Protein 1Y2K (pdb70)

CATH classification: 1.10.1300.10

Secondary structure (DSSP, 8-state):
-HHHHHHHHHGGGTTSTT--HHHHHHHTTS-HHHHHHHHHHHHTTHHHHTT--HHHHHHHHHHHHHTS-TT-SSSSHHHHHHHHHHHHHHHT-GGGTTTS-HHHHHHHHHHHHHTTTT--SS-HHHHHHTT-HHHHHHTTSSHHHHHHHHHHHHGGGSTT--TTTTS-HHHHHHHHHHHHHHHHTT-GGGHHHHHHHHHHHHHT--B-TT--B---SHHHHHHHHHHHHHHHHT-GGGS-HHHHHHHHHHHHHHHHHHHHHHHHHTPPPPTT--TTS--HHHHHHHHIIIIIHHHHHHHHHHTTTTTHHHHHHHHHHHHHHHHT--/-HHHHHHHHHHTTTTSTT--HHHHHHHTTS-HHHHHHHHHHHHTTHHHHTT--HHHHHHHHHHHHHTS-TT-SSSSHHHHHHHHHHHHHHHT-GGGTTTS-HHHHHHHHHHHHHTTTT--SS-HHHHHHTT-HHHHHHTTSSHHHHHHHHHHHHGGGSTT--TTTTS-HHHHHHHHHHHHHHHHTT-GGGHHHHHHHHHHHHHT--------SHHHHHHHHHHHHHHHHT-GGGS-HHHHHHHHHHHHHHHHHHHHHHHHTTPPPPTT--TTS--HHHHHHHHIIIIIHHHHHHHHHHTTTTTHHHHHHHHHHHHHHHHH--

B-factor: mean 12.71, std 7.86, range [3.71, 68.95]

Sequence (648 aa):
TEQEDVLAKELEDVNKWGLHVFRIAELSGNRPLTVIMHTIFQERDLLKTFKIPVDTLITYLMTLEDHYHADVAYHNNIHAADVVQSTHVLLSTPALEAVFTDLEILAAIFASAIHDVDHPGVSNQFLINTNSELALMYNDSSVLENHHLAVGFKLLQEENCDIFQNLTKKQRQSLRKMVIDIVLATDMSKHMNLLADLKTMVETKKVTSSGVLLLDNYSDRIQVLQNMVHCADLSNPTKPLQLYRQWTDRIMEEFFRQGDRERERGMEISPMCDKHNASVEKSQVGFIDYIVHPLWETWADLVHPDAQDILDTLEDNREWYQSTIPTEQEDVLAKELEDVNKWGLHVFRIAELSGNRPLTVIMHTIFQERDLLKTFKIPVDTLITYLMTLEDHYHADVAYHNNIHAADVVQSTHVLLSTPALEAVFTDLEILAAIFASAIHDVDHPGVSNQFLINTNSELALMYNDSSVLENHHLAVGFKLLQEENCDIFQNLTKKQRQSLRKMVIDIVLATDMSKHMNLLADLKTMVETKKVVLLLDNYSDRIQVLQNMVHCADLSNPTKPLQLYRQWTDRIMEEFFRQGDRERERGMEISPMCDKHNASVEKSQVGFIDYIVHPLWETWADLVHPDAQDILDTLEDNREWYQSTIP

GO terms:
  GO:0005829 cytosol (C, IDA)
  GO:0016020 membrane (C, IDA)
  GO:0004115 3',5'-cyclic-AMP phosphodiesterase activity (F, TAS)
  GO:0005829 cytosol (C, TAS)
  GO:0005515 protein binding (F, IPI)
  GO:0030552 cAMP binding (F, IDA)
  GO:0034704 calcium channel complex (C, IDA)
  GO:0004115 3',5'-cyclic-AMP phosphodiesterase activity (F, IDA)
  GO:0106072 negative regulation of adenylate cyclase-activating G protein-coupled receptor signaling pathway (P, IDA)
  GO:0004115 3',5'-cyclic-AMP phosphodiesterase activity (F, IGI)
  GO:1901844 regulation of cell communication by electrical coupling involved in cardiac conduction (P, IMP)
  GO:0050852 T cell receptor signaling pathway (P, IMP)
  GO:0032729 positive regulation of type II interferon production (P, IMP)
  GO:0032743 positive regulation of interleukin-2 production (P, IMP)
  GO:0032754 positive regulation of interleukin-5 production (P, IMP)
  GO:0051117 ATPase binding (F, IPI)
  GO:0097110 scaffold protein binding (F, IPI)
  GO:0044325 transmembrane transporter binding (F, IPI)
  GO:1901363 heterocyclic compound binding (F, IPI)
  GO:0005886 plasma membrane (C, IDA)

Organism: Homo sapiens (NCBI:txid9606)

InterPro domains:
  IPR002073 3'5'-cyclic nucleotide phosphodiesterase, catalytic domain [PF00233] (461-700)
  IPR002073 3'5'-cyclic nucleotide phosphodiesterase, catalytic domain [PS51845] (386-715)
  IPR023088 3'5'-cyclic nucleotide phosphodiesterase [PR00387] (457-470)
  IPR023088 3'5'-cyclic nucleotide phosphodiesterase [PR00387] (488-501)
  IPR023088 3'5'-cyclic nucleotide phosphodiesterase [PR00387] (502-517)
  IPR023088 3'5'-cyclic nucleotide phosphodiesterase [PR00387] (529-545)
  IPR023088 3'5'-cyclic nucleotide phosphodiesterase [PR00387] (616-629)
  IPR023088 3'5'-cyclic nucleotide phosphodiesterase [PR00387] (633-649)
  IPR023174 3'5'-cyclic nucleotide phosphodiesterase, conserved site [PS00126] (502-513)
  IPR036971 3'5'-cyclic nucleotide phosphodiesterase, catalytic domain superfamily [G3DSA:1.10.1300.10] (391-739)
  IPR040844 Phosphodiesterase 4 upstream conserved regions (UCR) [PF18100] (223-339)

Nearest PDB structures (foldseek):
  2pw3-assembly1_A  TM=9.996E-01  e=9.688E-44  Homo sapiens
  2pw3-assembly1_B  TM=1.001E+00  e=1.565E-43  Homo sapiens
  3g58-assembly1_A  TM=9.975E-01  e=5.791E-43  Homo sapiens
  3g4g-assembly2_B  TM=9.979E-01  e=5.353E-42  Homo sapiens
  6zba-assembly1_DDD  TM=9.936E-01  e=5.592E-42  Homo sapiens

Solvent-accessible surface area: 28876 Å² total; per-residue (Å²): 117,142,95,111,98,50,25,59,134,31,23,109,43,6,76,119,51,13,6,93,3,16,113,0,6,110,16,20,56,72,57,0,0,10,32,0,1,52,34,0,0,90,98,57,62,2,18,155,67,11,148,7,43,80,79,1,0,47,48,0,0,76,29,0,7,92,71,10,57,92,114,12,11,17,33,6,9,15,1,0,0,5,0,0,3,0,0,4,26,4,13,73,14,82,5,4,122,102,16,18,74,74,26,17,24,0,0,0,0,0,0,0,0,0,0,13,0,41,10,43,10,5,45,29,101,6,13,46,81,24,129,21,99,42,3,18,54,4,3,44,63,12,0,7,16,19,31,0,0,2,20,0,12,59,14,19,113,97,155,60,1,39,1,8,84,79,11,81,176,159,55,96,121,43,3,38,121,9,0,11,38,0,0,33,5,10,8,89,101,72,2,117,111,18,9,53,79,0,97,77,20,33,141,91,68,126,60,56,129,101,26,28,5,89,19,135,81,82,75,40,36,14,25,0,1,31,0,0,0,1,0,0,24,18,0,13,1,0,4,60,46,145,15,3,117,68,3,5,103,69,26,10,72,9,57,43,127,7,0,43,104,3,86,142,141,71,42,165,44,32,121,59,4,27,97,128,122,44,57,39,67,126,30,6,11,23,64,1,57,167,33,0,41,34,0,1,83,8,1,10,66,0,1,116,83,49,4,84,112,19,20,60,37,0,79,88,6,79,124,84,10,69,84,55,41,174,118,145,96,109,88,56,23,57,135,23,25,129,45,5,76,121,50,14,6,49,4,31,127,0,7,142,39,19,54,83,60,0,0,8,32,0,0,49,32,0,0,98,99,58,73,4,21,162,66,12,145,7,54,73,98,3,0,51,48,0,0,77,28,0,6,90,72,11,58,99,101,11,16,16,33,7,11,17,0,0,0,5,0,0,3,0,0,4,25,5,13,68,16,89,16,4,118,104,16,19,70,79,24,16,28,0,0,0,0,0,0,0,0,0,0,13,0,42,10,40,8,5,45,30,104,4,11,44,67,20,103,22,115,36,2,13,49,4,3,42,57,12,0,6,16,19,30,0,0,9,22,0,12,79,13,20,112,91,163,74,2,39,1,7,84,78,11,83,184,169,59,100,136,44,4,48,123,5,0,14,37,0,0,36,5,9,8,88,98,69,3,117,113,17,9,54,62,0,101,81,21,31,153,96,78,144,136,100,9,115,15,128,70,86,60,43,38,12,40,0,0,29,0,0,0,2,0,0,24,18,0,13,1,0,4,49,52,110,11,2,117,62,3,4,86,56,25,10,98,9,55,42,136,8,0,39,104,2,87,152,142,70,50,161,46,35,123,56,4,26,97,127,121,43,48,40,70,126,31,5,11,22,62,1,57,166,33,0,38,38,0,0,79,11,1,7,69,4,1,120,90,49,3,73,115,22,13,61,41,0,74,98,7,74,108,81,9,61,70,65,68,144

Structure (mmCIF, N/CA/C/O backbone):
data_1Y2K
#
_entry.id   1Y2K
#
_cell.length_a   60.349
_cell.length_b   78.886
_cell.length_c   164.010
_cell.angle_alpha   90.00
_cell.angle_beta   90.00
_cell.angle_gamma   90.00
#
_symmetry.space_group_name_H-M   'P 21 21 21'
#
loop_
_entity.id
_entity.type
_entity.pdbx_description
1 polymer "cAMP-specific 3',5'-cyclic phosphodiesterase 4D"
2 non-polymer 'ZINC ION'
3 non-polymer 'MAGNESIUM ION'
4 non-polymer '3,5-DIMETHYL-1-(3-NITROPHENYL)-1H-PYRAZOLE-4-CARBOXYLIC ACID ETHYL ESTER'
5 non-polymer 1,2-ETHANEDIOL
6 water water
#
loop_
_atom_site.group_PDB
_atom_site.id
_atom_site.type_symbol
_atom_site.label_atom_id
_atom_site.label_alt_id
_atom_site.label_comp_id
_atom_site.label_asym_id
_atom_site.label_entity_id
_atom_site.label_seq_id
_atom_site.pdbx_PDB_ins_code
_atom_site.Cartn_x
_atom_site.Cartn_y
_atom_site.Cartn_z
_atom_site.occupancy
_atom_site.B_iso_or_equiv
_atom_site.auth_seq_id
_atom_site.auth_comp_id
_atom_site.auth_asym_id
_atom_site.auth_atom_id
_atom_site.pdbx_PDB_model_num
ATOM 1 N N . THR A 1 22 ? -20.122 53.781 -2.212 1.00 20.82 86 THR A N 1
ATOM 2 C CA . THR A 1 22 ? -18.901 54.618 -2.397 1.00 20.73 86 THR A CA 1
ATOM 3 C C . THR A 1 22 ? -17.754 53.781 -2.958 1.00 20.47 86 THR A C 1
ATOM 4 O O . THR A 1 22 ? -17.553 52.641 -2.538 1.00 20.43 86 THR A O 1
ATOM 8 N N . GLU A 1 23 ? -17.003 54.362 -3.893 1.00 20.12 87 GLU A N 1
ATOM 9 C CA . GLU A 1 23 ? -15.873 53.687 -4.535 1.00 19.84 87 GLU A CA 1
ATOM 10 C C . GLU A 1 23 ? -14.777 53.317 -3.537 1.00 19.36 87 GLU A C 1
ATOM 11 O O . GLU A 1 23 ? -14.248 52.210 -3.584 1.00 19.12 87 GLU A O 1
ATOM 17 N N . GLN A 1 24 ? -14.442 54.244 -2.642 1.00 18.83 88 GLN A N 1
ATOM 18 C CA . GLN A 1 24 ? -13.401 54.015 -1.638 1.00 18.46 88 GLN A CA 1
ATOM 19 C C . GLN A 1 24 ? -13.767 52.852 -0.722 1.00 17.90 88 GLN A C 1
ATOM 20 O O . GLN A 1 24 ? -12.925 52.010 -0.418 1.00 17.51 88 GLN A O 1
ATOM 26 N N . GLU A 1 25 ? -15.027 52.813 -0.295 1.00 17.25 89 GLU A N 1
ATOM 27 C CA . GLU A 1 25 ? -15.525 51.753 0.583 1.00 16.77 89 GLU A CA 1
ATOM 28 C C . GLU A 1 25 ? -15.558 50.394 -0.126 1.00 16.07 89 GLU A C 1
ATOM 29 O O . GLU A 1 25 ? -15.297 49.365 0.494 1.00 15.77 89 GLU A O 1
ATOM 35 N N . ASP A 1 26 ? -15.878 50.403 -1.420 1.00 15.22 90 ASP A N 1
ATOM 36 C CA . ASP A 1 26 ? -15.952 49.180 -2.221 1.00 14.65 90 ASP A CA 1
ATOM 37 C C . ASP A 1 26 ? -14.573 48.563 -2.433 1.00 14.00 90 ASP A C 1
ATOM 38 O O . ASP A 1 26 ? -14.408 47.349 -2.328 1.00 13.90 90 ASP A O 1
ATOM 43 N N . VAL A 1 27 ? -13.591 49.407 -2.739 1.00 13.15 91 VAL A N 1
ATOM 44 C CA . VAL A 1 27 ? -12.226 48.953 -2.983 1.00 12.56 91 VAL A CA 1
ATOM 45 C C . VAL A 1 27 ? -11.606 48.436 -1.681 1.00 12.15 91 VAL A C 1
ATOM 46 O O . VAL A 1 27 ? -10.841 47.478 -1.703 1.00 11.92 91 VAL A O 1
ATOM 50 N N . LEU A 1 28 ? -11.947 49.065 -0.557 1.00 11.55 92 LEU A N 1
ATOM 51 C CA . LEU A 1 28 ? -11.459 48.628 0.753 1.00 11.35 92 LEU A CA 1
ATOM 52 C C . LEU A 1 28 ? -11.982 47.225 1.047 1.00 11.42 92 LEU A C 1
ATOM 53 O O . LEU A 1 28 ? -11.231 46.358 1.473 1.00 11.33 92 LEU A O 1
ATOM 58 N N . ALA A 1 29 ? -13.272 47.007 0.806 1.00 11.49 93 ALA A N 1
ATOM 59 C CA . ALA A 1 29 ? -13.893 45.705 1.034 1.00 11.88 93 ALA A CA 1
ATOM 60 C C . ALA A 1 29 ? -13.229 44.625 0.180 1.00 12.28 93 ALA A C 1
ATOM 61 O O . ALA A 1 29 ? -13.021 43.509 0.649 1.00 12.58 93 ALA A O 1
ATOM 63 N N . LYS A 1 30 ? -12.883 44.974 -1.061 1.00 12.74 94 LYS A N 1
ATOM 64 C CA . LYS A 1 30 ? -12.239 44.043 -1.987 1.00 13.11 94 LYS A CA 1
ATOM 65 C C . LYS A 1 30 ? -10.836 43.668 -1.510 1.00 13.16 94 LYS A C 1
ATOM 66 O O . LYS A 1 30 ? -10.437 42.506 -1.589 1.00 13.16 94 LYS A O 1
ATOM 72 N N . GLU A 1 31 ? -10.092 44.653 -1.014 1.00 13.12 95 GLU A N 1
ATOM 73 C CA . GLU A 1 31 ? -8.745 44.406 -0.510 1.00 13.32 95 GLU A CA 1
ATOM 74 C C . GLU A 1 31 ? -8.802 43.506 0.724 1.00 13.32 95 GLU A C 1
ATOM 75 O O . GLU A 1 31 ? -7.945 42.642 0.899 1.00 13.60 95 GLU A O 1
ATOM 81 N N . LEU A 1 32 ? -9.827 43.692 1.556 1.00 13.30 96 LEU A N 1
ATOM 82 C CA . LEU A 1 32 ? -9.993 42.904 2.785 1.00 13.26 96 LEU A CA 1
ATOM 83 C C . LEU A 1 32 ? -10.392 41.451 2.525 1.00 13.67 96 LEU A C 1
ATOM 84 O O . LEU A 1 32 ? -10.411 40.643 3.451 1.00 13.62 96 LEU A O 1
ATOM 89 N N . GLU A 1 33 ? -10.731 41.119 1.279 1.00 14.06 97 GLU A N 1
ATOM 90 C CA . GLU A 1 33 ? -11.039 39.737 0.912 1.00 14.37 97 GLU A CA 1
ATOM 91 C C . GLU A 1 33 ? -9.776 38.865 0.937 1.00 14.21 97 GLU A C 1
ATOM 92 O O . GLU A 1 33 ? -9.874 37.640 0.970 1.00 14.43 97 GLU A O 1
ATOM 98 N N . ASP A 1 34 ? -8.601 39.500 0.915 1.00 13.90 98 ASP A N 1
ATOM 99 C CA . ASP A 1 34 ? -7.313 38.803 0.973 1.00 13.72 98 ASP A CA 1
ATOM 100 C C . ASP A 1 34 ? -6.791 38.680 2.408 1.00 13.10 98 ASP A C 1
ATOM 101 O O . ASP A 1 34 ? -5.611 38.420 2.608 1.00 12.51 98 ASP A O 1
ATOM 106 N N . VAL A 1 35 ? -7.663 38.852 3.399 1.00 12.57 99 VAL A N 1
ATOM 107 C CA . VAL A 1 35 ? -7.254 38.812 4.806 1.00 12.54 99 VAL A CA 1
ATOM 108 C C . VAL A 1 35 ? -6.627 37.478 5.239 1.00 12.09 99 VAL A C 1
ATOM 109 O O . VAL A 1 35 ? -5.851 37.436 6.187 1.00 11.31 99 VAL A O 1
ATOM 113 N N . ASN A 1 36 ? -6.959 36.393 4.548 1.00 11.78 100 ASN A N 1
ATOM 114 C CA . ASN A 1 36 ? -6.397 35.079 4.864 1.00 11.84 100 ASN A CA 1
ATOM 115 C C . ASN A 1 36 ? -5.117 34.766 4.083 1.00 11.75 100 ASN A C 1
ATOM 116 O O . ASN A 1 36 ? -4.581 33.666 4.192 1.00 12.40 100 ASN A O 1
ATOM 121 N N . LYS A 1 37 ? -4.614 35.736 3.320 1.00 11.46 101 LYS A N 1
ATOM 122 C CA . LYS A 1 37 ? -3.429 35.545 2.490 1.00 11.61 101 LYS A CA 1
ATOM 123 C C . LYS A 1 37 ? -2.194 36.311 2.955 1.00 11.22 101 LYS A C 1
ATOM 124 O O . LYS A 1 37 ? -2.279 37.453 3.405 1.00 10.72 101 LYS A O 1
ATOM 130 N N . TRP A 1 38 ? -1.043 35.665 2.800 1.00 10.70 102 TRP A N 1
ATOM 131 C CA . TRP A 1 38 ? 0.258 36.258 3.078 1.00 10.66 102 TRP A CA 1
ATOM 132 C C . TRP A 1 38 ? 0.498 37.244 1.951 1.00 10.88 102 TRP A C 1
ATOM 133 O O . TRP A 1 38 ? 0.458 36.862 0.782 1.00 11.56 102 TRP A O 1
ATOM 144 N N . GLY A 1 39 ? 0.733 38.504 2.287 1.00 10.83 103 GLY A N 1
ATOM 145 C CA . GLY A 1 39 ? 0.952 39.532 1.284 1.00 10.41 103 GLY A CA 1
ATOM 146 C C . GLY A 1 39 ? -0.216 40.485 1.097 1.00 10.21 103 GLY A C 1
ATOM 147 O O . GLY A 1 39 ? -0.297 41.179 0.084 1.00 10.19 103 GLY A O 1
ATOM 148 N N . LEU A 1 40 ? -1.136 40.504 2.061 1.00 10.08 104 LEU A N 1
ATOM 149 C CA . LEU A 1 40 ? -2.248 41.447 2.054 1.00 10.05 104 LEU A CA 1
ATOM 150 C C . LEU A 1 40 ? -1.709 42.848 1.776 1.00 9.99 104 LEU A C 1
ATOM 151 O O . LEU A 1 40 ? -0.649 43.211 2.281 1.00 10.37 104 LEU A O 1
ATOM 156 N N . HIS A 1 41 ? -2.442 43.632 0.991 1.00 10.11 105 HIS A N 1
ATOM 157 C CA . HIS A 1 41 ? -2.041 44.998 0.655 1.00 10.21 105 HIS A CA 1
ATOM 158 C C . HIS A 1 41 ? -2.370 45.909 1.835 1.00 9.81 105 HIS A C 1
ATOM 159 O O . HIS A 1 41 ? -3.304 46.705 1.775 1.00 9.79 105 HIS A O 1
ATOM 166 N N . VAL A 1 42 ? -1.575 45.795 2.897 1.00 9.51 106 VAL A N 1
ATOM 167 C CA . VAL A 1 42 ? -1.837 46.498 4.152 1.00 9.29 106 VAL A CA 1
ATOM 168 C C . VAL A 1 42 ? -1.691 48.020 4.068 1.00 9.07 106 VAL A C 1
ATOM 169 O O . VAL A 1 42 ? -2.433 48.742 4.726 1.00 8.94 106 VAL A O 1
ATOM 173 N N . PHE A 1 43 ? -0.759 48.509 3.254 1.00 8.95 107 PHE A N 1
ATOM 174 C CA . PHE A 1 43 ? -0.578 49.949 3.102 1.00 8.92 107 PHE A CA 1
ATOM 175 C C . PHE A 1 43 ? -1.755 50.561 2.348 1.00 8.94 107 PHE A C 1
ATOM 176 O O . PHE A 1 43 ? -2.213 51.643 2.695 1.00 8.91 107 PHE A O 1
ATOM 184 N N . ARG A 1 44 ? -2.247 49.859 1.329 1.00 9.06 108 ARG A N 1
ATOM 185 C CA . ARG A 1 44 ? -3.417 50.313 0.582 1.00 9.51 108 ARG A CA 1
ATOM 186 C C . ARG A 1 44 ? -4.638 50.342 1.509 1.00 9.10 108 ARG A C 1
ATOM 187 O O . ARG A 1 44 ? -5.433 51.273 1.462 1.00 9.12 108 ARG A O 1
ATOM 195 N N . ILE A 1 45 ? -4.770 49.331 2.364 1.00 8.83 109 ILE A N 1
ATOM 196 C CA . ILE A 1 45 ? -5.880 49.277 3.312 1.00 8.89 109 ILE A CA 1
ATOM 197 C C . ILE A 1 45 ? -5.788 50.438 4.303 1.00 9.00 109 ILE A C 1
ATOM 198 O O . ILE A 1 45 ? -6.806 51.014 4.664 1.00 9.13 109 ILE A O 1
ATOM 203 N N . ALA A 1 46 ? -4.574 50.787 4.726 1.00 9.39 110 ALA A N 1
ATOM 204 C CA . ALA A 1 46 ? -4.386 51.908 5.642 1.00 9.73 110 ALA A CA 1
ATOM 205 C C . ALA A 1 46 ? -4.873 53.207 4.995 1.00 10.01 110 ALA A C 1
ATOM 206 O O . ALA A 1 46 ? -5.537 54.012 5.639 1.00 10.34 110 ALA A O 1
ATOM 208 N N . GLU A 1 47 ? -4.579 53.387 3.710 1.00 10.43 111 GLU A N 1
ATOM 209 C CA . GLU A 1 47 ? -4.995 54.583 2.985 1.00 11.05 111 GLU A CA 1
ATOM 210 C C . GLU A 1 47 ? -6.510 54.644 2.807 1.00 10.57 111 GLU A C 1
ATOM 211 O O . GLU A 1 47 ? -7.139 55.657 3.111 1.00 11.08 111 GLU A O 1
ATOM 217 N N . LEU A 1 48 ? -7.083 53.547 2.322 1.00 10.07 112 LEU A N 1
ATOM 218 C CA . LEU A 1 48 ? -8.515 53.463 2.024 1.00 9.78 112 LEU A CA 1
ATOM 219 C C . LEU A 1 48 ? -9.422 53.572 3.250 1.00 9.66 112 LEU A C 1
ATOM 220 O O . LEU A 1 48 ? -10.576 53.974 3.129 1.00 9.98 112 LEU A O 1
ATOM 225 N N . SER A 1 49 ? -8.899 53.218 4.421 1.00 9.36 113 SER A N 1
ATOM 226 C CA . SER A 1 49 ? -9.674 53.246 5.662 1.00 9.26 113 SER A CA 1
ATOM 227 C C . SER A 1 49 ? -9.506 54.537 6.472 1.00 9.37 113 SER A C 1
ATOM 228 O O . SER A 1 49 ? -10.008 54.631 7.592 1.00 9.56 113 SER A O 1
ATOM 231 N N . GLY A 1 50 ? -8.821 55.532 5.909 1.00 9.41 114 GLY A N 1
ATOM 232 C CA . GLY A 1 50 ? -8.578 56.788 6.604 1.00 9.56 114 GLY A CA 1
ATOM 233 C C . GLY A 1 50 ? -7.635 56.592 7.778 1.00 9.49 114 GLY A C 1
ATOM 234 O O . GLY A 1 50 ? -7.860 57.118 8.868 1.00 9.90 114 GLY A O 1
ATOM 235 N N . ASN A 1 51 ? -6.567 55.841 7.523 1.00 9.21 115 ASN A N 1
ATOM 236 C CA . ASN A 1 51 ? -5.556 55.465 8.510 1.00 9.11 115 ASN A CA 1
ATOM 237 C C . ASN A 1 51 ? -6.112 54.644 9.677 1.00 8.73 115 ASN A C 1
ATOM 238 O O . ASN A 1 51 ? -5.729 54.839 10.834 1.00 8.85 115 ASN A O 1
ATOM 243 N N . ARG A 1 52 ? -7.006 53.710 9.353 1.00 7.95 116 ARG A N 1
ATOM 244 C CA . ARG A 1 52 ? -7.563 52.792 10.344 1.00 7.73 116 ARG A CA 1
ATOM 245 C C . ARG A 1 52 ? -7.330 51.316 9.983 1.00 7.28 116 ARG A C 1
ATOM 246 O O . ARG A 1 52 ? -8.239 50.501 10.116 1.00 7.00 116 ARG A O 1
ATOM 254 N N . PRO A 1 53 ? -6.113 50.942 9.576 1.00 7.06 117 PRO A N 1
ATOM 255 C CA . PRO A 1 53 ? -5.863 49.546 9.204 1.00 7.24 117 PRO A CA 1
ATOM 256 C C . PRO A 1 53 ? -6.038 48.579 10.373 1.00 7.11 117 PRO A C 1
ATOM 257 O O . PRO A 1 53 ? -6.548 47.486 10.171 1.00 7.41 117 PRO A O 1
ATOM 261 N N . LEU A 1 54 ? -5.629 48.967 11.573 1.00 6.94 118 LEU A N 1
ATOM 262 C CA . LEU A 1 54 ? -5.756 48.078 12.724 1.00 6.98 118 LEU A CA 1
ATOM 263 C C . LEU A 1 54 ? -7.220 47.806 13.051 1.00 7.26 118 LEU A C 1
ATOM 264 O O . LEU A 1 54 ? -7.600 46.666 13.293 1.00 7.67 118 LEU A O 1
ATOM 269 N N . THR A 1 55 ? -8.046 48.842 13.037 1.00 7.09 119 THR A N 1
ATOM 270 C CA . THR A 1 55 ? -9.461 48.675 13.354 1.00 7.07 119 THR A CA 1
ATOM 271 C C . THR A 1 55 ? -10.175 47.814 12.315 1.00 7.22 119 THR A C 1
ATOM 272 O O . THR A 1 55 ? -10.871 46.869 12.673 1.00 7.30 119 THR A O 1
ATOM 276 N N . VAL A 1 56 ? -10.007 48.125 11.032 1.00 7.19 120 VAL A N 1
ATOM 277 C CA . VAL A 1 56 ? -10.706 47.362 9.995 1.00 7.48 120 VAL A CA 1
ATOM 278 C C . VAL A 1 56 ? -10.179 45.927 9.842 1.00 7.35 120 VAL A C 1
ATOM 279 O O . VAL A 1 56 ? -10.959 45.011 9.613 1.00 7.41 120 VAL A O 1
ATOM 283 N N . ILE A 1 57 ? -8.874 45.725 9.991 1.00 7.36 121 ILE A N 1
ATOM 284 C CA . ILE A 1 57 ? -8.313 44.382 9.866 1.00 7.55 121 ILE A CA 1
ATOM 285 C C . ILE A 1 57 ? -8.694 43.529 11.087 1.00 7.47 121 ILE A C 1
ATOM 286 O O . ILE A 1 57 ? -9.046 42.365 10.937 1.00 7.62 121 ILE A O 1
ATOM 291 N N . MET A 1 58 ? -8.655 44.105 12.286 1.00 7.57 122 MET A N 1
ATOM 292 C CA . MET A 1 58 ? -9.058 43.357 13.479 1.00 7.81 122 MET A CA 1
ATOM 293 C C . MET A 1 58 ? -10.538 42.993 13.396 1.00 8.07 122 MET A C 1
ATOM 294 O O . MET A 1 58 ? -10.917 41.865 13.694 1.00 8.14 122 MET A O 1
ATOM 299 N N . HIS A 1 59 ? -11.374 43.938 12.974 1.00 8.11 123 HIS A N 1
ATOM 300 C CA . HIS A 1 59 ? -12.806 43.684 12.874 1.00 8.31 123 HIS A CA 1
ATOM 301 C C . HIS A 1 59 ? -13.070 42.579 11.857 1.00 8.15 123 HIS A C 1
ATOM 302 O O . HIS A 1 59 ? -13.866 41.683 12.112 1.00 8.25 123 HIS A O 1
ATOM 309 N N . THR A 1 60 ? -12.386 42.631 10.720 1.00 8.04 124 THR A N 1
ATOM 310 C CA . THR A 1 60 ? -12.555 41.622 9.678 1.00 8.01 124 THR A CA 1
ATOM 311 C C . THR A 1 60 ? -12.172 40.238 10.188 1.00 7.87 124 THR A C 1
ATOM 312 O O . THR A 1 60 ? -12.901 39.279 9.976 1.00 8.17 124 THR A O 1
ATOM 316 N N . ILE A 1 61 ? -11.029 40.150 10.864 1.00 8.22 125 ILE A N 1
ATOM 317 C CA . ILE A 1 61 ? -10.534 38.882 11.395 1.00 8.26 125 ILE A CA 1
ATOM 318 C C . ILE A 1 61 ? -11.465 38.328 12.480 1.00 8.50 125 ILE A C 1
ATOM 319 O O . ILE A 1 61 ? -11.740 37.129 12.505 1.00 8.65 125 ILE A O 1
ATOM 324 N N . PHE A 1 62 ? -11.965 39.193 13.358 1.00 8.71 126 PHE A N 1
ATOM 325 C CA . PHE A 1 62 ? -12.888 38.760 14.408 1.00 8.79 126 PHE A CA 1
ATOM 326 C C . PHE A 1 62 ? -14.173 38.202 13.795 1.00 9.31 126 PHE A C 1
ATOM 327 O O . PHE A 1 62 ? -14.730 37.238 14.299 1.00 9.17 126 PHE A O 1
ATOM 335 N N . GLN A 1 63 ? -14.630 38.796 12.697 1.00 9.89 127 GLN A N 1
ATOM 336 C CA . GLN A 1 63 ? -15.840 38.320 12.026 1.00 10.63 127 GLN A CA 1
ATOM 337 C C . GLN A 1 63 ? -15.562 36.989 11.326 1.00 10.90 127 GLN A C 1
ATOM 338 O O . GLN A 1 63 ? -16.380 36.073 11.387 1.00 10.76 127 GLN A O 1
ATOM 344 N N . GLU A 1 64 ? -14.395 36.885 10.691 1.00 11.27 128 GLU A N 1
ATOM 345 C CA . GLU A 1 64 ? -13.979 35.682 9.964 1.00 11.76 128 GLU A CA 1
ATOM 346 C C . GLU A 1 64 ? -13.858 34.465 10.886 1.00 11.64 128 GLU A C 1
ATOM 347 O O . GLU A 1 64 ? -14.241 33.355 10.513 1.00 11.68 128 GLU A O 1
ATOM 353 N N . ARG A 1 65 ? -13.336 34.683 12.090 1.00 11.37 129 ARG A N 1
ATOM 354 C CA . ARG A 1 65 ? -13.140 33.610 13.067 1.00 11.16 129 ARG A CA 1
ATOM 355 C C . ARG A 1 65 ? -14.334 33.443 14.013 1.00 11.39 129 ARG A C 1
ATOM 356 O O . ARG A 1 65 ? -14.287 32.623 14.934 1.00 11.84 129 ARG A O 1
ATOM 364 N N . ASP A 1 66 ? -15.390 34.226 13.790 1.00 11.33 130 ASP A N 1
ATOM 365 C CA . ASP A 1 66 ? -16.611 34.175 14.599 1.00 11.32 130 ASP A CA 1
ATOM 366 C C . ASP A 1 66 ? -16.347 34.466 16.083 1.00 11.00 130 ASP A C 1
ATOM 367 O O . ASP A 1 66 ? -17.035 33.940 16.958 1.00 10.90 130 ASP A O 1
ATOM 372 N N . LEU A 1 67 ? -15.362 35.320 16.355 1.00 10.68 131 LEU A N 1
ATOM 373 C CA . LEU A 1 67 ? -14.979 35.643 17.729 1.00 10.49 131 LEU A CA 1
ATOM 374 C C . LEU A 1 67 ? -15.983 36.517 18.481 1.00 10.75 131 LEU A C 1
ATOM 375 O O . LEU A 1 67 ? -16.062 36.432 19.702 1.00 10.83 131 LEU A O 1
ATOM 380 N N . LEU A 1 68 ? -16.736 37.359 17.775 1.00 10.99 132 LEU A N 1
ATOM 381 C CA . LEU A 1 68 ? -17.741 38.193 18.441 1.00 11.17 132 LEU A CA 1
ATOM 382 C C . LEU A 1 68 ? -18.842 37.321 19.042 1.00 11.36 132 LEU A C 1
ATOM 383 O O . LEU A 1 68 ? -19.262 37.539 20.175 1.00 11.16 132 LEU A O 1
ATOM 388 N N . LYS A 1 69 ? -19.295 36.325 18.288 1.00 11.49 133 LYS A N 1
ATOM 389 C CA . LYS A 1 69 ? -20.346 35.431 18.768 1.00 11.77 133 LYS A CA 1
ATOM 390 C C . LYS A 1 69 ? -19.831 34.485 19.851 1.00 11.49 133 LYS A C 1
ATOM 391 O O . LYS A 1 69 ? -20.490 34.282 20.868 1.00 11.43 133 LYS A O 1
ATOM 397 N N . THR A 1 70 ? -18.649 33.917 19.630 1.00 11.39 134 THR A N 1
ATOM 398 C CA . THR A 1 70 ? -18.052 32.968 20.571 1.00 11.50 134 THR A CA 1
ATOM 399 C C . THR A 1 70 ? -17.835 33.566 21.964 1.00 11.25 134 THR A C 1
ATOM 400 O O . THR A 1 70 ? -18.112 32.911 22.971 1.00 11.36 134 THR A O 1
ATOM 404 N N . PHE A 1 71 ? -17.362 34.810 22.015 1.00 11.02 135 PHE A N 1
ATOM 405 C CA . PHE A 1 71 ? -17.065 35.483 23.280 1.00 10.73 135 PHE A CA 1
ATOM 406 C C . PHE A 1 71 ? -18.066 36.585 23.643 1.00 10.73 135 PHE A C 1
ATOM 407 O O . PHE A 1 71 ? -17.826 37.374 24.558 1.00 10.40 135 PHE A O 1
ATOM 415 N N . LYS A 1 72 ? -19.197 36.607 22.939 1.00 10.81 136 LYS A N 1
ATOM 416 C CA . LYS A 1 72 ? -20.269 37.573 23.180 1.00 10.93 136 LYS A CA 1
ATOM 417 C C . LYS A 1 72 ? -19.740 39.003 23.295 1.00 10.70 136 LYS A C 1
ATOM 418 O O . LYS A 1 72 ? -20.022 39.710 24.258 1.00 10.51 136 LYS A O 1
ATOM 424 N N . ILE A 1 73 ? -18.960 39.408 22.298 1.00 10.36 137 ILE A N 1
ATOM 425 C CA . ILE A 1 73 ? -18.380 40.746 22.249 1.00 10.01 137 ILE A CA 1
ATOM 426 C C . ILE A 1 73 ? -19.329 41.652 21.475 1.00 9.95 137 ILE A C 1
ATOM 427 O O . ILE A 1 73 ? -19.564 41.408 20.291 1.00 10.30 137 ILE A O 1
ATOM 432 N N . PRO A 1 74 ? -19.884 42.685 22.113 1.00 9.91 138 PRO A N 1
ATOM 433 C CA . PRO A 1 74 ? -20.771 43.609 21.399 1.00 9.80 138 PRO A CA 1
ATOM 434 C C . PRO A 1 74 ? -19.980 44.294 20.298 1.00 9.77 138 PRO A C 1
ATOM 435 O O . PRO A 1 74 ? -18.845 44.692 20.553 1.00 9.48 138 PRO A O 1
ATOM 439 N N . VAL A 1 75 ? -20.546 44.408 19.102 1.00 9.85 139 VAL A N 1
ATOM 440 C CA . VAL A 1 75 ? -19.827 45.013 17.980 1.00 10.04 139 VAL A CA 1
ATOM 441 C C . VAL A 1 75 ? -19.359 46.438 18.274 1.00 9.96 139 VAL A C 1
ATOM 442 O O . VAL A 1 75 ? -18.225 46.793 17.950 1.00 9.68 139 VAL A O 1
ATOM 446 N N . ASP A 1 76 ? -20.223 47.243 18.889 1.00 9.86 140 ASP A N 1
ATOM 447 C CA . ASP A 1 76 ? -19.883 48.628 19.224 1.00 10.02 140 ASP A CA 1
ATOM 448 C C . ASP A 1 76 ? -18.714 48.705 20.210 1.00 9.34 140 ASP A C 1
ATOM 449 O O . ASP A 1 76 ? -17.895 49.620 20.134 1.00 9.43 140 ASP A O 1
ATOM 454 N N . THR A 1 77 ? -18.646 47.744 21.130 1.00 8.70 141 THR A N 1
ATOM 455 C CA . THR A 1 77 ? -17.567 47.677 22.116 1.00 8.48 141 THR A CA 1
ATOM 456 C C . THR A 1 77 ? -16.237 47.351 21.439 1.00 8.40 141 THR A C 1
ATOM 457 O O . THR A 1 77 ? -15.202 47.934 21.763 1.00 8.44 141 THR A O 1
ATOM 461 N N . LEU A 1 78 ? -16.271 46.420 20.492 1.00 8.24 142 LEU A N 1
ATOM 462 C CA . LEU A 1 78 ? -15.069 46.025 19.773 1.00 8.14 142 LEU A CA 1
ATOM 463 C C . LEU A 1 78 ? -14.509 47.196 18.980 1.00 8.08 142 LEU A C 1
ATOM 464 O O . LEU A 1 78 ? -13.317 47.474 19.045 1.00 7.97 142 LEU A O 1
ATOM 469 N N . ILE A 1 79 ? -15.369 47.893 18.245 1.00 8.13 143 ILE A N 1
ATOM 470 C CA . ILE A 1 79 ? -14.923 49.019 17.425 1.00 8.26 143 ILE A CA 1
ATOM 471 C C . ILE A 1 79 ? -14.405 50.168 18.290 1.00 7.93 143 ILE A C 1
ATOM 472 O O . ILE A 1 79 ? -13.404 50.785 17.953 1.00 7.95 143 ILE A O 1
ATOM 477 N N . THR A 1 80 ? -15.071 50.439 19.406 1.00 7.97 144 THR A N 1
ATOM 478 C CA . THR A 1 80 ? -14.664 51.519 20.302 1.00 7.75 144 THR A CA 1
ATOM 479 C C . THR A 1 80 ? -13.276 51.233 20.872 1.00 7.58 144 THR A C 1
ATOM 480 O O . THR A 1 80 ? -12.412 52.106 20.873 1.00 7.80 144 THR A O 1
ATOM 484 N N . TYR A 1 81 ? -13.058 50.004 21.333 1.00 7.30 145 TYR A N 1
ATOM 485 C CA . TYR A 1 81 ? -11.754 49.625 21.858 1.00 7.09 145 TYR A CA 1
ATOM 486 C C . TYR A 1 81 ? -10.687 49.700 20.767 1.00 7.11 145 TYR A C 1
ATOM 487 O O . TYR A 1 81 ? -9.610 50.249 20.988 1.00 7.15 145 TYR A O 1
ATOM 496 N N . LEU A 1 82 ? -10.977 49.140 19.596 1.00 6.98 146 LEU A N 1
ATOM 497 C CA . LEU A 1 82 ? -10.004 49.127 18.498 1.00 7.24 146 LEU A CA 1
ATOM 498 C C . LEU A 1 82 ? -9.597 50.525 18.063 1.00 7.55 146 LEU A C 1
ATOM 499 O O . LEU A 1 82 ? -8.421 50.774 17.803 1.00 7.44 146 LEU A O 1
ATOM 504 N N . MET A 1 83 ? -10.563 51.432 17.973 1.00 7.76 147 MET A N 1
ATOM 505 C CA . MET A 1 83 ? -10.275 52.797 17.563 1.00 8.08 147 MET A CA 1
ATOM 506 C C . MET A 1 83 ? -9.426 53.489 18.625 1.00 8.17 147 MET A C 1
ATOM 507 O O . MET A 1 83 ? -8.501 54.219 18.293 1.00 7.81 147 MET A O 1
ATOM 515 N N . THR A 1 84 ? -9.727 53.231 19.897 1.00 8.30 148 THR A N 1
ATOM 516 C CA . THR A 1 84 ? -8.967 53.789 21.018 1.00 8.45 148 THR A CA 1
ATOM 517 C C . THR A 1 84 ? -7.533 53.248 21.023 1.00 8.04 148 THR A C 1
ATOM 518 O O . THR A 1 84 ? -6.565 53.997 21.169 1.00 7.55 148 THR A O 1
ATOM 522 N N . LEU A 1 85 ? -7.406 51.938 20.854 1.00 7.75 149 LEU A N 1
ATOM 523 C CA . LEU A 1 85 ? -6.103 51.291 20.784 1.00 7.60 149 LEU A CA 1
ATOM 524 C C . LEU A 1 85 ? -5.276 51.867 19.634 1.00 7.28 149 LEU A C 1
ATOM 525 O O . LEU A 1 85 ? -4.101 52.216 19.803 1.00 7.52 149 LEU A O 1
ATOM 530 N N . GLU A 1 86 ? -5.903 51.966 18.467 1.00 6.91 150 GLU A N 1
ATOM 531 C CA . GLU A 1 86 ? -5.246 52.482 17.276 1.00 7.18 150 GLU A CA 1
ATOM 532 C C . GLU A 1 86 ? -4.778 53.927 17.481 1.00 7.27 150 GLU A C 1
ATOM 533 O O . GLU A 1 86 ? -3.699 54.289 17.024 1.00 7.04 150 GLU A O 1
ATOM 539 N N . ASP A 1 87 ? -5.570 54.731 18.193 1.00 7.39 151 ASP A N 1
ATOM 540 C CA . ASP A 1 87 ? -5.212 56.125 18.491 1.00 7.56 151 ASP A CA 1
ATOM 541 C C . ASP A 1 87 ? -3.943 56.230 19.339 1.00 7.24 151 ASP A C 1
ATOM 542 O O . ASP A 1 87 ? -3.276 57.264 19.331 1.00 7.64 151 ASP A O 1
ATOM 547 N N . HIS A 1 88 ? -3.633 55.178 20.093 1.00 7.32 152 HIS A N 1
ATOM 548 C CA . HIS A 1 88 ? -2.454 55.167 20.953 1.00 7.18 152 HIS A CA 1
ATOM 549 C C . HIS A 1 88 ? -1.174 54.701 20.251 1.00 7.28 152 HIS A C 1
ATOM 550 O O . HIS A 1 88 ? -0.121 54.628 20.874 1.00 7.51 152 HIS A O 1
ATOM 557 N N . TYR A 1 89 ? -1.283 54.371 18.967 1.00 7.37 153 TYR A N 1
ATOM 558 C CA . TYR A 1 89 ? -0.107 54.158 18.130 1.00 7.65 153 TYR A CA 1
ATOM 559 C C . TYR A 1 89 ? 0.194 55.557 17.577 1.00 8.32 153 TYR A C 1
ATOM 560 O O . TYR A 1 89 ? -0.725 56.322 17.267 1.00 8.70 153 TYR A O 1
ATOM 569 N N . HIS A 1 90 ? 1.474 55.903 17.488 1.00 8.80 154 HIS A N 1
ATOM 570 C CA . HIS A 1 90 ? 1.906 57.239 17.068 1.00 9.65 154 HIS A CA 1
ATOM 571 C C . HIS A 1 90 ? 1.936 57.376 15.548 1.00 10.15 154 HIS A C 1
ATOM 572 O O . HIS A 1 90 ? 2.611 56.615 14.865 1.00 10.26 154 HIS A O 1
ATOM 579 N N . ALA A 1 91 ? 1.244 58.388 15.029 1.00 11.46 155 ALA A N 1
ATOM 580 C CA . ALA A 1 91 ? 1.169 58.621 13.589 1.00 12.03 155 ALA A CA 1
ATOM 581 C C . ALA A 1 91 ? 2.445 59.223 13.013 1.00 12.21 155 ALA A C 1
ATOM 582 O O . ALA A 1 91 ? 2.621 59.242 11.797 1.00 13.16 155 ALA A O 1
ATOM 584 N N . ASP A 1 92 ? 3.319 59.728 13.881 1.00 11.76 156 ASP A N 1
ATOM 585 C CA . ASP A 1 92 ? 4.594 60.301 13.441 1.00 11.73 156 ASP A CA 1
ATOM 586 C C . ASP A 1 92 ? 5.787 59.347 13.624 1.00 11.31 156 ASP A C 1
ATOM 587 O O . ASP A 1 92 ? 6.933 59.767 13.485 1.00 12.39 156 ASP A O 1
ATOM 592 N N . VAL A 1 93 ? 5.514 58.081 13.946 1.00 10.31 157 VAL A N 1
ATOM 593 C CA . VAL A 1 93 ? 6.549 57.057 14.067 1.00 9.91 157 VAL A CA 1
ATOM 594 C C . VAL A 1 93 ? 6.433 56.250 12.774 1.00 9.67 157 VAL A C 1
ATOM 595 O O . VAL A 1 93 ? 5.378 55.707 12.470 1.00 9.93 157 VAL A O 1
ATOM 599 N N . ALA A 1 94 ? 7.516 56.180 12.007 1.00 9.49 158 ALA A N 1
ATOM 600 C CA . ALA A 1 94 ? 7.471 55.599 10.664 1.00 9.06 158 ALA A CA 1
ATOM 601 C C . ALA A 1 94 ? 7.246 54.104 10.570 1.00 8.78 158 ALA A C 1
ATOM 602 O O . ALA A 1 94 ? 6.621 53.651 9.619 1.00 8.41 158 ALA A O 1
ATOM 604 N N . TYR A 1 95 ? 7.765 53.335 11.522 1.00 8.31 159 TYR A N 1
ATOM 605 C CA . TYR A 1 95 ? 7.616 51.882 11.476 1.00 7.91 159 TYR A CA 1
ATOM 606 C C . TYR A 1 95 ? 6.698 51.343 12.572 1.00 7.77 159 TYR A C 1
ATOM 607 O O . TYR A 1 95 ? 5.715 50.662 12.277 1.00 7.93 159 TYR A O 1
ATOM 616 N N . HIS A 1 96 ? 7.012 51.654 13.830 1.00 7.90 160 HIS A N 1
ATOM 617 C CA . HIS A 1 96 ? 6.252 51.133 14.975 1.00 7.88 160 HIS A CA 1
ATOM 618 C C . HIS A 1 96 ? 4.960 51.902 15.215 1.00 8.13 160 HIS A C 1
ATOM 619 O O . HIS A 1 96 ? 4.779 52.577 16.231 1.00 9.03 160 HIS A O 1
ATOM 626 N N . ASN A 1 97 ? 4.044 51.744 14.270 1.00 7.93 161 ASN A N 1
ATOM 627 C CA . ASN A 1 97 ? 2.776 52.446 14.261 1.00 7.65 161 ASN A CA 1
ATOM 628 C C . ASN A 1 97 ? 1.637 51.451 14.044 1.00 7.47 161 ASN A C 1
ATOM 629 O O . ASN A 1 97 ? 1.844 50.236 14.076 1.00 7.69 161 ASN A O 1
ATOM 634 N N . ASN A 1 98 ? 0.432 51.980 13.853 1.00 7.40 162 ASN A N 1
ATOM 635 C CA . ASN A 1 98 ? -0.768 51.171 13.638 1.00 7.36 162 ASN A CA 1
ATOM 636 C C . ASN A 1 98 ? -0.738 50.269 12.402 1.00 7.13 162 ASN A C 1
ATOM 637 O O . ASN A 1 98 ? -1.430 49.258 12.377 1.00 7.02 162 ASN A O 1
ATOM 642 N N . ILE A 1 99 ? 0.021 50.641 11.373 1.00 6.79 163 ILE A N 1
ATOM 643 C CA . ILE A 1 99 ? 0.127 49.786 10.182 1.00 6.60 163 ILE A CA 1
ATOM 644 C C . ILE A 1 99 ? 0.919 48.532 10.538 1.00 6.67 163 ILE A C 1
ATOM 645 O O . ILE A 1 99 ? 0.541 47.438 10.142 1.00 6.90 163 ILE A O 1
ATOM 650 N N . HIS A 1 100 ? 2.014 48.690 11.278 1.00 6.53 164 HIS A N 1
ATOM 651 C CA . HIS A 1 100 ? 2.801 47.546 11.732 1.00 6.68 164 HIS A CA 1
ATOM 652 C C . HIS A 1 100 ? 1.949 46.643 12.619 1.00 6.53 164 HIS A C 1
ATOM 653 O O . HIS A 1 100 ? 1.987 45.424 12.477 1.00 7.00 164 HIS A O 1
ATOM 660 N N . ALA A 1 101 ? 1.180 47.237 13.528 1.00 6.54 165 ALA A N 1
ATOM 661 C CA . ALA A 1 101 ? 0.313 46.451 14.400 1.00 6.61 165 ALA A CA 1
ATOM 662 C C . ALA A 1 101 ? -0.707 45.647 13.580 1.00 6.35 165 ALA A C 1
ATOM 663 O O . ALA A 1 101 ? -0.891 44.458 13.814 1.00 6.75 165 ALA A O 1
ATOM 665 N N . ALA A 1 102 ? -1.341 46.288 12.601 1.00 6.50 166 ALA A N 1
ATOM 666 C CA . ALA A 1 102 ? -2.307 45.612 11.735 1.00 6.32 166 ALA A CA 1
ATOM 667 C C . ALA A 1 102 ? -1.645 44.466 10.966 1.00 6.47 166 ALA A C 1
ATOM 668 O O . ALA A 1 102 ? -2.227 43.399 10.805 1.00 6.54 166 ALA A O 1
ATOM 670 N N . ASP A 1 103 ? -0.423 44.703 10.502 1.00 6.70 167 ASP A N 1
ATOM 671 C CA . ASP A 1 103 ? 0.346 43.708 9.760 1.00 6.86 167 ASP A CA 1
ATOM 672 C C . ASP A 1 103 ? 0.683 42.493 10.640 1.00 6.90 167 ASP A C 1
ATOM 673 O O . ASP A 1 103 ? 0.554 41.353 10.208 1.00 7.27 167 ASP A O 1
ATOM 678 N N . VAL A 1 104 ? 1.099 42.734 11.880 1.00 7.04 168 VAL A N 1
ATOM 679 C CA . VAL A 1 104 ? 1.430 41.634 12.776 1.00 7.21 168 VAL A CA 1
ATOM 680 C C . VAL A 1 104 ? 0.158 40.850 13.138 1.00 7.08 168 VAL A C 1
ATOM 681 O O . VAL A 1 104 ? 0.174 39.626 13.176 1.00 7.25 168 VAL A O 1
ATOM 685 N N . VAL A 1 105 ? -0.946 41.557 13.378 1.00 6.79 169 VAL A N 1
ATOM 686 C CA . VAL A 1 105 ? -2.236 40.922 13.636 1.00 7.04 169 VAL A CA 1
ATOM 687 C C . VAL A 1 105 ? -2.609 39.999 12.474 1.00 6.67 169 VAL A C 1
ATOM 688 O O . VAL A 1 105 ? -2.945 38.835 12.677 1.00 6.84 169 VAL A O 1
ATOM 692 N N . GLN A 1 106 ? -2.559 40.525 11.254 1.00 6.71 170 GLN A N 1
ATOM 693 C CA . GLN A 1 106 ? -2.960 39.742 10.092 1.00 6.79 170 GLN A CA 1
ATOM 694 C C . GLN A 1 106 ? -2.015 38.580 9.819 1.00 6.81 170 GLN A C 1
ATOM 695 O O . GLN A 1 106 ? -2.454 37.520 9.379 1.00 6.75 170 GLN A O 1
ATOM 701 N N . SER A 1 107 ? -0.725 38.782 10.067 1.00 6.82 171 SER A N 1
ATOM 702 C CA . SER A 1 107 ? 0.266 37.730 9.863 1.00 6.98 171 SER A CA 1
ATOM 703 C C . SER A 1 107 ? 0.048 36.594 10.869 1.00 7.00 171 SER A C 1
ATOM 704 O O . SER A 1 107 ? 0.114 35.423 10.506 1.00 6.95 171 SER A O 1
ATOM 707 N N . THR A 1 108 ? -0.238 36.941 12.125 1.00 6.98 172 THR A N 1
ATOM 708 C CA . THR A 1 108 ? -0.546 35.946 13.149 1.00 7.21 172 THR A CA 1
ATOM 709 C C . THR A 1 108 ? -1.806 35.179 12.759 1.00 7.32 172 THR A C 1
ATOM 710 O O . THR A 1 108 ? -1.877 33.955 12.905 1.00 7.13 172 THR A O 1
ATOM 714 N N . HIS A 1 109 ? -2.799 35.901 12.250 1.00 7.29 173 HIS A N 1
ATOM 715 C CA . HIS A 1 109 ? -4.049 35.295 11.801 1.00 7.45 173 HIS A CA 1
ATOM 716 C C . HIS A 1 109 ? -3.777 34.223 10.736 1.00 7.41 173 HIS A C 1
ATOM 717 O O . HIS A 1 109 ? -4.357 33.146 10.775 1.00 7.65 173 HIS A O 1
ATOM 724 N N . VAL A 1 110 ? -2.877 34.505 9.797 1.00 7.01 174 VAL A N 1
ATOM 725 C CA . VAL A 1 110 ? -2.542 33.521 8.769 1.00 7.24 174 VAL A CA 1
ATOM 726 C C . VAL A 1 110 ? -1.763 32.342 9.370 1.00 7.53 174 VAL A C 1
ATOM 727 O O . VAL A 1 110 ? -2.036 31.188 9.054 1.00 7.69 174 VAL A O 1
ATOM 731 N N . LEU A 1 111 ? -0.804 32.625 10.247 1.00 7.95 175 LEU A N 1
ATOM 732 C CA . LEU A 1 111 ? -0.021 31.563 10.878 1.00 8.05 175 LEU A CA 1
ATOM 733 C C . LEU A 1 111 ? -0.879 30.628 11.733 1.00 8.76 175 LEU A C 1
ATOM 734 O O . LEU A 1 111 ? -0.589 29.436 11.823 1.00 8.89 175 LEU A O 1
ATOM 739 N N . LEU A 1 112 ? -1.941 31.157 12.339 1.00 9.00 176 LEU A N 1
ATOM 740 C CA . LEU A 1 112 ? -2.845 30.337 13.146 1.00 9.62 176 LEU A CA 1
ATOM 741 C C . LEU A 1 112 ? -3.596 29.313 12.288 1.00 10.27 176 LEU A C 1
ATOM 742 O O . LEU A 1 112 ? -4.009 28.273 12.797 1.00 10.57 176 LEU A O 1
ATOM 747 N N . SER A 1 113 ? -3.775 29.625 11.003 1.00 10.90 177 SER A N 1
ATOM 748 C CA . SER A 1 113 ? -4.452 28.753 10.034 1.00 11.70 177 SER A CA 1
ATOM 749 C C . SER A 1 113 ? -3.542 27.709 9.368 1.00 11.32 177 SER A C 1
ATOM 750 O O . SER A 1 113 ? -3.988 26.985 8.476 1.00 11.74 177 SER A O 1
ATOM 753 N N . THR A 1 114 ? -2.282 27.631 9.796 1.00 11.10 178 THR A N 1
ATOM 754 C CA . THR A 1 114 ? -1.314 26.663 9.267 1.00 11.25 178 THR A CA 1
ATOM 755 C C . THR A 1 114 ? -1.908 25.256 9.405 1.00 10.46 178 THR A C 1
ATOM 756 O O . THR A 1 114 ? -2.392 24.921 10.477 1.00 9.86 178 THR A O 1
ATOM 760 N N . PRO A 1 115 ? -1.922 24.437 8.354 1.00 9.96 179 PRO A N 1
ATOM 761 C CA . PRO A 1 115 ? -2.467 23.073 8.474 1.00 9.76 179 PRO A CA 1
ATOM 762 C C . PRO A 1 115 ? -1.908 22.250 9.643 1.00 9.45 179 PRO A C 1
ATOM 763 O O . PRO A 1 115 ? -2.658 21.492 10.275 1.00 8.75 179 PRO A O 1
ATOM 767 N N . ALA A 1 116 ? -0.620 22.406 9.935 1.00 9.37 180 ALA A N 1
ATOM 768 C CA . ALA A 1 116 ? 0.025 21.679 11.035 1.00 9.55 180 ALA A CA 1
ATOM 769 C C . ALA A 1 116 ? -0.493 22.094 12.415 1.00 9.87 180 ALA A C 1
ATOM 770 O O . ALA A 1 116 ? -0.252 21.404 13.397 1.00 9.70 180 ALA A O 1
ATOM 772 N N . LEU A 1 117 ? -1.181 23.227 12.491 1.00 9.90 181 LEU A N 1
ATOM 773 C CA . LEU A 1 117 ? -1.750 23.703 13.749 1.00 10.50 181 LEU A CA 1
ATOM 774 C C . LEU A 1 117 ? -3.276 23.591 13.752 1.00 11.03 181 LEU A C 1
ATOM 775 O O . LEU A 1 117 ? -3.944 24.169 14.611 1.00 10.89 181 LEU A O 1
ATOM 780 N N . GLU A 1 118 ? -3.824 22.807 12.828 1.00 11.54 182 GLU A N 1
ATOM 781 C CA . GLU A 1 118 ? -5.271 22.653 12.712 1.00 12.35 182 GLU A CA 1
ATOM 782 C C . GLU A 1 118 ? -5.867 22.056 13.982 1.00 12.16 182 GLU A C 1
ATOM 783 O O . GLU A 1 118 ? -5.503 20.951 14.386 1.00 12.09 182 GLU A O 1
ATOM 789 N N . ALA A 1 119 ? -6.773 22.814 14.601 1.00 12.21 183 ALA A N 1
ATOM 790 C CA . ALA A 1 119 ? -7.470 22.416 15.823 1.00 12.20 183 ALA A CA 1
ATOM 791 C C . ALA A 1 119 ? -6.552 22.244 17.037 1.00 11.71 183 ALA A C 1
ATOM 792 O O . ALA A 1 119 ? -6.938 21.621 18.022 1.00 12.04 183 ALA A O 1
ATOM 794 N N . VAL A 1 120 ? -5.352 22.813 16.976 1.00 11.18 184 VAL A N 1
ATOM 795 C CA . VAL A 1 120 ? -4.396 22.707 18.072 1.00 10.64 184 VAL A CA 1
ATOM 796 C C . VAL A 1 120 ? -4.757 23.673 19.192 1.00 10.52 184 VAL A C 1
ATOM 797 O O . VAL A 1 120 ? -4.789 23.283 20.352 1.00 11.01 184 VAL A O 1
ATOM 801 N N . PHE A 1 121 ? -5.041 24.921 18.831 1.00 10.02 185 PHE A N 1
ATOM 802 C CA . PHE A 1 121 ? -5.349 25.965 19.807 1.00 9.81 185 PHE A CA 1
ATOM 803 C C . PHE A 1 121 ? -6.847 26.195 19.990 1.00 10.01 185 PHE A C 1
ATOM 804 O O . PHE A 1 121 ? -7.627 26.099 19.049 1.00 10.36 185 PHE A O 1
ATOM 812 N N . THR A 1 122 ? -7.232 26.509 21.224 1.00 9.93 186 THR A N 1
ATOM 813 C CA . THR A 1 122 ? -8.622 26.799 21.558 1.00 9.95 186 THR A CA 1
ATOM 814 C C . THR A 1 122 ? -8.975 28.201 21.096 1.00 10.05 186 THR A C 1
ATOM 815 O O . THR A 1 122 ? -8.096 28.993 20.768 1.00 9.97 186 THR A O 1
ATOM 819 N N . ASP A 1 123 ? -10.264 28.518 21.113 1.00 10.26 187 ASP A N 1
ATOM 820 C CA . ASP A 1 123 ? -10.728 29.842 20.725 1.00 10.32 187 ASP A CA 1
ATOM 821 C C . ASP A 1 123 ? -10.147 30.923 21.640 1.00 9.74 187 ASP A C 1
ATOM 822 O O . ASP A 1 123 ? -9.862 32.018 21.177 1.00 9.47 187 ASP A O 1
ATOM 827 N N . LEU A 1 124 ? -9.968 30.616 22.924 1.00 9.29 188 LEU A N 1
ATOM 828 C CA . LEU A 1 124 ? -9.400 31.585 23.866 1.00 8.77 188 LEU A CA 1
ATOM 829 C C . LEU A 1 124 ? -7.926 31.863 23.550 1.00 8.52 188 LEU A C 1
ATOM 830 O O . LEU A 1 124 ? -7.470 32.999 23.662 1.00 8.31 188 LEU A O 1
ATOM 835 N N . GLU A 1 125 ? -7.190 30.821 23.168 1.00 8.00 189 GLU A N 1
ATOM 836 C CA . GLU A 1 125 ? -5.777 30.947 22.803 1.00 7.85 189 GLU A CA 1
ATOM 837 C C . GLU A 1 125 ? -5.616 31.739 21.501 1.00 7.78 189 GLU A C 1
ATOM 838 O O . GLU A 1 125 ? -4.680 32.529 21.358 1.00 7.69 189 GLU A O 1
ATOM 844 N N . ILE A 1 126 ? -6.534 31.517 20.563 1.00 7.75 190 ILE A N 1
ATOM 845 C CA . ILE A 1 126 ? -6.566 32.240 19.297 1.00 7.92 190 ILE A CA 1
ATOM 846 C C . ILE A 1 126 ? -6.819 33.727 19.584 1.00 7.77 190 ILE A C 1
ATOM 847 O O . ILE A 1 126 ? -6.117 34.603 19.064 1.00 7.70 190 ILE A O 1
ATOM 852 N N . LEU A 1 127 ? -7.808 33.995 20.436 1.00 7.98 191 LEU A N 1
ATOM 853 C CA . LEU A 1 127 ? -8.154 35.355 20.845 1.00 8.09 191 LEU A CA 1
ATOM 854 C C . LEU A 1 127 ? -6.958 36.033 21.498 1.00 7.88 191 LEU A C 1
ATOM 855 O O . LEU A 1 127 ? -6.656 37.185 21.205 1.00 8.17 191 LEU A O 1
ATOM 860 N N . ALA A 1 128 ? -6.263 35.309 22.370 1.00 7.85 192 ALA A N 1
ATOM 861 C CA . ALA A 1 128 ? -5.094 35.849 23.058 1.00 7.59 192 ALA A CA 1
ATOM 862 C C . ALA A 1 128 ? -3.967 36.226 22.089 1.00 7.39 192 ALA A C 1
ATOM 863 O O . ALA A 1 128 ? -3.388 37.301 22.196 1.00 7.48 192 ALA A O 1
ATOM 865 N N . ALA A 1 129 ? -3.678 35.353 21.127 1.00 7.42 193 ALA A N 1
ATOM 866 C CA . ALA A 1 129 ? -2.604 35.596 20.168 1.00 7.40 193 ALA A CA 1
ATOM 867 C C . ALA A 1 129 ? -2.902 36.801 19.285 1.00 7.21 193 ALA A C 1
ATOM 868 O O . ALA A 1 129 ? -2.003 37.600 18.997 1.00 7.37 193 ALA A O 1
ATOM 870 N N . ILE A 1 130 ? -4.157 36.935 18.865 1.00 7.09 194 ILE A N 1
ATOM 871 C CA . ILE A 1 130 ? -4.569 38.038 18.001 1.00 7.27 194 ILE A CA 1
ATOM 872 C C . ILE A 1 130 ? -4.582 39.356 18.782 1.00 7.19 194 ILE A C 1
ATOM 873 O O . ILE A 1 130 ? -4.100 40.366 18.288 1.00 7.36 194 ILE A O 1
ATOM 878 N N . PHE A 1 131 ? -5.131 39.341 19.992 1.00 7.23 195 PHE A N 1
ATOM 879 C CA . PHE A 1 131 ? -5.152 40.523 20.850 1.00 6.69 195 PHE A CA 1
ATOM 880 C C . PHE A 1 131 ? -3.724 40.964 21.190 1.00 6.59 195 PHE A C 1
ATOM 881 O O . PHE A 1 131 ? -3.396 42.148 21.112 1.00 6.53 195 PHE A O 1
ATOM 889 N N . ALA A 1 132 ? -2.877 40.003 21.550 1.00 6.30 196 ALA A N 1
ATOM 890 C CA . ALA A 1 132 ? -1.478 40.282 21.850 1.00 6.34 196 ALA A CA 1
ATOM 891 C C . ALA A 1 132 ? -0.829 40.971 20.659 1.00 6.61 196 ALA A C 1
ATOM 892 O O . ALA A 1 132 ? -0.134 41.963 20.820 1.00 6.46 196 ALA A O 1
ATOM 894 N N . SER A 1 133 ? -1.074 40.454 19.459 1.00 6.37 197 SER A N 1
ATOM 895 C CA . SER A 1 133 ? -0.516 41.041 18.247 1.00 6.70 197 SER A CA 1
ATOM 896 C C . SER A 1 133 ? -0.971 42.492 18.061 1.00 6.58 197 SER A C 1
ATOM 897 O O . SER A 1 133 ? -0.182 43.358 17.687 1.00 7.06 197 SER A O 1
ATOM 900 N N . ALA A 1 134 ? -2.248 42.751 18.333 1.00 6.44 198 ALA A N 1
ATOM 901 C CA . ALA A 1 134 ? -2.819 44.085 18.167 1.00 6.54 198 ALA A CA 1
ATOM 902 C C . ALA A 1 134 ? -2.212 45.134 19.096 1.00 6.85 198 ALA A C 1
ATOM 903 O O . ALA A 1 134 ? -1.982 46.268 18.681 1.00 7.10 198 ALA A O 1
ATOM 905 N N . ILE A 1 135 ? -1.948 44.754 20.343 1.00 6.86 199 ILE A N 1
ATOM 906 C CA . ILE A 1 135 ? -1.413 45.693 21.327 1.00 7.04 199 ILE A CA 1
ATOM 907 C C . ILE A 1 135 ? 0.101 45.662 21.466 1.00 6.90 199 ILE A C 1
ATOM 908 O O . ILE A 1 135 ? 0.666 46.475 22.194 1.00 7.30 199 ILE A O 1
ATOM 913 N N . HIS A 1 136 ? 0.770 44.766 20.744 1.00 6.43 200 HIS A N 1
ATOM 914 C CA . HIS A 1 136 ? 2.175 44.476 21.039 1.00 6.57 200 HIS A CA 1
ATOM 915 C C . HIS A 1 136 ? 3.202 45.603 20.966 1.00 6.55 200 HIS A C 1
ATOM 916 O O . HIS A 1 136 ? 4.257 45.481 21.581 1.00 6.95 200 HIS A O 1
ATOM 923 N N . ASP A 1 137 ? 2.914 46.666 20.213 1.00 6.36 201 ASP A N 1
ATOM 924 C CA . ASP A 1 137 ? 3.806 47.830 20.111 1.00 6.49 201 ASP A CA 1
ATOM 925 C C . ASP A 1 137 ? 3.076 49.144 20.425 1.00 6.36 201 ASP A C 1
ATOM 926 O O . ASP A 1 137 ? 3.556 50.215 20.077 1.00 6.63 201 ASP A O 1
ATOM 931 N N . VAL A 1 138 ? 1.931 49.085 21.099 1.00 6.79 202 VAL A N 1
ATOM 932 C CA . VAL A 1 138 ? 1.158 50.308 21.322 1.00 7.06 202 VAL A CA 1
ATOM 933 C C . VAL A 1 138 ? 1.923 51.363 22.132 1.00 6.96 202 VAL A C 1
ATOM 934 O O . VAL A 1 138 ? 2.628 51.047 23.086 1.00 7.14 202 VAL A O 1
ATOM 938 N N . ASP A 1 139 ? 1.797 52.615 21.700 1.00 7.09 203 ASP A N 1
ATOM 939 C CA . ASP A 1 139 ? 2.455 53.754 22.331 1.00 7.38 203 ASP A CA 1
ATOM 940 C C . ASP A 1 139 ? 3.977 53.688 22.203 1.00 7.41 203 ASP A C 1
ATOM 941 O O . ASP A 1 139 ? 4.704 54.229 23.026 1.00 8.00 203 ASP A O 1
ATOM 946 N N . HIS A 1 140 ? 4.457 53.058 21.137 1.00 6.98 204 HIS A N 1
ATOM 947 C CA . HIS A 1 140 ? 5.891 52.977 20.880 1.00 7.10 204 HIS A CA 1
ATOM 948 C C . HIS A 1 140 ? 6.403 54.381 20.523 1.00 7.40 204 HIS A C 1
ATOM 949 O O . HIS A 1 140 ? 5.837 55.034 19.649 1.00 7.42 204 HIS A O 1
ATOM 956 N N . PRO A 1 141 ? 7.448 54.858 21.202 1.00 7.56 205 PRO A N 1
ATOM 957 C CA . PRO A 1 141 ? 7.990 56.200 20.940 1.00 8.01 205 PRO A CA 1
ATOM 958 C C . PRO A 1 141 ? 8.944 56.317 19.749 1.00 8.15 205 PRO A C 1
ATOM 959 O O . PRO A 1 141 ? 9.375 57.423 19.444 1.00 8.90 205 PRO A O 1
ATOM 963 N N . GLY A 1 142 ? 9.281 55.210 19.100 1.00 8.19 206 GLY A N 1
ATOM 964 C CA . GLY A 1 142 ? 10.172 55.241 17.956 1.00 8.22 206 GLY A CA 1
ATOM 965 C C . GLY A 1 142 ? 11.642 55.139 18.311 1.00 8.22 206 GLY A C 1
ATOM 966 O O . GLY A 1 142 ? 12.494 55.422 17.480 1.00 8.26 206 GLY A O 1
ATOM 967 N N . VAL A 1 143 ? 11.939 54.769 19.554 1.00 8.01 207 VAL A N 1
ATOM 968 C CA . VAL A 1 143 ? 13.316 54.550 20.002 1.00 8.22 207 VAL A CA 1
ATOM 969 C C . VAL A 1 143 ? 13.387 53.201 20.716 1.00 8.10 207 VAL A C 1
ATOM 970 O O . VAL A 1 143 ? 12.383 52.704 21.229 1.00 8.30 207 VAL A O 1
ATOM 974 N N . SER A 1 144 ? 14.581 52.624 20.747 1.00 7.65 208 SER A N 1
ATOM 975 C CA . SER A 1 144 ? 14.802 51.289 21.293 1.00 7.73 208 SER A CA 1
ATOM 976 C C . SER A 1 144 ? 14.898 51.236 22.808 1.00 7.39 208 SER A C 1
ATOM 977 O O . SER A 1 144 ? 15.094 52.251 23.471 1.00 7.31 208 SER A O 1
ATOM 980 N N . ASN A 1 145 ? 14.778 50.021 23.340 1.00 7.32 209 ASN A N 1
ATOM 981 C CA . ASN A 1 145 ? 14.958 49.784 24.767 1.00 7.85 209 ASN A CA 1
ATOM 982 C C . ASN A 1 145 ? 16.314 50.298 25.221 1.00 7.84 209 ASN A C 1
ATOM 983 O O . ASN A 1 145 ? 16.405 50.952 26.243 1.00 7.79 209 ASN A O 1
ATOM 988 N N . GLN A 1 146 ? 17.369 50.027 24.448 1.00 8.20 210 GLN A N 1
ATOM 989 C CA . GLN A 1 146 ? 18.709 50.463 24.841 1.00 8.74 210 GLN A CA 1
ATOM 990 C C . GLN A 1 146 ? 18.821 51.983 24.885 1.00 8.03 210 GLN A C 1
ATOM 991 O O . GLN A 1 14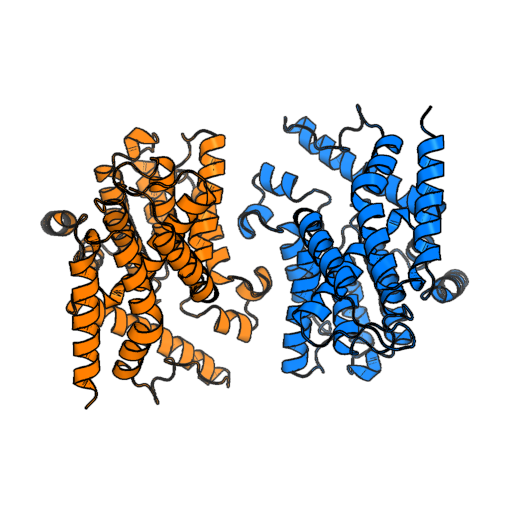6 ? 19.487 52.525 25.748 1.00 7.85 210 GLN A O 1
ATOM 997 N N . PHE A 1 147 ? 18.178 52.668 23.945 1.00 7.92 211 PHE A N 1
ATOM 998 C CA . PHE A 1 147 ? 18.169 54.128 23.948 1.00 7.46 211 PHE A CA 1
ATOM 999 C C . PHE A 1 147 ? 17.478 54.624 25.217 1.00 7.31 211 PHE A C 1
ATOM 1000 O O . PHE A 1 147 ? 17.958 55.539 25.873 1.00 6.93 211 PHE A O 1
ATOM 1008 N N . LEU A 1 148 ? 16.355 54.002 25.562 1.00 7.47 212 LEU A N 1
ATOM 1009 C CA . LEU A 1 148 ? 15.605 54.380 26.755 1.00 7.55 212 LEU A CA 1
ATOM 1010 C C . LEU A 1 148 ? 16.422 54.161 28.030 1.00 7.67 212 LEU A C 1
ATOM 1011 O O . LEU A 1 148 ? 16.352 54.969 28.951 1.00 7.71 212 LEU A O 1
ATOM 1016 N N . ILE A 1 149 ? 17.211 53.091 28.062 1.00 7.76 213 ILE A N 1
ATOM 1017 C CA . ILE A 1 149 ? 18.066 52.793 29.208 1.00 8.51 213 ILE A CA 1
ATOM 1018 C C . ILE A 1 149 ? 19.213 53.807 29.278 1.00 9.04 213 ILE A C 1
ATOM 1019 O O . ILE A 1 149 ? 19.500 54.350 30.338 1.00 9.37 213 ILE A O 1
ATOM 1024 N N . ASN A 1 150 ? 19.837 54.069 28.132 1.00 9.92 214 ASN A N 1
ATOM 1025 C CA . ASN A 1 150 ? 20.997 54.964 28.062 1.00 10.73 214 ASN A CA 1
ATOM 1026 C C . ASN A 1 150 ? 20.708 56.438 28.336 1.00 10.91 214 ASN A C 1
ATOM 1027 O O . ASN A 1 150 ? 21.613 57.178 28.730 1.00 11.45 214 ASN A O 1
ATOM 1032 N N . THR A 1 151 ? 19.468 56.866 28.117 1.00 11.02 215 THR A N 1
ATOM 1033 C CA . THR A 1 151 ? 19.076 58.260 28.332 1.00 11.10 215 THR A CA 1
ATOM 1034 C C . THR A 1 151 ? 18.413 58.470 29.687 1.00 11.70 215 THR A C 1
ATOM 1035 O O . THR A 1 151 ? 17.840 59.528 29.938 1.00 11.79 215 THR A O 1
ATOM 1039 N N . ASN A 1 152 ? 18.486 57.458 30.549 1.00 11.99 216 ASN A N 1
ATOM 1040 C CA . ASN A 1 152 ? 17.907 57.528 31.886 1.00 12.40 216 ASN A CA 1
ATOM 1041 C C . ASN A 1 152 ? 16.440 57.969 31.830 1.00 11.90 216 ASN A C 1
ATOM 1042 O O . ASN A 1 152 ? 15.998 58.821 32.591 1.00 12.43 216 ASN A O 1
ATOM 1047 N N . SER A 1 153 ? 15.699 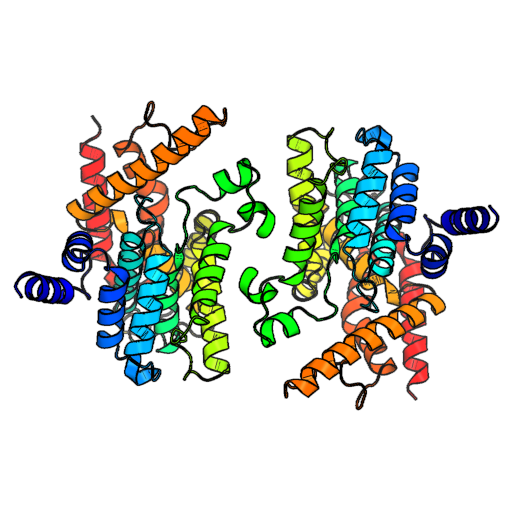57.360 30.910 1.00 11.13 217 SER A N 1
ATOM 1048 C CA . SER A 1 153 ? 14.297 57.679 30.681 1.00 10.48 217 SER A CA 1
ATOM 1049 C C . SER A 1 153 ? 13.385 57.248 31.814 1.00 10.58 217 SER A C 1
ATOM 1050 O O . SER A 1 153 ? 13.716 56.343 32.584 1.00 10.09 217 SER A O 1
ATOM 1053 N N . GLU A 1 154 ? 12.217 57.880 31.891 1.00 10.79 218 GLU A N 1
ATOM 1054 C CA . GLU A 1 154 ? 11.222 57.519 32.893 1.00 11.23 218 GLU A CA 1
ATOM 1055 C C . GLU A 1 154 ? 10.731 56.090 32.665 1.00 10.18 218 GLU A C 1
ATOM 1056 O O . GLU A 1 154 ? 10.455 55.388 33.625 1.00 9.69 218 GLU A O 1
ATOM 1062 N N . LEU A 1 155 ? 10.630 55.652 31.411 1.00 9.15 219 LEU A N 1
ATOM 1063 C CA . LEU A 1 155 ? 10.191 54.290 31.118 1.00 8.82 219 LEU A CA 1
ATOM 1064 C C . LEU A 1 155 ? 11.183 53.252 31.651 1.00 7.71 219 LEU A C 1
ATOM 1065 O O . LEU A 1 155 ? 10.784 52.259 32.254 1.00 6.67 219 LEU A O 1
ATOM 1070 N N . ALA A 1 156 ? 12.472 53.475 31.432 1.00 6.83 220 ALA A N 1
ATOM 1071 C CA . ALA A 1 156 ? 13.481 52.534 31.916 1.00 6.51 220 ALA A CA 1
ATOM 1072 C C . ALA A 1 156 ? 13.544 52.539 33.444 1.00 6.38 220 ALA A C 1
ATOM 1073 O O . ALA A 1 156 ? 13.819 51.511 34.059 1.00 6.21 220 ALA A O 1
ATOM 1075 N N . LEU A 1 157 ? 13.288 53.692 34.060 1.00 6.29 221 LEU A N 1
ATOM 1076 C CA . LEU A 1 157 ? 13.258 53.799 35.516 1.00 6.48 221 LEU A CA 1
ATOM 1077 C C . LEU A 1 157 ? 12.071 53.009 36.073 1.00 6.19 221 LEU A C 1
ATOM 1078 O O . LEU A 1 157 ? 12.201 52.303 37.064 1.00 6.49 221 LEU A O 1
ATOM 1083 N N . MET A 1 158 ? 10.920 53.133 35.425 1.00 5.66 222 MET A N 1
ATOM 1084 C CA . MET A 1 158 ? 9.707 52.426 35.834 1.00 5.69 222 MET A CA 1
ATOM 1085 C C . MET A 1 158 ? 9.891 50.911 35.773 1.00 5.33 222 MET A C 1
ATOM 1086 O O . MET A 1 158 ? 9.497 50.197 36.692 1.00 4.99 222 MET A O 1
ATOM 1094 N N . TYR A 1 159 ? 10.527 50.439 34.703 1.00 5.10 223 TYR A N 1
ATOM 1095 C CA . TYR A 1 159 ? 10.616 49.007 34.415 1.00 4.82 223 TYR A CA 1
ATOM 1096 C C . TYR A 1 159 ? 11.967 48.354 34.710 1.00 4.85 223 TYR A C 1
ATOM 1097 O O . TYR A 1 159 ? 12.207 47.214 34.323 1.00 4.78 223 TYR A O 1
ATOM 1106 N N . ASN A 1 160 ? 12.830 49.067 35.419 1.00 4.72 224 ASN A N 1
ATOM 1107 C CA . ASN A 1 160 ? 14.099 48.507 35.870 1.00 4.63 224 ASN A CA 1
ATOM 1108 C C . ASN A 1 160 ? 14.940 47.878 34.754 1.00 4.92 224 ASN A C 1
ATOM 1109 O O . ASN A 1 160 ? 15.510 46.794 34.906 1.00 5.35 224 ASN A O 1
ATOM 1114 N N . ASP A 1 161 ? 14.986 48.589 33.629 1.00 5.18 225 ASP A N 1
ATOM 1115 C CA . ASP A 1 161 ? 15.791 48.230 32.458 1.00 5.52 225 ASP A CA 1
ATOM 1116 C C . ASP A 1 161 ? 15.454 46.927 31.741 1.00 6.37 225 ASP A C 1
ATOM 1117 O O . ASP A 1 161 ? 16.164 46.559 30.806 1.00 7.30 225 ASP A O 1
ATOM 1122 N N . SER A 1 162 ? 14.394 46.227 32.123 1.00 6.58 226 SER A N 1
ATOM 1123 C CA . SER A 1 162 ? 14.109 44.955 31.451 1.00 7.33 226 SER A CA 1
ATOM 1124 C C . SER A 1 162 ? 12.766 44.981 30.736 1.00 7.27 226 SER A C 1
ATOM 1125 O O . SER A 1 162 ? 11.731 45.322 31.315 1.00 6.74 226 SER A O 1
ATOM 1128 N N . SER A 1 163 ? 12.812 44.598 29.464 1.00 7.34 227 SER A N 1
ATOM 1129 C CA . SER A 1 163 ? 11.655 44.601 28.577 1.00 7.61 227 SER A CA 1
ATOM 1130 C C . SER A 1 163 ? 10.880 45.896 28.793 1.00 7.30 227 SER A C 1
ATOM 1131 O O . SER A 1 163 ? 9.677 45.881 28.972 1.00 7.39 227 SER A O 1
ATOM 1134 N N . VAL A 1 164 ? 11.591 47.018 28.734 1.00 7.09 228 VAL A N 1
ATOM 1135 C CA . VAL A 1 164 ? 11.011 48.318 29.065 1.00 7.02 228 VAL A CA 1
ATOM 1136 C C . VAL A 1 164 ? 9.813 48.644 28.178 1.00 7.25 228 VAL A C 1
ATOM 1137 O O . VAL A 1 164 ? 8.716 48.878 28.671 1.00 7.38 228 VAL A O 1
ATOM 1141 N N . LEU A 1 165 ? 10.013 48.619 26.870 1.00 7.39 229 LEU A N 1
ATOM 1142 C CA . LEU A 1 165 ? 8.929 48.925 25.945 1.00 7.91 229 LEU A CA 1
ATOM 1143 C C . LEU A 1 165 ? 7.804 47.900 26.000 1.00 7.21 229 LEU A C 1
ATOM 1144 O O . LEU A 1 165 ? 6.627 48.252 26.007 1.00 7.37 229 LEU A O 1
ATOM 1149 N N . GLU A 1 166 ? 8.177 46.625 26.049 1.00 7.06 230 GLU A N 1
ATOM 1150 C CA . GLU A 1 166 ? 7.211 45.534 26.002 1.00 7.08 230 GLU A CA 1
ATOM 1151 C C . GLU A 1 166 ? 6.273 45.550 27.213 1.00 6.78 230 GLU A C 1
ATOM 1152 O O . GLU A 1 166 ? 5.073 45.331 27.082 1.00 6.75 230 GLU A O 1
ATOM 1158 N N . ASN A 1 167 ? 6.810 45.857 28.387 1.00 6.24 231 ASN A N 1
ATOM 1159 C CA . ASN A 1 167 ? 5.978 46.013 29.578 1.00 6.28 231 ASN A CA 1
ATOM 1160 C C . ASN A 1 167 ? 5.008 47.177 29.395 1.00 6.27 231 ASN A C 1
ATOM 1161 O O . ASN A 1 167 ? 3.836 47.089 29.782 1.00 6.82 231 ASN A O 1
ATOM 1166 N N . HIS A 1 168 ? 5.501 48.268 28.815 1.00 6.53 232 HIS A N 1
ATOM 1167 C CA . HIS A 1 168 ? 4.677 49.440 28.568 1.00 6.42 232 HIS A CA 1
ATOM 1168 C C . HIS A 1 168 ? 3.554 49.163 27.556 1.00 6.64 232 HIS A C 1
ATOM 1169 O O . HIS A 1 168 ? 2.414 49.580 27.766 1.00 6.84 232 HIS A O 1
ATOM 1176 N N . HIS A 1 169 ? 3.864 48.452 26.475 1.00 6.39 233 HIS A N 1
ATOM 1177 C CA . HIS A 1 169 ? 2.854 48.140 25.463 1.00 6.35 233 HIS A CA 1
ATOM 1178 C C . HIS A 1 169 ? 1.710 47.355 26.121 1.00 6.37 233 HIS A C 1
ATOM 1179 O O . HIS A 1 169 ? 0.529 47.627 25.892 1.00 6.81 233 HIS A O 1
ATOM 1186 N N . LEU A 1 170 ? 2.068 46.377 26.947 1.00 6.51 234 LEU A N 1
ATOM 1187 C CA . LEU A 1 170 ? 1.077 45.588 27.667 1.00 6.61 234 LEU A CA 1
ATOM 1188 C C . LEU A 1 170 ? 0.228 46.451 28.603 1.00 6.73 234 LEU A C 1
ATOM 1189 O O . LEU A 1 170 ? -0.997 46.370 28.591 1.00 7.23 234 LEU A O 1
ATOM 1194 N N . ALA A 1 171 ? 0.879 47.290 29.404 1.00 6.58 235 ALA A N 1
ATOM 1195 C CA . ALA A 1 171 ? 0.171 48.127 30.364 1.00 6.57 235 ALA A CA 1
ATOM 1196 C C . ALA A 1 171 ? -0.852 49.022 29.666 1.00 6.67 235 ALA A C 1
ATOM 1197 O O . ALA A 1 171 ? -1.985 49.123 30.102 1.00 7.13 235 ALA A O 1
ATOM 1199 N N . VAL A 1 172 ? -0.459 49.641 28.560 1.00 6.43 236 VAL A N 1
ATOM 1200 C CA . VAL A 1 172 ? -1.360 50.508 27.808 1.00 6.70 236 VAL A CA 1
ATOM 1201 C C . VAL A 1 172 ? -2.498 49.695 27.169 1.00 6.52 236 VAL A C 1
ATOM 1202 O O . VAL A 1 172 ? -3.661 50.065 27.285 1.00 6.97 236 VAL A O 1
ATOM 1206 N N . GLY A 1 173 ? -2.175 48.586 26.509 1.00 7.20 237 GLY A N 1
ATOM 1207 C CA . GLY A 1 173 ? -3.191 47.763 25.866 1.00 7.43 237 GLY A CA 1
ATOM 1208 C C . GLY A 1 173 ? -4.279 47.290 26.813 1.00 7.91 237 GLY A C 1
ATOM 1209 O O . GLY A 1 173 ? -5.456 47.281 26.458 1.00 8.30 237 GLY A O 1
ATOM 1210 N N . PHE A 1 174 ? -3.883 46.890 28.017 1.00 7.87 238 PHE A N 1
ATOM 1211 C CA . PHE A 1 174 ? -4.833 46.438 29.034 1.00 7.88 238 PHE A CA 1
ATOM 1212 C C . PHE A 1 174 ? -5.575 47.603 29.684 1.00 8.22 238 PHE A C 1
ATOM 1213 O O . PHE A 1 174 ? -6.767 47.504 29.950 1.00 8.52 238 PHE A O 1
ATOM 1221 N N . LYS A 1 175 ? -4.879 48.703 29.947 1.00 8.56 239 LYS A N 1
ATOM 1222 C CA . LYS A 1 175 ? -5.515 49.855 30.592 1.00 9.00 239 LYS A CA 1
ATOM 1223 C C . LYS A 1 175 ? -6.630 50.447 29.736 1.00 8.83 239 LYS A C 1
ATOM 1224 O O . LYS A 1 175 ? -7.632 50.916 30.269 1.00 8.85 239 LYS A O 1
ATOM 1230 N N . LEU A 1 176 ? -6.466 50.410 28.417 1.00 8.73 240 LEU A N 1
ATOM 1231 C CA . LEU A 1 176 ? -7.470 50.950 27.501 1.00 8.89 240 LEU A CA 1
ATOM 1232 C C . LEU A 1 176 ? -8.790 50.179 27.530 1.00 9.10 240 LEU A C 1
ATOM 1233 O O . LEU A 1 176 ? -9.822 50.723 27.145 1.00 8.78 240 LEU A O 1
ATOM 1238 N N . LEU A 1 177 ? -8.765 48.928 27.991 1.00 9.28 241 LEU A N 1
ATOM 1239 C CA . LEU A 1 177 ? -9.985 48.130 28.133 1.00 9.72 241 LEU A CA 1
ATOM 1240 C C . LEU A 1 177 ? -10.941 48.736 29.162 1.00 10.20 241 LEU A C 1
ATOM 1241 O O . LEU A 1 177 ? -12.136 48.440 29.151 1.00 10.35 241 LEU A O 1
ATOM 1246 N N . GLN A 1 178 ? -10.410 49.572 30.051 1.00 10.34 242 GLN A N 1
ATOM 1247 C CA . GLN A 1 178 ? -11.195 50.205 31.108 1.00 10.99 242 GLN A CA 1
ATOM 1248 C C . GLN A 1 178 ? -11.879 51.503 30.684 1.00 10.82 242 GLN A C 1
ATOM 1249 O O . GLN A 1 178 ? -12.648 52.063 31.462 1.00 10.81 242 GLN A O 1
ATOM 1255 N N . GLU A 1 179 ? -11.597 51.997 29.479 1.00 10.61 243 GLU A N 1
ATOM 1256 C CA . GLU A 1 179 ? -12.253 53.208 28.983 1.00 10.83 243 GLU A CA 1
ATOM 1257 C C . GLU A 1 179 ? -13.716 52.887 28.676 1.00 10.56 243 GLU A C 1
ATOM 1258 O O . GLU A 1 179 ? -14.082 51.721 28.560 1.00 10.56 243 GLU A O 1
ATOM 1264 N N . GLU A 1 180 ? -14.544 53.921 28.554 1.00 10.30 244 GLU A N 1
ATOM 1265 C CA . GLU A 1 180 ? -15.982 53.751 28.320 1.00 10.37 244 GLU A CA 1
ATOM 1266 C C . GLU A 1 180 ? -16.286 52.878 27.101 1.00 9.89 244 GLU A C 1
ATOM 1267 O O . GLU A 1 180 ? -15.822 53.157 25.998 1.00 9.66 244 GLU A O 1
ATOM 1273 N N . ASN A 1 181 ? -17.082 51.834 27.327 1.00 9.48 245 ASN A N 1
ATOM 1274 C CA . ASN A 1 181 ? -17.491 50.876 26.298 1.00 9.24 245 ASN A CA 1
ATOM 1275 C C . ASN A 1 181 ? -16.314 50.265 25.536 1.00 9.03 245 ASN A C 1
ATOM 1276 O O . ASN A 1 181 ? -16.373 50.100 24.319 1.00 8.82 245 ASN A O 1
ATOM 1281 N N . CYS A 1 182 ? -15.259 49.916 26.268 1.00 8.97 246 CYS A N 1
ATOM 1282 C CA . CYS A 1 182 ? -14.056 49.330 25.675 1.00 8.83 246 CYS A CA 1
ATOM 1283 C C . CYS A 1 182 ? -13.712 47.927 26.169 1.00 9.01 246 CYS A C 1
ATOM 1284 O O . CYS A 1 182 ? -12.791 47.314 25.636 1.00 8.83 246 CYS A O 1
ATOM 1287 N N . ASP A 1 183 ? -14.414 47.411 27.174 1.00 9.16 247 ASP A N 1
ATOM 1288 C CA . ASP A 1 183 ? -14.086 46.086 27.695 1.00 9.24 247 ASP A CA 1
ATOM 1289 C C . ASP A 1 183 ? -14.639 44.982 26.797 1.00 9.28 247 ASP A C 1
ATOM 1290 O O . ASP A 1 183 ? -15.742 44.477 27.012 1.00 9.21 247 ASP A O 1
ATOM 1295 N N . ILE A 1 184 ? -13.843 44.594 25.804 1.00 9.05 248 ILE A N 1
ATOM 1296 C CA . ILE A 1 184 ? -14.245 43.554 24.858 1.00 9.33 248 ILE A CA 1
ATOM 1297 C C . ILE A 1 184 ? -14.308 42.164 25.497 1.00 9.21 248 ILE A C 1
ATOM 1298 O O . ILE A 1 184 ? -14.847 41.239 24.900 1.00 9.67 248 ILE A O 1
ATOM 1303 N N . PHE A 1 185 ? -13.742 42.023 26.694 1.00 9.18 249 PHE A N 1
ATOM 1304 C CA . PHE A 1 185 ? -13.742 40.751 27.414 1.00 9.23 249 PHE A CA 1
ATOM 1305 C C . PHE A 1 185 ? -14.787 40.699 28.531 1.00 9.51 249 PHE A C 1
ATOM 1306 O O . PHE A 1 185 ? -14.747 39.801 29.363 1.00 9.70 249 PHE A O 1
ATOM 1314 N N . GLN A 1 186 ? -15.732 41.636 28.522 1.00 9.70 250 GLN A N 1
ATOM 1315 C CA . GLN A 1 186 ? -16.755 41.743 29.572 1.00 9.93 250 GLN A CA 1
ATOM 1316 C C . GLN A 1 186 ? -17.583 40.480 29.813 1.00 10.02 250 GLN A C 1
ATOM 1317 O O . GLN A 1 186 ? -18.038 40.249 30.936 1.00 9.92 250 GLN A O 1
ATOM 1323 N N . ASN A 1 187 ? -17.780 39.672 28.775 1.00 10.00 251 ASN A N 1
ATOM 1324 C CA . ASN A 1 187 ? -18.588 38.455 28.884 1.00 10.35 251 ASN A CA 1
ATOM 1325 C C . ASN A 1 187 ? -17.794 37.147 29.010 1.00 10.66 251 ASN A C 1
ATOM 1326 O O . ASN A 1 187 ? -18.367 36.057 28.937 1.00 10.99 251 ASN A O 1
ATOM 1331 N N . LEU A 1 188 ? -16.482 37.259 29.204 1.00 10.78 252 LEU A N 1
ATOM 1332 C CA . LEU A 1 188 ? -15.646 36.095 29.471 1.00 11.06 252 LEU A CA 1
ATOM 1333 C C . LEU A 1 188 ? -15.801 35.794 30.958 1.00 11.39 252 LEU A C 1
ATOM 1334 O O . LEU A 1 188 ? -16.100 36.692 31.751 1.00 11.64 252 LEU A O 1
ATOM 1339 N N . THR A 1 189 ? -15.609 34.537 31.340 1.00 11.68 253 THR A N 1
ATOM 1340 C CA . THR A 1 189 ? -15.659 34.161 32.750 1.00 11.79 253 THR A CA 1
ATOM 1341 C C . THR A 1 189 ? -14.406 34.722 33.410 1.00 11.73 253 THR A C 1
ATOM 1342 O O . THR A 1 189 ? -13.468 35.131 32.715 1.00 11.31 253 THR A O 1
ATOM 1346 N N . LYS A 1 190 ? -14.385 34.749 34.738 1.00 11.93 254 LYS A N 1
ATOM 1347 C CA . LYS A 1 190 ? -13.219 35.227 35.476 1.00 11.99 254 LYS A CA 1
ATOM 1348 C C . LYS A 1 190 ? -11.994 34.392 35.101 1.00 12.15 254 LYS A C 1
ATOM 1349 O O . LYS A 1 190 ? -10.913 34.931 34.882 1.00 12.23 254 LYS A O 1
ATOM 1355 N N . LYS A 1 191 ? -12.186 33.081 35.003 1.00 11.99 255 LYS A N 1
ATOM 1356 C CA . LYS A 1 191 ? -11.124 32.142 34.644 1.00 12.17 255 LYS A CA 1
ATOM 1357 C C . LYS A 1 191 ? -10.580 32.424 33.247 1.00 11.50 255 LYS A C 1
ATOM 1358 O O . LYS A 1 191 ? -9.372 32.381 33.024 1.00 11.26 255 LYS A O 1
ATOM 1364 N N . GLN A 1 192 ? -11.479 32.692 32.306 1.00 10.91 256 GLN A N 1
ATOM 1365 C CA . GLN A 1 192 ? -11.085 32.995 30.935 1.00 10.63 256 GLN A CA 1
ATOM 1366 C C . GLN A 1 192 ? -10.288 34.297 30.880 1.00 10.22 256 GLN A C 1
ATOM 1367 O O . GLN A 1 192 ? -9.286 34.379 30.181 1.00 9.90 256 GLN A O 1
ATOM 1373 N N . ARG A 1 193 ? -10.724 35.301 31.635 1.00 9.97 257 ARG A N 1
ATOM 1374 C CA . ARG A 1 193 ? -10.047 36.593 31.657 1.00 10.04 257 ARG A CA 1
ATOM 1375 C C . ARG A 1 193 ? -8.640 36.447 32.232 1.00 9.78 257 ARG A C 1
ATOM 1376 O O . ARG A 1 193 ? -7.689 37.016 31.701 1.00 9.37 257 ARG A O 1
ATOM 1384 N N . GLN A 1 194 ? -8.512 35.663 33.301 1.00 9.61 258 GLN A N 1
ATOM 1385 C CA . GLN A 1 194 ? -7.222 35.423 33.944 1.00 10.06 258 GLN A CA 1
ATOM 1386 C C . GLN A 1 194 ? -6.271 34.689 32.998 1.00 9.20 258 GLN A C 1
ATOM 1387 O O . GLN A 1 194 ? -5.104 35.048 32.881 1.00 9.10 258 GLN A O 1
ATOM 1393 N N . SER A 1 195 ? -6.785 33.665 32.324 1.00 8.78 259 SER A N 1
ATOM 1394 C CA . SER A 1 195 ? -5.993 32.877 31.382 1.00 8.51 259 SER A CA 1
ATOM 1395 C C . SER A 1 195 ? -5.547 33.728 30.194 1.00 8.09 259 SER A C 1
ATOM 1396 O O . SER A 1 195 ? -4.385 33.698 29.816 1.00 7.73 259 SER A O 1
ATOM 1401 N N . LEU A 1 196 ? -6.473 34.488 29.620 1.00 7.85 260 LEU A N 1
ATOM 1402 C CA . LEU A 1 196 ? -6.154 35.343 28.485 1.00 7.88 260 LEU A CA 1
ATOM 1403 C C . LEU A 1 196 ? -5.103 36.376 28.873 1.00 7.45 260 LEU A C 1
ATOM 1404 O O . LEU A 1 196 ? -4.152 36.590 28.142 1.00 7.09 260 LEU A O 1
ATOM 1409 N N . ARG A 1 197 ? -5.273 37.019 30.023 1.00 7.22 261 ARG A N 1
ATOM 1410 C CA . ARG A 1 197 ? -4.316 38.034 30.457 1.00 7.21 261 ARG A CA 1
ATOM 1411 C C . ARG A 1 197 ? -2.904 37.453 30.570 1.00 7.25 261 ARG A C 1
ATOM 1412 O O . ARG A 1 197 ? -1.940 38.042 30.083 1.00 7.01 261 ARG A O 1
ATOM 1420 N N . LYS A 1 198 ? -2.795 36.290 31.208 1.00 7.45 262 LYS A N 1
ATOM 1421 C CA . LYS A 1 198 ? -1.504 35.634 31.383 1.00 7.62 262 LYS A CA 1
ATOM 1422 C C . LYS A 1 198 ? -0.866 35.304 30.042 1.00 7.28 262 LYS A C 1
ATOM 1423 O O . LYS A 1 198 ? 0.322 35.534 29.840 1.00 7.62 262 LYS A O 1
ATOM 1429 N N . MET A 1 199 ? -1.656 34.756 29.125 1.00 7.07 263 MET A N 1
ATOM 1430 C CA . MET A 1 199 ? -1.139 34.388 27.811 1.00 6.84 263 MET A CA 1
ATOM 1431 C C . MET A 1 199 ? -0.665 35.602 27.028 1.00 6.51 263 MET A C 1
ATOM 1432 O O . MET A 1 199 ? 0.391 35.561 26.405 1.00 6.63 263 MET A O 1
ATOM 1437 N N . VAL A 1 200 ? -1.442 36.679 27.074 1.00 6.19 264 VAL A N 1
ATOM 1438 C CA . VAL A 1 200 ? -1.103 37.910 26.364 1.00 6.26 264 VAL A CA 1
ATOM 1439 C C . VAL A 1 200 ? 0.207 38.500 26.896 1.00 6.40 264 VAL A C 1
ATOM 1440 O O . VAL A 1 200 ? 1.055 38.919 26.118 1.00 6.39 264 VAL A O 1
ATOM 1444 N N . ILE A 1 201 ? 0.370 38.527 28.217 1.00 6.36 265 ILE A N 1
ATOM 1445 C CA . ILE A 1 201 ? 1.606 39.012 28.823 1.00 6.83 265 ILE A CA 1
ATOM 1446 C C . ILE A 1 201 ? 2.788 38.133 28.387 1.00 7.05 265 ILE A C 1
ATOM 1447 O O . ILE A 1 201 ? 3.822 38.646 27.970 1.00 7.84 265 ILE A O 1
ATOM 1452 N N . ASP A 1 202 ? 2.628 36.813 28.461 1.00 7.58 266 ASP A N 1
ATOM 1453 C CA . ASP A 1 202 ? 3.691 35.892 28.062 1.00 8.28 266 ASP A CA 1
ATOM 1454 C C . ASP A 1 202 ? 4.093 36.094 26.606 1.00 8.28 266 ASP A C 1
ATOM 1455 O O . ASP A 1 202 ? 5.269 36.023 26.272 1.00 8.74 266 ASP A O 1
ATOM 1460 N N . ILE A 1 203 ? 3.117 36.371 25.745 1.00 7.81 267 ILE A N 1
ATOM 1461 C CA . ILE A 1 203 ? 3.385 36.565 24.324 1.00 8.09 267 ILE A CA 1
ATOM 1462 C C . ILE A 1 203 ? 4.085 37.889 24.035 1.00 8.50 267 ILE A C 1
ATOM 1463 O O . ILE A 1 203 ? 5.115 37.909 23.369 1.00 9.09 267 ILE A O 1
ATOM 1468 N N . VAL A 1 204 ? 3.554 38.993 24.549 1.00 8.23 268 VAL A N 1
ATOM 1469 C CA . VAL A 1 204 ? 4.148 40.296 24.256 1.00 8.21 268 VAL A CA 1
ATOM 1470 C C . VAL A 1 204 ? 5.539 40.442 24.871 1.00 8.31 268 VAL A C 1
ATOM 1471 O O . VAL A 1 204 ? 6.418 41.016 24.251 1.00 8.39 268 VAL A O 1
ATOM 1475 N N . LEU A 1 205 ? 5.757 39.924 26.074 1.00 8.39 269 LEU A N 1
ATOM 1476 C CA . LEU A 1 205 ? 7.095 40.000 26.668 1.00 8.94 269 LEU A CA 1
ATOM 1477 C C . LEU A 1 205 ? 8.113 39.232 25.820 1.00 9.53 269 LEU A C 1
ATOM 1478 O O . LEU A 1 205 ? 9.290 39.597 25.780 1.00 10.51 269 LEU A O 1
ATOM 1483 N N . ALA A 1 206 ? 7.658 38.197 25.115 1.00 9.82 270 ALA A N 1
ATOM 1484 C CA . ALA A 1 206 ? 8.525 37.409 24.241 1.00 10.21 270 ALA A CA 1
ATOM 1485 C C . ALA A 1 206 ? 8.928 38.153 22.958 1.00 10.10 270 ALA A C 1
ATOM 1486 O O . ALA A 1 206 ? 9.800 37.678 22.223 1.00 10.91 270 ALA A O 1
ATOM 1488 N N . THR A 1 207 ? 8.283 39.283 22.654 1.00 9.69 271 THR A N 1
ATOM 1489 C CA . THR A 1 207 ? 8.648 40.080 21.468 1.00 9.36 271 THR A CA 1
ATOM 1490 C C . THR A 1 207 ? 9.868 40.973 21.708 1.00 9.56 271 THR A C 1
ATOM 1491 O O . THR A 1 207 ? 10.335 41.636 20.787 1.00 9.50 271 THR A O 1
ATOM 1495 N N . ASP A 1 208 ? 10.365 41.008 22.938 1.00 9.87 272 ASP A N 1
ATOM 1496 C CA . ASP A 1 208 ? 11.579 41.737 23.279 1.00 10.57 272 ASP A CA 1
ATOM 1497 C C . ASP A 1 208 ? 12.715 41.053 22.513 1.00 10.93 272 ASP A C 1
ATOM 1498 O O . ASP A 1 208 ? 12.973 39.874 22.718 1.00 10.56 272 ASP A O 1
ATOM 1503 N N . MET A 1 209 ? 13.378 41.783 21.621 1.00 11.94 273 MET A N 1
ATOM 1504 C CA . MET A 1 209 ? 14.433 41.200 20.792 1.00 12.83 273 MET A CA 1
ATOM 1505 C C . MET A 1 209 ? 15.628 40.635 21.560 1.00 12.99 273 MET A C 1
ATOM 1506 O O . MET A 1 209 ? 16.338 39.767 21.049 1.00 13.37 273 MET A O 1
ATOM 1511 N N . SER A 1 210 ? 15.858 41.113 22.778 1.00 13.13 274 SER A N 1
ATOM 1512 C CA . SER A 1 210 ? 16.950 40.586 23.591 1.00 13.29 274 SER A CA 1
ATOM 1513 C C . SER A 1 210 ? 16.715 39.117 23.986 1.00 13.25 274 SER A C 1
ATOM 1514 O O . SER A 1 210 ? 17.648 38.432 24.400 1.00 14.02 274 SER A O 1
ATOM 1517 N N . LYS A 1 211 ? 15.473 38.646 23.853 1.00 12.75 275 LYS A N 1
ATOM 1518 C CA . LYS A 1 211 ? 15.091 37.271 24.171 1.00 12.74 275 LYS A CA 1
ATOM 1519 C C . LYS A 1 211 ? 15.046 36.358 22.943 1.00 12.17 275 LYS A C 1
ATOM 1520 O O . LYS A 1 211 ? 14.756 35.172 23.068 1.00 12.23 275 LYS A O 1
ATOM 1526 N N . HIS A 1 212 ? 15.329 36.911 21.769 1.00 11.77 276 HIS A N 1
ATOM 1527 C CA . HIS A 1 212 ? 15.256 36.157 20.516 1.00 11.68 276 HIS A CA 1
ATOM 1528 C C . HIS A 1 212 ? 16.098 34.875 20.494 1.00 11.78 276 HIS A C 1
ATOM 1529 O O . HIS A 1 212 ? 15.596 33.819 20.128 1.00 11.21 276 HIS A O 1
ATOM 1536 N N . MET A 1 213 ? 17.360 34.962 20.904 1.00 12.37 277 MET A N 1
ATOM 1537 C CA . MET A 1 213 ? 18.253 33.802 20.859 1.00 13.09 277 MET A CA 1
ATOM 1538 C C . MET A 1 213 ? 17.774 32.665 21.757 1.00 13.32 277 MET A C 1
ATOM 1539 O O . MET A 1 213 ? 17.848 31.501 21.373 1.00 13.19 277 MET A O 1
ATOM 1544 N N . ASN A 1 214 ? 17.265 33.003 22.937 1.00 13.87 278 ASN A N 1
ATOM 1545 C CA . ASN A 1 214 ? 16.751 31.994 23.861 1.00 14.50 278 ASN A CA 1
ATOM 1546 C C . ASN A 1 214 ? 15.442 31.384 23.346 1.00 14.17 278 ASN A C 1
ATOM 1547 O O . ASN A 1 214 ? 15.231 30.184 23.451 1.00 13.92 278 ASN A O 1
ATOM 1552 N N . LEU A 1 215 ? 14.576 32.214 22.773 1.00 13.90 279 LEU A N 1
ATOM 1553 C CA . LEU A 1 215 ? 13.312 31.744 22.202 1.00 13.99 279 LEU A CA 1
ATOM 1554 C C . LEU A 1 215 ? 13.582 30.754 21.071 1.00 13.52 279 LEU A C 1
ATOM 1555 O O . LEU A 1 215 ? 12.945 29.708 20.983 1.00 13.35 279 LEU A O 1
ATOM 1560 N N . LEU A 1 216 ? 14.529 31.101 20.204 1.00 13.11 280 LEU A N 1
ATOM 1561 C CA . LEU A 1 216 ? 14.883 30.270 19.059 1.00 12.79 280 LEU A CA 1
ATOM 1562 C C . LEU A 1 216 ? 15.513 28.951 19.494 1.00 12.93 280 LEU A C 1
ATOM 1563 O O . LEU A 1 216 ? 15.205 27.905 18.936 1.00 12.53 280 LEU A O 1
ATOM 1568 N N . ALA A 1 217 ? 16.379 29.008 20.502 1.00 13.42 281 ALA A N 1
ATOM 1569 C CA . ALA A 1 217 ? 17.043 27.816 21.020 1.00 13.93 281 ALA A CA 1
ATOM 1570 C C . ALA A 1 217 ? 16.012 26.829 21.554 1.00 14.33 281 ALA A C 1
ATOM 1571 O O . ALA A 1 217 ? 16.117 25.628 21.315 1.00 14.13 281 ALA A O 1
ATOM 1573 N N . ASP A 1 218 ? 15.007 27.343 22.260 1.00 14.84 282 ASP A N 1
ATOM 1574 C CA . ASP A 1 218 ? 13.939 26.510 22.808 1.00 15.39 282 ASP A CA 1
ATOM 1575 C C . ASP A 1 218 ? 13.033 25.972 21.699 1.00 15.22 282 ASP A C 1
ATOM 1576 O O . ASP A 1 218 ? 12.513 24.865 21.813 1.00 15.47 282 ASP A O 1
ATOM 1581 N N . LEU A 1 219 ? 12.840 26.752 20.633 1.00 14.99 283 LEU A N 1
ATOM 1582 C CA . LEU A 1 219 ? 12.013 26.317 19.505 1.00 15.04 283 LEU A CA 1
ATOM 1583 C C . LEU A 1 219 ? 12.694 25.163 18.777 1.00 15.13 283 LEU A C 1
ATOM 1584 O O . LEU A 1 219 ? 12.031 24.229 18.334 1.00 14.93 283 LEU A O 1
ATOM 1589 N N . LYS A 1 220 ? 14.017 25.238 18.656 1.00 15.39 284 LYS A N 1
ATOM 1590 C CA . LYS A 1 220 ? 14.798 24.191 18.003 1.00 15.74 284 LYS A CA 1
ATOM 1591 C C . LYS A 1 220 ? 14.692 22.893 18.797 1.00 16.06 284 LYS A C 1
ATOM 1592 O O . LYS A 1 220 ? 14.608 21.817 18.215 1.00 15.92 284 LYS A O 1
ATOM 1598 N N . THR A 1 221 ? 14.688 23.011 20.124 1.00 16.71 285 THR A N 1
ATOM 1599 C CA . THR A 1 221 ? 14.571 21.857 21.012 1.00 17.28 285 THR A CA 1
ATOM 1600 C C . THR A 1 221 ? 13.210 21.181 20.844 1.00 17.96 285 THR A C 1
ATOM 1601 O O . THR A 1 221 ? 13.128 19.955 20.835 1.00 17.97 285 THR A O 1
ATOM 1605 N N . MET A 1 222 ? 12.151 21.978 20.697 1.00 18.61 286 MET A N 1
ATOM 1606 C CA . MET A 1 222 ? 10.803 21.443 20.489 1.00 19.18 286 MET A CA 1
ATOM 1607 C C . MET A 1 222 ? 10.720 20.682 19.168 1.00 19.59 286 MET A C 1
ATOM 1608 O O . MET A 1 222 ? 10.063 19.646 19.086 1.00 19.88 286 MET A O 1
ATOM 1613 N N . VAL A 1 223 ? 11.371 21.216 18.138 1.00 20.01 287 VAL A N 1
ATOM 1614 C CA . VAL A 1 223 ? 11.377 20.608 16.810 1.00 20.32 287 VAL A CA 1
ATOM 1615 C C . VAL A 1 223 ? 12.049 19.230 16.837 1.00 20.66 287 VAL A C 1
ATOM 1616 O O . VAL A 1 223 ? 11.610 18.311 16.150 1.00 20.88 287 VAL A O 1
ATOM 1620 N N . GLU A 1 224 ? 13.102 19.097 17.638 1.00 21.12 288 GLU A N 1
ATOM 1621 C CA . GLU A 1 224 ? 13.843 17.839 17.754 1.00 21.56 288 GLU A CA 1
ATOM 1622 C C . GLU A 1 224 ? 13.028 16.743 18.447 1.00 21.63 288 GLU A C 1
ATOM 1623 O O . GLU A 1 224 ? 13.160 15.568 18.110 1.00 21.84 288 GLU A O 1
ATOM 1629 N N . THR A 1 225 ? 12.191 17.141 19.405 1.00 21.73 289 THR A N 1
ATOM 1630 C CA . THR A 1 225 ? 11.346 16.219 20.173 1.00 21.71 289 THR A CA 1
ATOM 1631 C C . THR A 1 225 ? 9.885 16.258 19.706 1.00 21.44 289 THR A C 1
ATOM 1632 O O . THR A 1 225 ? 8.994 15.726 20.373 1.00 21.41 289 THR A O 1
ATOM 1636 N N . LYS A 1 226 ? 9.665 16.887 18.553 1.00 21.10 290 LYS A N 1
ATOM 1637 C CA . LYS A 1 226 ? 8.349 17.063 17.934 1.00 20.77 290 LYS A CA 1
ATOM 1638 C C . LYS A 1 226 ? 7.478 15.803 17.908 1.00 20.23 290 LYS A C 1
ATOM 1639 O O . LYS A 1 226 ? 7.944 14.731 17.542 1.00 20.10 290 LYS A O 1
ATOM 1645 N N . LYS A 1 227 ? 6.216 15.955 18.307 1.00 19.57 291 LYS A N 1
ATOM 1646 C CA . LYS A 1 227 ? 5.234 14.871 18.284 1.00 19.12 291 LYS A CA 1
ATOM 1647 C C . LYS A 1 227 ? 4.087 15.300 17.377 1.00 18.25 291 LYS A C 1
ATOM 1648 O O . LYS A 1 227 ? 3.528 16.378 17.560 1.00 18.20 291 LYS A O 1
ATOM 1654 N N . VAL A 1 228 ? 3.741 14.463 16.402 1.00 17.52 292 VAL A N 1
ATOM 1655 C CA . VAL A 1 228 ? 2.667 14.785 15.460 1.00 16.92 292 VAL A CA 1
ATOM 1656 C C . VAL A 1 228 ? 1.743 13.609 15.153 1.00 16.67 292 VAL A C 1
ATOM 1657 O O . VAL A 1 228 ? 2.086 12.451 15.392 1.00 16.45 292 VAL A O 1
ATOM 1661 N N . THR A 1 229 ? 0.572 13.929 14.605 1.00 16.30 293 THR A N 1
ATOM 1662 C CA . THR A 1 229 ? -0.394 12.925 14.174 1.00 16.27 293 THR A CA 1
ATOM 1663 C C . THR A 1 229 ? 0.086 12.384 12.831 1.00 16.46 293 THR A C 1
ATOM 1664 O O . THR A 1 229 ? 1.135 12.803 12.330 1.00 16.37 293 THR A O 1
ATOM 1668 N N . SER A 1 230 ? -0.684 11.469 12.245 1.00 16.73 294 SER A N 1
ATOM 1669 C CA . SER A 1 230 ? -0.350 10.896 10.939 1.00 16.90 294 SER A CA 1
ATOM 1670 C C . SER A 1 230 ? -0.499 11.921 9.806 1.00 16.89 294 SER A C 1
ATOM 1671 O O . SER A 1 230 ? 0.056 11.729 8.724 1.00 17.11 294 SER A O 1
ATOM 1674 N N . SER A 1 231 ? -1.258 12.990 10.057 1.00 16.78 295 SER A N 1
ATOM 1675 C CA . SER A 1 231 ? -1.462 14.070 9.088 1.00 16.78 295 SER A CA 1
ATOM 1676 C C . SER A 1 231 ? -0.477 15.233 9.281 1.00 16.46 295 SER A C 1
ATOM 1677 O O . SER A 1 231 ? -0.516 16.210 8.532 1.00 16.93 295 SER A O 1
ATOM 1680 N N . GLY A 1 232 ? 0.388 15.133 10.291 1.00 15.86 296 GLY A N 1
ATOM 1681 C CA . GLY A 1 232 ? 1.396 16.146 10.565 1.00 15.36 296 GLY A CA 1
ATOM 1682 C C . GLY A 1 232 ? 0.976 17.266 11.502 1.00 14.79 296 GLY A C 1
ATOM 1683 O O . GLY A 1 232 ? 1.664 18.285 11.593 1.00 14.78 296 GLY A O 1
ATOM 1684 N N . VAL A 1 233 ? -0.140 17.090 12.206 1.00 14.08 297 VAL A N 1
ATOM 1685 C CA . VAL A 1 233 ? -0.623 18.108 13.137 1.00 13.51 297 VAL A CA 1
ATOM 1686 C C . VAL A 1 233 ? 0.138 18.009 14.459 1.00 13.24 297 VAL A C 1
ATOM 1687 O O . VAL A 1 233 ? 0.304 16.922 15.008 1.00 12.60 297 VAL A O 1
ATOM 1691 N N . LEU A 1 234 ? 0.589 19.153 14.964 1.00 13.01 298 LEU A N 1
ATOM 1692 C CA . LEU A 1 234 ? 1.341 19.220 16.214 1.00 13.25 298 LEU A CA 1
ATOM 1693 C C . LEU A 1 234 ? 0.500 18.810 17.418 1.00 12.93 298 LEU A C 1
ATOM 1694 O O . LEU A 1 234 ? -0.664 19.185 17.527 1.00 12.66 298 LEU A O 1
ATOM 1699 N N . LEU A 1 235 ? 1.115 18.048 18.317 1.00 12.71 299 LEU A N 1
ATOM 1700 C CA . LEU A 1 235 ? 0.471 17.597 19.544 1.00 12.76 299 LEU A CA 1
ATOM 1701 C C . LEU A 1 235 ? 1.136 18.322 20.719 1.00 13.13 299 LEU A C 1
ATOM 1702 O O . LEU A 1 235 ? 2.258 17.990 21.103 1.00 13.84 299 LEU A O 1
ATOM 1707 N N . LEU A 1 236 ? 0.443 19.323 21.260 1.00 13.34 300 LEU A N 1
ATOM 1708 C CA . LEU A 1 236 ? 0.934 20.143 22.368 1.00 13.56 300 LEU A CA 1
ATOM 1709 C C . LEU A 1 236 ? -0.031 20.014 23.538 1.00 13.88 300 LEU A C 1
ATOM 1710 O O . LEU A 1 236 ? -1.155 20.508 23.475 1.00 14.35 300 LEU A O 1
ATOM 1715 N N . ASP A 1 237 ? 0.398 19.358 24.607 1.00 14.06 301 ASP A N 1
ATOM 1716 C CA . ASP A 1 237 ? -0.485 19.146 25.750 1.00 14.19 301 ASP A CA 1
ATOM 1717 C C . ASP A 1 237 ? -0.437 20.213 26.838 1.00 14.22 301 ASP A C 1
ATOM 1718 O O . ASP A 1 237 ? -1.474 20.789 27.186 1.00 14.66 301 ASP A O 1
ATOM 1723 N N . ASN A 1 238 ? 0.746 20.462 27.392 1.00 13.85 302 ASN A N 1
ATOM 1724 C CA . ASN A 1 238 ? 0.863 21.407 28.507 1.00 13.54 302 ASN A CA 1
ATOM 1725 C C . ASN A 1 238 ? 1.017 22.857 28.085 1.00 12.85 302 ASN A C 1
ATOM 1726 O O . ASN A 1 238 ? 1.286 23.162 26.925 1.00 12.82 302 ASN A O 1
ATOM 1731 N N . TYR A 1 239 ? 0.834 23.743 29.055 1.00 12.16 303 TYR A N 1
ATOM 1732 C CA . TYR A 1 239 ? 0.893 25.174 28.826 1.00 11.70 303 TYR A CA 1
ATOM 1733 C C . TYR A 1 239 ? 2.253 25.630 28.319 1.00 11.36 303 TYR A C 1
ATOM 1734 O O . TYR A 1 239 ? 2.330 26.458 27.422 1.00 9.93 303 TYR A O 1
ATOM 1743 N N . SER A 1 240 ? 3.324 25.092 28.891 1.00 11.25 304 SER A N 1
ATOM 1744 C CA . SER A 1 240 ? 4.679 25.486 28.508 1.00 11.98 30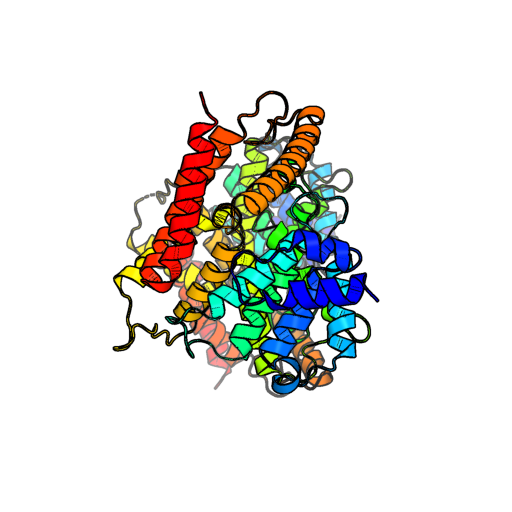4 SER A CA 1
ATOM 1745 C C . SER A 1 240 ? 4.928 25.342 27.005 1.00 11.67 304 SER A C 1
ATOM 1746 O O . SER A 1 240 ? 5.485 26.237 26.371 1.00 11.49 304 SER A O 1
ATOM 1749 N N . ASP A 1 241 ? 4.492 24.223 26.439 1.00 11.49 305 ASP A N 1
ATOM 1750 C CA . ASP A 1 241 ? 4.683 23.955 25.018 1.00 11.43 305 ASP A CA 1
ATOM 1751 C C . ASP A 1 241 ? 3.736 24.788 24.163 1.00 10.61 305 ASP A C 1
ATOM 1752 O O . ASP A 1 241 ? 4.133 25.291 23.115 1.00 10.50 305 ASP A O 1
ATOM 1757 N N . ARG A 1 242 ? 2.489 24.926 24.608 1.00 10.11 306 ARG A N 1
ATOM 1758 C CA . ARG A 1 242 ? 1.489 25.694 23.865 1.00 9.66 306 ARG A CA 1
ATOM 1759 C C . ARG A 1 242 ? 1.855 27.171 23.791 1.00 9.26 306 ARG A C 1
ATOM 1760 O O . ARG A 1 242 ? 1.811 27.769 22.717 1.00 9.00 306 ARG A O 1
ATOM 1768 N N . ILE A 1 243 ? 2.224 27.763 24.921 1.00 8.85 307 ILE A N 1
ATOM 1769 C CA . ILE A 1 243 ? 2.594 29.176 24.935 1.00 8.79 307 ILE A CA 1
ATOM 1770 C C . ILE A 1 243 ? 3.907 29.415 24.187 1.00 8.77 307 ILE A C 1
ATOM 1771 O O . ILE A 1 243 ? 4.080 30.457 23.571 1.00 8.72 307 ILE A O 1
ATOM 1776 N N . GLN A 1 244 ? 4.816 28.445 24.216 1.00 9.10 308 GLN A N 1
ATOM 1777 C CA . GLN A 1 244 ? 6.075 28.574 23.492 1.00 9.70 308 GLN A CA 1
ATOM 1778 C C . GLN A 1 244 ? 5.796 28.708 21.994 1.00 9.11 308 GLN A C 1
ATOM 1779 O O . GLN A 1 244 ? 6.397 29.542 21.320 1.00 9.69 308 GLN A O 1
ATOM 1785 N N . VAL A 1 245 ? 4.878 27.892 21.475 1.00 8.73 309 VAL A N 1
ATOM 1786 C CA . VAL A 1 245 ? 4.531 27.963 20.060 1.00 8.36 309 VAL A CA 1
ATOM 1787 C C . VAL A 1 245 ? 3.856 29.301 19.749 1.00 8.16 309 VAL A C 1
ATOM 1788 O O . VAL A 1 245 ? 4.155 29.913 18.728 1.00 8.20 309 VAL A O 1
ATOM 1792 N N . LEU A 1 246 ? 2.964 29.765 20.621 1.00 7.93 310 LEU A N 1
ATOM 1793 C CA . LEU A 1 246 ? 2.296 31.049 20.404 1.00 8.00 310 LEU A CA 1
ATOM 1794 C C . LEU A 1 246 ? 3.292 32.218 20.473 1.00 7.67 310 LEU A C 1
ATOM 1795 O O . LEU A 1 246 ? 3.195 33.164 19.690 1.00 7.50 310 LEU A O 1
ATOM 1800 N N . GLN A 1 247 ? 4.257 32.148 21.390 1.00 7.56 311 GLN A N 1
ATOM 1801 C CA . GLN A 1 247 ? 5.286 33.176 21.511 1.00 7.73 311 GLN A CA 1
ATOM 1802 C C . GLN A 1 247 ? 6.100 33.255 20.228 1.00 7.85 311 GLN A C 1
ATOM 1803 O O . GLN A 1 247 ? 6.319 34.338 19.684 1.00 7.68 311 GLN A O 1
ATOM 1809 N N . ASN A 1 248 ? 6.536 32.101 19.732 1.00 7.87 312 ASN A N 1
ATOM 1810 C CA . ASN A 1 248 ? 7.329 32.060 18.510 1.00 8.28 312 ASN A CA 1
ATOM 1811 C C . ASN A 1 248 ? 6.509 32.448 17.292 1.00 7.81 312 ASN A C 1
ATOM 1812 O O . ASN A 1 248 ? 7.038 33.062 16.373 1.00 7.75 312 ASN A O 1
ATOM 1817 N N . MET A 1 249 ? 5.218 32.128 17.301 1.00 7.75 313 MET A N 1
ATOM 1818 C CA . MET A 1 249 ? 4.334 32.475 16.189 1.00 7.87 313 MET A CA 1
ATOM 1819 C C . MET A 1 249 ? 4.238 33.987 16.050 1.00 7.74 313 MET A C 1
ATOM 1820 O O . MET A 1 249 ? 4.424 34.522 14.964 1.00 7.75 313 MET A O 1
ATOM 1825 N N . VAL A 1 250 ? 3.958 34.678 17.152 1.00 7.47 314 VAL A N 1
ATOM 1826 C CA . VAL A 1 250 ? 3.830 36.133 17.118 1.00 7.33 314 VAL A CA 1
ATOM 1827 C C . VAL A 1 250 ? 5.197 36.784 16.858 1.00 7.15 314 VAL A C 1
ATOM 1828 O O . VAL A 1 250 ? 5.286 37.809 16.189 1.00 7.64 314 VAL A O 1
ATOM 1832 N N . HIS A 1 251 ? 6.268 36.176 17.359 1.00 7.50 315 HIS A N 1
ATOM 1833 C CA . HIS A 1 251 ? 7.624 36.659 17.102 1.00 7.62 315 HIS A CA 1
ATOM 1834 C C . HIS A 1 251 ? 7.937 36.552 15.591 1.00 7.59 315 HIS A C 1
ATOM 1835 O O . HIS A 1 251 ? 8.523 37.471 15.009 1.00 7.47 315 HIS A O 1
ATOM 1842 N N . CYS A 1 252 ? 7.519 35.452 14.959 1.00 7.66 316 CYS A N 1
ATOM 1843 C CA . CYS A 1 252 ? 7.675 35.261 13.511 1.00 7.71 316 CYS A CA 1
ATOM 1844 C C . CYS A 1 252 ? 6.875 36.320 12.752 1.00 7.54 316 CYS A C 1
ATOM 1845 O O . CYS A 1 252 ? 7.357 36.895 11.779 1.00 8.03 316 CYS A O 1
ATOM 1848 N N . ALA A 1 253 ? 5.653 36.586 13.207 1.00 7.10 317 ALA A N 1
ATOM 1849 C CA . ALA A 1 253 ? 4.801 37.616 12.600 1.00 7.05 317 ALA A CA 1
ATOM 1850 C C . ALA A 1 253 ? 5.467 38.994 12.701 1.00 7.37 317 ALA A C 1
ATOM 1851 O O . ALA A 1 253 ? 5.478 39.772 11.753 1.00 7.69 317 ALA A O 1
ATOM 1853 N N . ASP A 1 254 ? 6.037 39.279 13.865 1.00 7.52 318 ASP A N 1
ATOM 1854 C CA . ASP A 1 254 ? 6.760 40.520 14.117 1.00 7.68 318 ASP A CA 1
ATOM 1855 C C . ASP A 1 254 ? 7.947 40.655 13.155 1.00 8.05 318 ASP A C 1
ATOM 1856 O O . ASP A 1 254 ? 8.226 41.749 12.655 1.00 8.55 318 ASP A O 1
ATOM 1865 N N . LEU A 1 255 ? 8.602 39.526 12.878 1.00 8.15 319 LEU A N 1
ATOM 1866 C CA . LEU A 1 255 ? 9.779 39.458 12.004 1.00 8.42 319 LEU A CA 1
ATOM 1867 C C . LEU A 1 255 ? 9.417 38.870 10.632 1.00 8.28 319 LEU A C 1
ATOM 1868 O O . LEU A 1 255 ? 10.210 38.151 10.014 1.00 8.85 319 LEU A O 1
ATOM 1873 N N . SER A 1 256 ? 8.240 39.228 10.127 1.00 8.03 320 SER A N 1
ATOM 1874 C CA . SER A 1 256 ? 7.759 38.669 8.863 1.00 7.66 320 SER A CA 1
ATOM 1875 C C . SER A 1 256 ? 7.979 39.569 7.650 1.00 7.51 320 SER A C 1
ATOM 1876 O O . SER A 1 256 ? 7.756 39.120 6.528 1.00 7.66 320 SER A O 1
ATOM 1879 N N . ASN A 1 257 ? 8.416 40.816 7.843 1.00 7.46 321 ASN A N 1
ATOM 1880 C CA . ASN A 1 257 ? 8.570 41.730 6.701 1.00 7.72 321 ASN A CA 1
ATOM 1881 C C . ASN A 1 257 ? 9.414 41.152 5.557 1.00 7.34 321 ASN A C 1
ATOM 1882 O O . ASN A 1 257 ? 8.998 41.242 4.404 1.00 7.58 321 ASN A O 1
ATOM 1887 N N . PRO A 1 258 ? 10.588 40.579 5.836 1.00 6.98 322 PRO A N 1
ATOM 1888 C CA . PRO A 1 258 ? 11.421 40.036 4.752 1.00 6.89 322 PRO A CA 1
ATOM 1889 C C . PRO A 1 258 ? 10.838 38.813 4.041 1.00 6.88 322 PRO A C 1
ATOM 1890 O O . PRO A 1 258 ? 11.383 38.429 3.004 1.00 6.89 322 PRO A O 1
ATOM 1894 N N . THR A 1 259 ? 9.766 38.218 4.569 1.00 7.05 323 THR A N 1
ATOM 1895 C CA . THR A 1 259 ? 9.114 37.069 3.938 1.00 7.39 323 THR A CA 1
ATOM 1896 C C . THR A 1 259 ? 7.896 37.451 3.097 1.00 7.34 323 THR A C 1
ATOM 1897 O O . THR A 1 259 ? 7.236 36.575 2.552 1.00 7.50 323 THR A O 1
ATOM 1901 N N . LYS A 1 260 ? 7.580 38.742 3.031 1.00 7.34 324 LYS A N 1
ATOM 1902 C CA . LYS A 1 260 ? 6.438 39.238 2.266 1.00 7.67 324 LYS A CA 1
ATOM 1903 C C . LYS A 1 260 ? 6.875 39.607 0.854 1.00 7.73 324 LYS A C 1
ATOM 1904 O O . LYS A 1 260 ? 8.070 39.763 0.599 1.00 7.57 324 LYS A O 1
ATOM 1910 N N . PRO A 1 261 ? 5.930 39.725 -0.077 1.00 7.51 325 PRO A N 1
ATOM 1911 C CA . PRO A 1 261 ? 6.279 40.159 -1.432 1.00 7.40 325 PRO A CA 1
ATOM 1912 C C . PRO A 1 261 ? 7.220 41.365 -1.365 1.00 7.48 325 PRO A C 1
ATOM 1913 O O . PRO A 1 261 ? 7.050 42.241 -0.513 1.00 6.94 325 PRO A O 1
ATOM 1917 N N . LEU A 1 262 ? 8.213 41.393 -2.247 1.00 7.84 326 LEU A N 1
ATOM 1918 C CA . LEU A 1 262 ? 9.244 42.432 -2.229 1.00 8.16 326 LEU A CA 1
ATOM 1919 C C . LEU A 1 262 ? 8.731 43.869 -2.130 1.00 8.67 326 LEU A C 1
ATOM 1920 O O . LEU A 1 262 ? 9.313 44.682 -1.414 1.00 8.37 326 LEU A O 1
ATOM 1925 N N . GLN A 1 263 ? 7.662 44.185 -2.851 1.00 9.69 327 GLN A N 1
ATOM 1926 C CA . GLN A 1 263 ? 7.089 45.526 -2.824 1.00 10.89 327 GLN A CA 1
ATOM 1927 C C . GLN A 1 263 ? 6.714 45.955 -1.402 1.00 10.57 327 GLN A C 1
ATOM 1928 O O . GLN A 1 263 ? 6.908 47.110 -1.035 1.00 11.75 327 GLN A O 1
ATOM 1934 N N . LEU A 1 264 ? 6.172 45.026 -0.620 1.00 9.87 328 LEU A N 1
ATOM 1935 C CA . LEU A 1 264 ? 5.824 45.293 0.775 1.00 9.36 328 LEU A CA 1
ATOM 1936 C C . LEU A 1 264 ? 7.079 45.395 1.640 1.00 8.76 328 LEU A C 1
ATOM 1937 O O . LEU A 1 264 ? 7.229 46.333 2.417 1.00 8.30 328 LEU A O 1
ATOM 1942 N N . TYR A 1 265 ? 7.979 44.429 1.496 1.00 8.00 329 TYR A N 1
ATOM 1943 C CA . TYR A 1 265 ? 9.226 44.395 2.265 1.00 7.76 329 TYR A CA 1
ATOM 1944 C C . TYR A 1 265 ? 10.026 45.692 2.112 1.00 7.94 329 TYR A C 1
ATOM 1945 O O . TYR A 1 265 ? 10.475 46.273 3.101 1.00 7.79 329 TYR A O 1
ATOM 1954 N N . ARG A 1 266 ? 10.186 46.160 0.882 1.00 7.65 330 ARG A N 1
ATOM 1955 C CA . ARG A 1 266 ? 10.934 47.385 0.631 1.00 7.94 330 ARG A CA 1
ATOM 1956 C C . ARG A 1 266 ? 10.310 48.586 1.343 1.00 8.11 330 ARG A C 1
ATOM 1957 O O . ARG A 1 266 ? 11.027 49.450 1.839 1.00 8.10 330 ARG A O 1
ATOM 1965 N N . GLN A 1 267 ? 8.983 48.640 1.401 1.00 8.11 331 GLN A N 1
ATOM 1966 C CA . GLN A 1 267 ? 8.310 49.729 2.119 1.00 8.66 331 GLN A CA 1
ATOM 1967 C C . GLN A 1 267 ? 8.597 49.642 3.617 1.00 8.40 331 GLN A C 1
ATOM 1968 O O . GLN A 1 267 ? 8.842 50.658 4.263 1.00 8.76 331 GLN A O 1
ATOM 1974 N N . TRP A 1 268 ? 8.565 48.435 4.174 1.00 7.98 332 TRP A N 1
ATOM 1975 C CA . TRP A 1 268 ? 8.883 48.257 5.588 1.00 7.91 332 TRP A CA 1
ATOM 1976 C C . TRP A 1 268 ? 10.328 48.653 5.871 1.00 7.92 332 TRP A C 1
ATOM 1977 O O . TRP A 1 268 ? 10.612 49.242 6.900 1.00 7.98 332 TRP A O 1
ATOM 1988 N N . THR A 1 269 ? 11.239 48.349 4.952 1.00 7.81 333 THR A N 1
ATOM 1989 C CA . THR A 1 269 ? 12.646 48.704 5.134 1.00 8.15 333 THR A CA 1
ATOM 1990 C C . THR A 1 269 ? 12.810 50.218 5.137 1.00 8.30 333 THR A C 1
ATOM 1991 O O . THR A 1 269 ? 13.512 50.762 5.982 1.00 8.25 333 THR A O 1
ATOM 1995 N N . ASP A 1 270 ? 12.153 50.901 4.207 1.00 8.47 334 ASP A N 1
ATOM 1996 C CA . ASP A 1 270 ? 12.211 52.361 4.153 1.00 9.19 334 ASP A CA 1
ATOM 1997 C C . ASP A 1 270 ? 11.744 52.946 5.481 1.00 8.63 334 ASP A C 1
ATOM 1998 O O . ASP A 1 270 ? 12.343 53.880 6.008 1.00 9.05 334 ASP A O 1
ATOM 2003 N N . ARG A 1 271 ? 10.677 52.375 6.028 1.00 8.33 335 ARG A N 1
ATOM 2004 C CA . ARG A 1 271 ? 10.101 52.862 7.276 1.00 8.36 335 ARG A CA 1
ATOM 2005 C C . ARG A 1 271 ? 10.993 52.627 8.490 1.00 8.29 335 ARG A C 1
ATOM 2006 O O . ARG A 1 271 ? 11.183 53.542 9.286 1.00 8.30 335 ARG A O 1
ATOM 2014 N N . ILE A 1 272 ? 11.549 51.427 8.649 1.00 8.34 336 ILE A N 1
ATOM 2015 C CA . ILE A 1 272 ? 12.405 51.176 9.814 1.00 8.53 336 ILE A CA 1
ATOM 2016 C C . ILE A 1 272 ? 13.675 52.011 9.717 1.00 8.57 336 ILE A C 1
ATOM 2017 O O . ILE A 1 272 ? 14.152 52.501 10.732 1.00 8.07 336 ILE A O 1
ATOM 2022 N N . MET A 1 273 ? 14.220 52.194 8.515 1.00 8.69 337 MET A N 1
ATOM 2023 C CA . MET A 1 273 ? 15.417 53.017 8.365 1.00 8.99 337 MET A CA 1
ATOM 2024 C C . MET A 1 273 ? 15.122 54.474 8.747 1.00 8.88 337 MET A C 1
ATOM 2025 O O . MET A 1 273 ? 15.941 55.110 9.398 1.00 8.39 337 MET A O 1
ATOM 2030 N N . GLU A 1 274 ? 13.962 55.001 8.360 1.00 9.02 338 GLU A N 1
ATOM 2031 C CA . GLU A 1 274 ? 13.585 56.363 8.736 1.00 9.53 338 GLU A CA 1
ATOM 2032 C C . GLU A 1 274 ? 13.516 56.486 10.259 1.00 9.15 338 GLU A C 1
ATOM 2033 O O . GLU A 1 274 ? 14.014 57.446 10.840 1.00 8.93 338 GLU A O 1
ATOM 2039 N N . GLU A 1 275 ? 12.903 55.502 10.904 1.00 8.81 339 GLU A N 1
ATOM 2040 C CA . GLU A 1 275 ? 12.772 55.505 12.353 1.00 8.66 339 GLU A CA 1
ATOM 2041 C C . GLU A 1 275 ? 14.143 55.411 13.027 1.00 8.51 339 GLU A C 1
ATOM 2042 O O . GLU A 1 275 ? 14.445 56.175 13.943 1.00 8.11 339 GLU A O 1
ATOM 2048 N N . PHE A 1 276 ? 14.963 54.473 12.562 1.00 8.09 340 PHE A N 1
ATOM 2049 C CA . PHE A 1 276 ? 16.313 54.269 13.075 1.00 8.32 340 PHE A CA 1
ATOM 2050 C C . PHE A 1 276 ? 17.157 55.537 12.903 1.00 8.07 340 PHE A C 1
ATOM 2051 O O . PHE A 1 276 ? 17.845 55.953 13.834 1.00 8.08 340 PHE A O 1
ATOM 2059 N N . PHE A 1 277 ? 17.103 56.151 11.723 1.00 8.15 341 PHE A N 1
ATOM 2060 C CA . PHE A 1 277 ? 17.878 57.364 11.465 1.00 8.39 341 PHE A CA 1
ATOM 2061 C C . PHE A 1 277 ? 17.479 58.502 12.397 1.00 8.35 341 PHE A C 1
ATOM 2062 O O . PHE A 1 277 ? 18.332 59.279 12.819 1.00 8.14 341 PHE A O 1
ATOM 2070 N N . ARG A 1 278 ? 16.193 58.606 12.715 1.00 8.53 342 ARG A N 1
ATOM 2071 C CA . ARG A 1 278 ? 15.722 59.633 13.644 1.00 9.16 342 ARG A CA 1
ATOM 2072 C C . ARG A 1 278 ? 16.273 59.370 15.048 1.00 8.85 342 ARG A C 1
ATOM 2073 O O . ARG A 1 278 ? 16.607 60.311 15.764 1.00 9.39 342 ARG A O 1
ATOM 2081 N N . GLN A 1 279 ? 16.370 58.101 15.447 1.00 8.25 343 GLN A N 1
ATOM 2082 C CA . GLN A 1 279 ? 16.984 57.772 16.730 1.00 8.36 343 GLN A CA 1
ATOM 2083 C C . GLN A 1 279 ? 18.466 58.154 16.713 1.00 8.59 343 GLN A C 1
ATOM 2084 O O . GLN A 1 279 ? 18.974 58.710 17.680 1.00 8.09 343 GLN A O 1
ATOM 2090 N N . GLY A 1 280 ? 19.158 57.860 15.615 1.00 8.64 344 GLY A N 1
ATOM 2091 C CA . GLY A 1 280 ? 20.566 58.184 15.487 1.00 9.29 344 GLY A CA 1
ATOM 2092 C C . GLY A 1 280 ? 20.812 59.677 15.524 1.00 9.78 344 GLY A C 1
ATOM 2093 O O . GLY A 1 280 ? 21.849 60.117 16.012 1.00 9.98 344 GLY A O 1
ATOM 2094 N N . ASP A 1 281 ? 19.858 60.454 15.012 1.00 10.54 345 ASP A N 1
ATOM 2095 C CA . ASP A 1 281 ? 19.973 61.910 15.025 1.00 11.31 345 ASP A CA 1
ATOM 2096 C C . ASP A 1 281 ? 19.922 62.409 16.467 1.00 11.64 345 ASP A C 1
ATOM 2097 O O . ASP A 1 281 ? 20.635 63.344 16.828 1.00 11.83 345 ASP A O 1
ATOM 2102 N N . ARG A 1 282 ? 19.074 61.783 17.280 1.00 11.89 346 ARG A N 1
ATOM 2103 C CA . ARG A 1 282 ? 18.965 62.123 18.699 1.00 12.31 346 ARG A CA 1
ATOM 2104 C C . ARG A 1 282 ? 20.237 61.722 19.440 1.00 12.03 346 ARG A C 1
ATOM 2105 O O . ARG A 1 282 ? 20.723 62.467 20.289 1.00 11.99 346 ARG A O 1
ATOM 2113 N N . GLU A 1 283 ? 20.784 60.557 19.107 1.00 11.61 347 GLU A N 1
ATOM 2114 C CA . GLU A 1 283 ? 22.020 60.072 19.720 1.00 11.45 347 GLU A CA 1
ATOM 2115 C C . GLU A 1 283 ? 23.210 60.966 19.369 1.00 11.93 347 GLU A C 1
ATOM 2116 O O . GLU A 1 283 ? 23.985 61.337 20.245 1.00 11.90 347 GLU A O 1
ATOM 2122 N N . ARG A 1 284 ? 23.338 61.325 18.095 1.00 12.71 348 ARG A N 1
ATOM 2123 C CA . ARG A 1 284 ? 24.445 62.161 17.630 1.00 13.55 348 ARG A CA 1
ATOM 2124 C C . ARG A 1 284 ? 24.487 63.515 18.331 1.00 14.39 348 ARG A C 1
ATOM 2125 O O . ARG A 1 284 ? 25.556 63.965 18.749 1.00 14.26 348 ARG A O 1
ATOM 2133 N N . GLU A 1 285 ? 23.333 64.161 18.463 1.00 15.38 349 GLU A N 1
ATOM 2134 C CA . GLU A 1 285 ? 23.277 65.477 19.104 1.00 16.39 349 GLU A CA 1
ATOM 2135 C C . GLU A 1 285 ? 23.541 65.417 20.610 1.00 16.59 349 GLU A C 1
ATOM 2136 O O . GLU A 1 285 ? 24.091 66.361 21.177 1.00 17.02 349 GLU A O 1
ATOM 2142 N N . ARG A 1 286 ? 23.178 64.301 21.240 1.00 16.81 350 ARG A N 1
ATOM 2143 C CA . ARG A 1 286 ? 23.400 64.097 22.677 1.00 16.96 350 ARG A CA 1
ATOM 2144 C C . ARG A 1 286 ? 24.841 63.680 22.987 1.00 16.83 350 ARG A C 1
ATOM 2145 O O . ARG A 1 286 ? 25.219 63.585 24.156 1.00 16.77 350 ARG A O 1
ATOM 2153 N N . GLY A 1 287 ? 25.634 63.410 21.953 1.00 16.53 351 GLY A N 1
ATOM 2154 C CA . GLY A 1 287 ? 27.008 62.973 22.125 1.00 16.47 351 GLY A CA 1
ATOM 2155 C C . GLY A 1 287 ? 27.110 61.492 22.450 1.00 16.43 351 GLY A C 1
ATOM 2156 O O . GLY A 1 287 ? 28.136 61.030 22.950 1.00 16.66 351 GLY A O 1
ATOM 2157 N N . MET A 1 288 ? 26.039 60.750 22.174 1.00 16.09 352 MET A N 1
ATOM 2158 C CA . MET A 1 288 ? 26.001 59.313 22.406 1.00 16.18 352 MET A CA 1
ATOM 2159 C C . MET A 1 288 ? 26.535 58.581 21.184 1.00 16.35 352 MET A C 1
ATOM 2160 O O . MET A 1 288 ? 26.498 59.111 20.069 1.00 16.48 352 MET A O 1
ATOM 2165 N N . GLU A 1 289 ? 27.026 57.362 21.391 1.00 16.74 353 GLU A N 1
ATOM 2166 C CA . GLU A 1 289 ? 27.474 56.534 20.279 1.00 17.10 353 GLU A CA 1
ATOM 2167 C C . GLU A 1 289 ? 26.222 56.163 19.491 1.00 16.56 353 GLU A C 1
ATOM 2168 O O . GLU A 1 289 ? 25.198 55.801 20.077 1.00 16.55 353 GLU A O 1
ATOM 2174 N N . ILE A 1 290 ? 26.296 56.270 18.170 1.00 16.06 354 ILE A N 1
ATOM 2175 C CA . ILE A 1 290 ? 25.139 55.978 17.332 1.00 15.77 354 ILE A CA 1
ATOM 2176 C C . ILE A 1 290 ? 24.942 54.466 17.203 1.00 15.59 354 ILE A C 1
ATOM 2177 O O . ILE A 1 290 ? 25.873 53.731 16.880 1.00 16.04 354 ILE A O 1
ATOM 2182 N N . SER A 1 291 ? 23.715 54.020 17.458 1.00 14.95 355 SER A N 1
ATOM 2183 C CA . SER A 1 291 ? 23.368 52.602 17.432 1.00 14.72 355 SER A CA 1
ATOM 2184 C C . SER A 1 291 ? 23.500 52.018 16.031 1.00 14.50 355 SER A C 1
ATOM 2185 O O . SER A 1 291 ? 23.419 52.750 15.047 1.00 14.06 355 SER A O 1
ATOM 2188 N N . PRO A 1 292 ? 23.703 50.704 15.937 1.00 14.49 356 PRO A N 1
ATOM 2189 C CA . PRO A 1 292 ? 23.790 50.036 14.632 1.00 14.32 356 PRO A CA 1
ATOM 2190 C C . PRO A 1 292 ? 22.589 50.369 13.735 1.00 13.77 356 PRO A C 1
ATOM 2191 O O . PRO A 1 292 ? 21.453 50.370 14.214 1.00 13.65 356 PRO A O 1
ATOM 2195 N N . MET A 1 293 ? 22.862 50.677 12.467 1.00 13.13 357 MET A N 1
ATOM 2196 C CA . MET A 1 293 ? 21.845 51.021 11.460 1.00 12.66 357 MET A CA 1
ATOM 2197 C C . MET A 1 293 ? 21.129 52.364 11.683 1.00 12.08 357 MET A C 1
ATOM 2198 O O . MET A 1 293 ? 20.161 52.663 10.987 1.00 12.38 357 MET A O 1
ATOM 2203 N N . CYS A 1 294 ? 21.613 53.187 12.610 1.00 11.40 358 CYS A N 1
ATOM 2204 C CA . CYS A 1 294 ? 20.950 54.459 12.922 1.00 10.88 358 CYS A CA 1
ATOM 2205 C C . CYS A 1 294 ? 21.686 55.706 12.432 1.00 10.70 358 CYS A C 1
ATOM 2206 O O . CYS A 1 294 ? 21.192 56.813 12.607 1.00 10.45 358 CYS A O 1
ATOM 2209 N N . ASP A 1 295 ? 22.850 55.529 11.813 1.00 10.90 359 ASP A N 1
ATOM 2210 C CA . ASP A 1 295 ? 23.632 56.649 11.300 1.00 11.29 359 ASP A CA 1
ATOM 2211 C C . ASP A 1 295 ? 23.357 56.863 9.808 1.00 11.36 359 ASP A C 1
ATOM 2212 O O . ASP A 1 295 ? 23.870 56.133 8.959 1.00 11.36 359 ASP A O 1
ATOM 2217 N N . LYS A 1 296 ? 22.553 57.876 9.494 1.00 11.54 360 LYS A N 1
ATOM 2218 C CA . LYS A 1 296 ? 22.202 58.184 8.102 1.00 11.83 360 LYS A CA 1
ATOM 2219 C C . LYS A 1 296 ? 23.408 58.571 7.241 1.00 12.39 360 LYS A C 1
ATOM 2220 O O . LYS A 1 296 ? 23.342 58.488 6.019 1.00 12.42 360 LYS A O 1
ATOM 2226 N N . HIS A 1 297 ? 24.494 59.002 7.877 1.00 12.85 361 HIS A N 1
ATOM 2227 C CA . HIS A 1 297 ? 25.712 59.394 7.161 1.00 13.61 361 HIS A CA 1
ATOM 2228 C C . HIS A 1 297 ? 26.697 58.238 6.919 1.00 14.14 361 HIS A C 1
ATOM 2229 O O . HIS A 1 297 ? 27.635 58.390 6.137 1.00 14.47 361 HIS A O 1
ATOM 2236 N N . ASN A 1 298 ? 26.494 57.104 7.594 1.00 14.56 362 ASN A N 1
ATOM 2237 C CA . ASN A 1 298 ? 27.354 55.922 7.450 1.00 15.02 362 ASN A CA 1
ATOM 2238 C C . ASN A 1 298 ? 26.527 54.629 7.403 1.00 15.03 362 ASN A C 1
ATOM 2239 O O . ASN A 1 298 ? 26.824 53.658 8.102 1.00 15.89 362 ASN A O 1
ATOM 2244 N N . ALA A 1 299 ? 25.490 54.627 6.571 1.00 14.60 363 ALA A N 1
ATOM 2245 C CA . ALA A 1 299 ? 24.584 53.486 6.448 1.00 14.03 363 ALA A CA 1
ATOM 2246 C C . ALA A 1 299 ? 24.890 52.606 5.240 1.00 13.55 363 ALA A C 1
ATOM 2247 O O . ALA A 1 299 ? 25.452 53.062 4.243 1.00 13.61 363 ALA A O 1
ATOM 2249 N N . SER A 1 300 ? 24.512 51.337 5.366 1.00 12.70 364 SER A N 1
ATOM 2250 C CA . SER A 1 300 ? 24.625 50.339 4.306 1.00 12.26 364 SER A CA 1
ATOM 2251 C C . SER A 1 300 ? 23.329 49.530 4.391 1.00 11.21 364 SER A C 1
ATOM 2252 O O . SER A 1 300 ? 23.310 48.405 4.873 1.00 10.28 364 SER A O 1
ATOM 2255 N N . VAL A 1 301 ? 22.246 50.142 3.920 1.00 10.57 365 VAL A N 1
ATOM 2256 C CA . VAL A 1 301 ? 20.892 49.588 4.051 1.00 10.21 365 VAL A CA 1
ATOM 2257 C C . VAL A 1 301 ? 20.733 48.178 3.501 1.00 9.41 365 VAL A C 1
ATOM 2258 O O . VAL A 1 301 ? 20.123 47.326 4.136 1.00 9.05 365 VAL A O 1
ATOM 2262 N N . GLU A 1 302 ? 21.304 47.936 2.332 1.00 9.01 366 GLU A N 1
ATOM 2263 C CA . GLU A 1 302 ? 21.164 46.650 1.668 1.00 8.94 366 GLU A CA 1
ATOM 2264 C C . GLU A 1 302 ? 21.990 45.574 2.363 1.00 8.70 366 GLU A C 1
ATOM 2265 O O . GLU A 1 302 ? 21.501 44.471 2.588 1.00 8.27 366 GLU A O 1
ATOM 2271 N N . LYS A 1 303 ? 23.222 45.903 2.741 1.00 8.77 367 LYS A N 1
ATOM 2272 C CA . LYS A 1 303 ? 24.067 44.969 3.478 1.00 9.07 367 LYS A CA 1
ATOM 2273 C C . LYS A 1 303 ? 23.423 44.620 4.822 1.00 8.98 367 LYS A C 1
ATOM 2274 O O . LYS A 1 303 ? 23.489 43.478 5.268 1.00 8.96 367 LYS A O 1
ATOM 2280 N N . SER A 1 304 ? 22.782 45.604 5.452 1.00 8.92 368 SER A N 1
ATOM 2281 C CA . SER A 1 304 ? 22.133 45.400 6.748 1.00 9.08 368 SER A CA 1
ATOM 2282 C C . SER A 1 304 ? 20.928 44.477 6.622 1.00 8.98 368 SER A C 1
ATOM 2283 O O . SER A 1 304 ? 20.664 43.694 7.528 1.00 9.03 368 SER A O 1
ATOM 2286 N N . GLN A 1 305 ? 20.198 44.564 5.512 1.00 8.77 369 GLN A N 1
ATOM 2287 C CA . GLN A 1 305 ? 19.054 43.678 5.292 1.00 8.64 369 GLN A CA 1
ATOM 2288 C C . GLN A 1 305 ? 19.527 42.237 5.074 1.00 8.46 369 GLN A C 1
ATOM 2289 O O . GLN A 1 305 ? 18.953 41.308 5.628 1.00 8.32 369 GLN A O 1
ATOM 2295 N N . VAL A 1 306 ? 20.578 42.048 4.285 1.00 8.06 370 VAL A N 1
ATOM 2296 C CA . VAL A 1 306 ? 21.121 40.711 4.071 1.00 7.89 370 VAL A CA 1
ATOM 2297 C C . VAL A 1 306 ? 21.593 40.127 5.409 1.00 8.05 370 VAL A C 1
ATOM 2298 O O . VAL A 1 306 ? 21.344 38.962 5.697 1.00 7.85 370 VAL A O 1
ATOM 2302 N N . GLY A 1 307 ? 22.234 40.949 6.236 1.00 8.24 371 GLY A N 1
ATOM 2303 C CA . GLY A 1 307 ? 22.695 40.517 7.548 1.00 8.52 371 GLY A CA 1
ATOM 2304 C C . GLY A 1 307 ? 21.543 40.175 8.484 1.00 8.65 371 GLY A C 1
ATOM 2305 O O . GLY A 1 307 ? 21.605 39.195 9.220 1.00 9.12 371 GLY A O 1
ATOM 2306 N N . PHE A 1 308 ? 20.490 40.988 8.448 1.00 8.78 372 PHE A N 1
ATOM 2307 C CA . PHE A 1 308 ? 19.277 40.788 9.251 1.00 9.31 372 PHE A CA 1
ATOM 2308 C C . PHE A 1 308 ? 18.669 39.434 8.883 1.00 8.81 372 PHE A C 1
ATOM 2309 O O . PHE A 1 308 ? 18.324 38.642 9.750 1.00 8.70 372 PHE A O 1
ATOM 2317 N N . ILE A 1 309 ? 18.566 39.154 7.591 1.00 8.45 373 ILE A N 1
ATOM 2318 C CA . ILE A 1 309 ? 18.017 37.883 7.139 1.00 8.32 373 ILE A CA 1
ATOM 2319 C C . ILE A 1 309 ? 18.914 36.707 7.538 1.00 8.43 373 ILE A C 1
ATOM 2320 O O . ILE A 1 309 ? 18.442 35.719 8.089 1.00 7.82 373 ILE A O 1
ATOM 2325 N N . ASP A 1 310 ? 20.208 36.816 7.272 1.00 8.80 374 ASP A N 1
ATOM 2326 C CA . ASP A 1 310 ? 21.132 35.719 7.545 1.00 9.46 374 ASP A CA 1
ATOM 2327 C C . ASP A 1 310 ? 21.260 35.344 9.014 1.00 9.83 374 ASP A C 1
ATOM 2328 O O . ASP A 1 310 ? 21.310 34.160 9.351 1.00 10.20 374 ASP A O 1
ATOM 2333 N N . TYR A 1 311 ? 21.307 36.348 9.880 1.00 10.11 375 TYR A N 1
ATOM 2334 C CA . TYR A 1 311 ? 21.570 36.127 11.300 1.00 10.56 375 TYR A CA 1
ATOM 2335 C C . TYR A 1 311 ? 20.351 36.038 12.212 1.00 10.17 375 TYR A C 1
ATOM 2336 O O . TYR A 1 311 ? 20.446 35.434 13.280 1.00 10.13 375 TYR A O 1
ATOM 2345 N N . ILE A 1 312 ? 19.217 36.599 11.798 1.00 9.64 376 ILE A N 1
ATOM 2346 C CA . ILE A 1 312 ? 18.014 36.620 12.637 1.00 9.58 376 ILE A CA 1
ATOM 2347 C C . ILE A 1 312 ? 16.782 36.004 11.981 1.00 9.07 376 ILE A C 1
ATOM 2348 O O . ILE A 1 312 ? 16.231 35.028 12.479 1.00 9.23 376 ILE A O 1
ATOM 2353 N N . VAL A 1 313 ? 16.366 36.570 10.854 1.00 8.28 377 VAL A N 1
ATOM 2354 C CA . VAL A 1 313 ? 15.101 36.193 10.229 1.00 8.09 377 VAL A CA 1
ATOM 2355 C C . VAL A 1 313 ? 15.085 34.792 9.615 1.00 8.33 377 VAL A C 1
ATOM 2356 O O . VAL A 1 313 ? 14.142 34.038 9.837 1.00 8.39 377 VAL A O 1
ATOM 2360 N N . HIS A 1 314 ? 16.111 34.444 8.851 1.00 8.44 378 HIS A N 1
ATOM 2361 C CA . HIS A 1 314 ? 16.167 33.116 8.242 1.00 8.62 378 HIS A CA 1
ATOM 2362 C C . HIS A 1 314 ? 16.325 32.000 9.287 1.00 8.54 378 HIS A C 1
ATOM 2363 O O . HIS A 1 314 ? 15.610 31.004 9.215 1.00 7.99 378 HIS A O 1
ATOM 2370 N N . PRO A 1 315 ? 17.255 32.113 10.237 1.00 8.50 379 PRO A N 1
ATOM 2371 C CA . PRO A 1 315 ? 17.358 31.085 11.281 1.00 8.53 379 PRO A CA 1
ATOM 2372 C C . PRO A 1 315 ? 16.019 30.839 11.989 1.00 8.58 379 PRO A C 1
ATOM 2373 O O . PRO A 1 315 ? 15.685 29.682 12.244 1.00 9.03 379 PRO A O 1
ATOM 2377 N N . LEU A 1 316 ? 15.267 31.900 12.283 1.00 8.41 380 LEU A N 1
ATOM 2378 C CA . LEU A 1 316 ? 13.959 31.779 12.924 1.00 8.27 380 LEU A CA 1
ATOM 2379 C C . LEU A 1 316 ? 12.940 31.091 12.013 1.00 8.30 380 LEU A C 1
ATOM 2380 O O . LEU A 1 316 ? 12.311 30.115 12.407 1.00 8.25 380 LEU A O 1
ATOM 2385 N N . TRP A 1 317 ? 12.779 31.604 10.798 1.00 8.38 381 TRP A N 1
ATOM 2386 C CA . TRP A 1 317 ? 11.785 31.061 9.872 1.00 8.65 381 TRP A CA 1
ATOM 2387 C C . TRP A 1 317 ? 12.088 29.642 9.402 1.00 9.29 381 TRP A C 1
ATOM 2388 O O . TRP A 1 317 ? 11.166 28.887 9.130 1.00 9.27 381 TRP A O 1
ATOM 2399 N N . GLU A 1 318 ? 13.365 29.285 9.317 1.00 9.93 382 GLU A N 1
ATOM 2400 C CA . GLU A 1 318 ? 13.753 27.932 8.927 1.00 10.59 382 GLU A CA 1
ATOM 2401 C C . GLU A 1 318 ? 13.339 26.960 10.031 1.00 10.43 382 GLU A C 1
ATOM 2402 O O . GLU A 1 318 ? 12.909 25.841 9.751 1.00 10.54 382 GLU A O 1
ATOM 2408 N N . THR A 1 319 ? 13.462 27.398 11.282 1.00 10.13 383 THR A N 1
ATOM 2409 C CA . THR A 1 319 ? 13.084 26.576 12.427 1.00 9.95 383 THR A CA 1
ATOM 2410 C C . THR A 1 319 ? 11.561 26.451 12.513 1.00 10.00 383 THR A C 1
ATOM 2411 O O . THR A 1 319 ? 11.041 25.364 12.762 1.00 9.92 383 THR A O 1
ATOM 2415 N N . TRP A 1 320 ? 10.850 27.557 12.298 1.00 9.80 384 TRP A N 1
ATOM 2416 C CA . TRP A 1 320 ? 9.393 27.530 12.265 1.00 9.56 384 TRP A CA 1
ATOM 2417 C C . TRP A 1 320 ? 8.935 26.593 11.142 1.00 9.78 384 TRP A C 1
ATOM 2418 O O . TRP A 1 320 ? 8.018 25.793 11.333 1.00 9.33 384 TRP A O 1
ATOM 2429 N N . ALA A 1 321 ? 9.597 26.679 9.989 1.00 9.83 385 ALA A N 1
ATOM 2430 C CA . ALA A 1 321 ? 9.268 25.850 8.829 1.00 10.10 385 ALA A CA 1
ATOM 2431 C C . ALA A 1 321 ? 9.426 24.363 9.149 1.00 10.62 385 ALA A C 1
ATOM 2432 O O . ALA A 1 321 ? 8.625 23.542 8.703 1.00 11.11 385 ALA A O 1
ATOM 2434 N N . ASP A 1 322 ? 10.446 24.026 9.936 1.00 11.16 386 ASP A N 1
ATOM 2435 C CA . ASP A 1 322 ? 10.671 22.641 10.359 1.00 11.64 386 ASP A CA 1
ATOM 2436 C C . ASP A 1 322 ? 9.540 22.187 11.278 1.00 11.76 386 ASP A C 1
ATOM 2437 O O . ASP A 1 322 ? 9.080 21.052 11.188 1.00 12.11 386 ASP A O 1
ATOM 2446 N N . LEU A 1 323 ? 9.098 23.076 12.166 1.00 11.80 387 LEU A N 1
ATOM 2447 C CA . LEU A 1 323 ? 8.023 22.752 13.104 1.00 11.94 387 LEU A CA 1
ATOM 2448 C C . LEU A 1 323 ? 6.715 22.416 12.391 1.00 11.87 387 LEU A C 1
ATOM 2449 O O . LEU A 1 323 ? 6.033 21.464 12.770 1.00 12.35 387 LEU A O 1
ATOM 2454 N N . VAL A 1 324 ? 6.386 23.182 11.350 1.00 11.44 388 VAL A N 1
ATOM 2455 C CA . VAL A 1 324 ? 5.132 23.008 10.612 1.00 11.25 388 VAL A CA 1
ATOM 2456 C C . VAL A 1 324 ? 5.325 22.415 9.211 1.00 11.41 388 VAL A C 1
ATOM 2457 O O . VAL A 1 324 ? 4.433 22.521 8.371 1.00 11.11 388 VAL A O 1
ATOM 2461 N N . HIS A 1 325 ? 6.469 21.767 8.980 1.00 12.02 389 HIS A N 1
ATOM 2462 C CA . HIS A 1 325 ? 6.822 21.202 7.671 1.00 12.68 389 HIS A CA 1
ATOM 2463 C C . HIS A 1 325 ? 5.663 20.449 7.004 1.00 12.42 389 HIS A C 1
ATOM 2464 O O . HIS A 1 325 ? 5.044 19.609 7.654 1.00 12.65 389 HIS A O 1
ATOM 2471 N N . PRO A 1 326 ? 5.361 20.713 5.728 1.00 12.15 390 PRO A N 1
ATOM 2472 C CA . PRO A 1 326 ? 6.032 21.690 4.858 1.00 11.96 390 PRO A CA 1
ATOM 2473 C C . PRO A 1 326 ? 5.202 22.963 4.621 1.00 11.89 390 PRO A C 1
ATOM 2474 O O . PRO A 1 326 ? 5.403 23.646 3.614 1.00 11.77 390 PRO A O 1
ATOM 2478 N N . ASP A 1 327 ? 4.313 23.292 5.551 1.00 11.59 391 ASP A N 1
ATOM 2479 C CA . ASP A 1 327 ? 3.368 24.401 5.382 1.00 11.79 391 ASP A CA 1
ATOM 2480 C C . ASP A 1 327 ? 3.951 25.795 5.155 1.00 11.37 391 ASP A C 1
ATOM 2481 O O . ASP A 1 327 ? 3.302 26.624 4.527 1.00 11.66 391 ASP A O 1
ATOM 2486 N N . ALA A 1 328 ? 5.145 26.055 5.680 1.00 10.90 392 ALA A N 1
ATOM 2487 C CA . ALA A 1 328 ? 5.784 27.370 5.549 1.00 10.63 392 ALA A CA 1
ATOM 2488 C C . ALA A 1 328 ? 6.764 27.469 4.385 1.00 10.56 392 ALA A C 1
ATOM 2489 O O . ALA A 1 328 ? 7.531 28.427 4.316 1.00 10.66 392 ALA A O 1
ATOM 2491 N N . GLN A 1 329 ? 6.737 26.505 3.467 1.00 10.32 393 GLN A N 1
ATOM 2492 C CA . GLN A 1 329 ? 7.682 26.500 2.353 1.00 10.43 393 GLN A CA 1
ATOM 2493 C C . GLN A 1 329 ? 7.573 27.738 1.463 1.00 10.14 393 GLN A C 1
ATOM 2494 O O . GLN A 1 329 ? 8.591 28.282 1.050 1.00 9.82 393 GLN A O 1
ATOM 2500 N N . ASP A 1 330 ? 6.354 28.180 1.166 1.00 10.17 394 ASP A N 1
ATOM 2501 C CA . ASP A 1 330 ? 6.161 29.362 0.319 1.00 10.45 394 ASP A CA 1
ATOM 2502 C C . ASP A 1 330 ? 6.686 30.639 0.980 1.00 10.16 394 ASP A C 1
ATOM 2503 O O . ASP A 1 330 ? 7.190 31.524 0.296 1.00 9.95 394 ASP A O 1
ATOM 2508 N N . ILE A 1 331 ? 6.570 30.730 2.302 1.00 9.69 395 ILE A N 1
ATOM 2509 C CA . ILE A 1 331 ? 7.073 31.883 3.048 1.00 9.49 395 ILE A CA 1
ATOM 2510 C C . ILE A 1 331 ? 8.596 31.890 3.002 1.00 9.43 395 ILE A C 1
ATOM 2511 O O . ILE A 1 331 ? 9.211 32.930 2.759 1.00 8.93 395 ILE A O 1
ATOM 2516 N N . LEU A 1 332 ? 9.193 30.723 3.217 1.00 9.33 396 LEU A N 1
ATOM 2517 C CA . LEU A 1 332 ? 10.644 30.569 3.182 1.00 9.69 396 LEU A CA 1
ATOM 2518 C C . LEU A 1 332 ? 11.183 30.855 1.780 1.00 9.29 396 LEU A C 1
ATOM 2519 O O . LEU A 1 332 ? 12.256 31.437 1.634 1.00 9.32 396 LEU A O 1
ATOM 2524 N N . ASP A 1 333 ? 10.436 30.448 0.756 1.00 8.56 397 ASP A N 1
ATOM 2525 C CA . ASP A 1 333 ? 10.841 30.681 -0.630 1.00 8.21 397 ASP A CA 1
ATOM 2526 C C . ASP A 1 333 ? 10.912 32.174 -0.903 1.00 7.97 397 ASP A C 1
ATOM 2527 O O . ASP A 1 333 ? 11.845 32.650 -1.549 1.00 8.03 397 ASP A O 1
ATOM 2532 N N . THR A 1 334 ? 9.908 32.905 -0.428 1.00 7.58 398 THR A N 1
ATOM 2533 C CA . THR A 1 334 ? 9.851 34.347 -0.629 1.00 7.81 398 THR A CA 1
ATOM 2534 C C . THR A 1 334 ? 11.003 35.030 0.099 1.00 7.51 398 THR A C 1
ATOM 2535 O O . THR A 1 334 ? 11.626 35.940 -0.443 1.00 7.54 398 THR A O 1
ATOM 2539 N N . LEU A 1 335 ? 11.293 34.586 1.319 1.00 7.33 399 LEU A N 1
ATOM 2540 C CA . LEU A 1 335 ? 12.391 35.135 2.101 1.00 7.30 399 LEU A CA 1
ATOM 2541 C C . LEU A 1 335 ? 13.707 34.982 1.347 1.00 7.65 399 LEU A C 1
ATOM 2542 O O . LEU A 1 335 ? 14.503 35.919 1.265 1.00 7.77 399 LEU A O 1
ATOM 2547 N N . GLU A 1 336 ? 13.932 33.800 0.785 1.00 7.70 400 GLU A N 1
ATOM 2548 C CA . GLU A 1 336 ? 15.166 33.536 0.058 1.00 7.98 400 GLU A CA 1
ATOM 2549 C C . GLU A 1 336 ? 15.217 34.347 -1.254 1.00 7.56 400 GLU A C 1
ATOM 2550 O O . GLU A 1 336 ? 16.283 34.817 -1.635 1.00 7.59 400 GLU A O 1
ATOM 2556 N N . ASP A 1 337 ? 14.073 34.540 -1.916 1.00 6.91 401 ASP A N 1
ATOM 2557 C CA . ASP A 1 337 ? 14.013 35.365 -3.127 1.00 7.04 401 ASP A CA 1
ATOM 2558 C C . ASP A 1 337 ? 14.399 36.796 -2.788 1.00 6.43 401 ASP A C 1
ATOM 2559 O O . ASP A 1 337 ? 15.137 37.437 -3.523 1.00 6.23 401 ASP A O 1
ATOM 2564 N N . ASN A 1 338 ? 13.892 37.295 -1.663 1.00 6.24 402 ASN A N 1
ATOM 2565 C CA . ASN A 1 338 ? 14.153 38.666 -1.253 1.00 6.11 402 ASN A CA 1
ATOM 2566 C C . ASN A 1 338 ? 15.604 38.873 -0.822 1.00 6.13 402 ASN A C 1
ATOM 2567 O O . ASN A 1 338 ? 16.194 39.914 -1.089 1.00 6.24 402 ASN A O 1
ATOM 2572 N N . ARG A 1 339 ? 16.185 37.877 -0.167 1.00 6.46 403 ARG A N 1
ATOM 2573 C CA . ARG A 1 339 ? 17.587 37.933 0.224 1.00 6.68 403 ARG A CA 1
ATOM 2574 C C . ARG A 1 339 ? 18.465 38.013 -1.029 1.00 6.67 403 ARG A C 1
ATOM 2575 O O . ARG A 1 339 ? 19.399 38.809 -1.100 1.00 6.29 403 ARG A O 1
ATOM 2583 N N . GLU A 1 340 ? 18.141 37.192 -2.020 1.00 6.14 404 GLU A N 1
ATOM 2584 C CA . GLU A 1 340 ? 18.874 37.162 -3.278 1.00 5.92 404 GLU A CA 1
ATOM 2585 C C . GLU A 1 340 ? 18.797 38.514 -3.979 1.00 5.44 404 GLU A C 1
ATOM 2586 O O . GLU A 1 340 ? 19.795 39.001 -4.508 1.00 5.36 404 GLU A O 1
ATOM 2592 N N . TRP A 1 341 ? 17.615 39.123 -3.976 1.00 4.90 405 TRP A N 1
ATOM 2593 C CA . TRP A 1 341 ? 17.439 40.411 -4.630 1.00 4.98 405 TRP A CA 1
ATOM 2594 C C . TRP A 1 341 ? 18.238 41.492 -3.894 1.00 4.79 405 TRP A C 1
ATOM 2595 O O . TRP A 1 341 ? 18.976 42.249 -4.519 1.00 4.62 405 TRP A O 1
ATOM 2606 N N . TYR A 1 342 ? 18.096 41.568 -2.575 1.00 5.15 406 TYR A N 1
ATOM 2607 C CA . TYR A 1 342 ? 18.841 42.572 -1.820 1.00 5.27 406 TYR A CA 1
ATOM 2608 C C . TYR A 1 342 ? 20.349 42.399 -2.013 1.00 5.14 406 TYR A C 1
ATOM 2609 O O . TYR A 1 342 ? 21.074 43.379 -2.189 1.00 5.09 406 TYR A O 1
ATOM 2618 N N . GLN A 1 343 ? 20.820 41.155 -2.030 1.00 4.93 407 GLN A N 1
ATOM 2619 C CA . GLN A 1 343 ? 22.240 40.896 -2.241 1.00 5.23 407 GLN A CA 1
ATOM 2620 C C . GLN A 1 343 ? 22.686 41.384 -3.625 1.00 4.74 407 GLN A C 1
ATOM 2621 O O . GLN A 1 343 ? 23.798 41.882 -3.777 1.00 4.84 407 GLN A O 1
ATOM 2627 N N . SER A 1 344 ? 21.823 41.245 -4.635 1.00 4.59 408 SER A N 1
ATOM 2628 C CA . SER A 1 344 ? 22.153 41.694 -5.991 1.00 4.30 408 SER A CA 1
ATOM 2629 C C . SER A 1 344 ? 22.294 43.212 -6.105 1.00 4.37 408 SER A C 1
ATOM 2630 O O . SER A 1 344 ? 22.925 43.702 -7.034 1.00 3.88 408 SER A O 1
ATOM 2633 N N . THR A 1 345 ? 21.708 43.957 -5.167 1.00 4.64 409 THR A N 1
ATOM 2634 C CA . THR A 1 345 ? 21.850 45.417 -5.180 1.00 5.56 409 THR A CA 1
ATOM 2635 C C . THR A 1 345 ? 23.186 45.871 -4.571 1.00 6.06 409 THR A C 1
ATOM 2636 O O . THR A 1 345 ? 23.504 47.052 -4.603 1.00 6.77 409 THR A O 1
ATOM 2640 N N . ILE A 1 346 ? 23.956 44.938 -4.014 1.00 6.59 410 ILE A N 1
ATOM 2641 C CA . ILE A 1 346 ? 25.273 45.245 -3.451 1.00 7.07 410 ILE A CA 1
ATOM 2642 C C . ILE A 1 346 ? 26.324 44.975 -4.533 1.00 7.51 410 ILE A C 1
ATOM 2643 O O . ILE A 1 346 ? 26.486 43.831 -4.959 1.00 7.03 410 ILE A O 1
ATOM 2648 N N . PRO A 1 347 ? 27.040 46.003 -4.991 1.00 8.71 411 PRO A N 1
ATOM 2649 C CA . PRO A 1 347 ? 28.058 45.815 -6.034 1.00 9.66 411 PRO A CA 1
ATOM 2650 C C . PRO A 1 347 ? 29.239 44.952 -5.584 1.00 10.22 411 PRO A C 1
ATOM 2651 O O . PRO A 1 347 ? 30.019 44.530 -6.439 1.00 11.56 411 PRO A O 1
ATOM 2655 N N . THR B 1 22 ? 21.402 65.586 74.169 1.00 25.69 86 THR B N 1
ATOM 2656 C CA . THR B 1 22 ? 20.290 65.414 75.151 1.00 25.60 86 THR B CA 1
ATOM 2657 C C . THR B 1 22 ? 20.300 64.008 75.747 1.00 25.39 86 THR B C 1
ATOM 2658 O O . THR B 1 22 ? 21.110 63.165 75.354 1.00 25.63 86 THR B O 1
ATOM 2662 N N . GLU B 1 23 ? 19.394 63.764 76.691 1.00 24.95 87 GLU B N 1
ATOM 2663 C CA . GLU B 1 23 ? 19.273 62.460 77.342 1.00 24.46 87 GLU B CA 1
ATOM 2664 C C . GLU B 1 23 ? 18.783 61.389 76.368 1.00 23.98 87 GLU B C 1
ATOM 2665 O O . GLU B 1 23 ? 19.244 60.247 76.411 1.00 24.00 87 GLU B O 1
ATOM 2671 N N . GLN B 1 24 ? 17.848 61.761 75.496 1.00 23.24 88 GLN B N 1
ATOM 2672 C CA . GLN B 1 24 ? 17.299 60.832 74.509 1.00 22.63 88 GLN B CA 1
ATOM 2673 C C . GLN B 1 24 ? 18.345 60.428 73.471 1.00 22.03 88 GLN B C 1
ATOM 2674 O O . GLN B 1 24 ? 18.375 59.277 73.041 1.00 21.57 88 GLN B O 1
ATOM 2680 N N . GLU B 1 25 ? 19.190 61.376 73.070 1.00 21.39 89 GLU B N 1
ATOM 2681 C CA . GLU B 1 25 ? 20.243 61.115 72.090 1.00 21.00 89 GLU B CA 1
ATOM 2682 C C . GLU B 1 25 ? 21.324 60.198 72.663 1.00 20.11 89 GLU B C 1
ATOM 2683 O O . GLU B 1 25 ? 21.914 59.410 71.929 1.00 19.86 89 GLU B O 1
ATOM 2689 N N . ASP B 1 26 ? 21.579 60.304 73.966 1.00 19.11 90 ASP B N 1
ATOM 2690 C CA . ASP B 1 26 ? 22.562 59.452 74.636 1.00 18.21 90 ASP B CA 1
ATOM 2691 C C . ASP B 1 26 ? 22.074 58.006 74.683 1.00 16.89 90 ASP B C 1
ATOM 2692 O O . ASP B 1 26 ? 22.855 57.082 74.476 1.00 16.42 90 ASP B O 1
ATOM 2697 N N . VAL B 1 27 ? 20.785 57.818 74.962 1.00 15.44 91 VAL B N 1
ATOM 2698 C CA . VAL B 1 27 ? 20.191 56.485 75.019 1.00 14.47 91 VAL B CA 1
ATOM 2699 C C . VAL B 1 27 ? 20.153 55.886 73.605 1.00 13.68 91 VAL B C 1
ATOM 2700 O O . VAL B 1 27 ? 20.384 54.693 73.432 1.00 13.28 91 VAL B O 1
ATOM 2704 N N . LEU B 1 28 ? 19.876 56.716 72.599 1.00 12.82 92 LEU B N 1
ATOM 2705 C CA . LEU B 1 28 ? 19.876 56.263 71.211 1.00 12.43 92 LEU B CA 1
ATOM 2706 C C . LEU B 1 28 ? 21.272 55.784 70.831 1.00 12.32 92 LEU B C 1
ATOM 2707 O O . LEU B 1 28 ? 21.420 54.736 70.211 1.00 11.98 92 LEU B O 1
ATOM 2712 N N . ALA B 1 29 ? 22.290 56.547 71.220 1.00 12.46 93 ALA B N 1
ATOM 2713 C CA . ALA B 1 29 ? 23.673 56.196 70.919 1.00 12.60 93 ALA B CA 1
ATOM 2714 C C . ALA B 1 29 ? 24.053 54.869 71.578 1.00 12.77 93 ALA B C 1
ATOM 2715 O O . ALA B 1 29 ? 24.739 54.055 70.967 1.00 12.63 93 ALA B O 1
ATOM 2717 N N . LYS B 1 30 ? 23.598 54.655 72.815 1.00 13.07 94 LYS B N 1
ATOM 2718 C CA . LYS B 1 30 ? 23.867 53.409 73.540 1.00 13.31 94 LYS B CA 1
ATOM 2719 C C . LYS B 1 30 ? 23.274 52.211 72.801 1.00 12.88 94 LYS B C 1
ATOM 2720 O O . LYS B 1 30 ? 23.929 51.186 72.635 1.00 12.75 94 LYS B O 1
ATOM 2726 N N . GLU B 1 31 ? 22.030 52.347 72.354 1.00 12.31 95 GLU B N 1
ATOM 2727 C CA . GLU B 1 31 ? 21.360 51.267 71.642 1.00 12.14 95 GLU B CA 1
ATOM 2728 C C . GLU B 1 31 ? 22.058 50.972 70.311 1.00 11.97 95 GLU B C 1
ATOM 2729 O O . GLU B 1 31 ? 22.158 49.814 69.916 1.00 12.07 95 GLU B O 1
ATOM 2735 N N . LEU B 1 32 ? 22.575 52.010 69.652 1.00 11.53 96 LEU B N 1
ATOM 2736 C CA . LEU B 1 32 ? 23.261 51.850 68.365 1.00 11.74 96 LEU B CA 1
ATOM 2737 C C . LEU B 1 32 ? 24.631 51.182 68.488 1.00 12.12 96 LEU B C 1
ATOM 2738 O O . LEU B 1 32 ? 25.227 50.814 67.479 1.00 11.98 96 LEU B O 1
ATOM 2743 N N . GLU B 1 33 ? 25.135 51.037 69.716 1.00 12.54 97 GLU B N 1
ATOM 2744 C CA . GLU B 1 33 ? 26.400 50.339 69.950 1.00 12.90 97 GLU B CA 1
ATOM 2745 C C . GLU B 1 33 ? 26.309 48.867 69.540 1.00 12.73 97 GLU B C 1
ATOM 2746 O O . GLU B 1 33 ? 27.330 48.238 69.278 1.00 13.13 97 GLU B O 1
ATOM 2752 N N . ASP B 1 34 ? 25.086 48.331 69.496 1.00 12.41 98 ASP B N 1
ATOM 2753 C CA . ASP B 1 34 ? 24.825 46.939 69.106 1.00 12.32 98 ASP B CA 1
ATOM 2754 C C . ASP B 1 34 ? 24.553 46.763 67.612 1.00 11.43 98 ASP B C 1
ATOM 2755 O O . ASP B 1 34 ? 24.013 45.736 67.209 1.00 10.54 98 ASP B O 1
ATOM 2760 N N . VAL B 1 35 ? 24.917 47.748 66.791 1.00 10.93 99 VAL B N 1
ATOM 2761 C CA . VAL B 1 35 ? 24.631 47.697 65.351 1.00 10.79 99 VAL B CA 1
ATOM 2762 C C . VAL B 1 35 ? 25.247 46.483 64.625 1.00 10.39 99 VAL B C 1
ATOM 2763 O O . VAL B 1 35 ? 24.726 46.043 63.606 1.00 9.64 99 VAL B O 1
ATOM 2767 N N . ASN B 1 36 ? 26.338 45.940 65.155 1.00 10.21 100 ASN B N 1
ATOM 2768 C CA . ASN B 1 36 ? 26.985 44.766 64.568 1.00 10.59 100 ASN B CA 1
ATOM 2769 C C . ASN B 1 36 ? 26.488 43.433 65.148 1.00 10.72 100 ASN B C 1
ATOM 2770 O O . ASN B 1 36 ? 27.045 42.383 64.831 1.00 11.24 100 ASN B O 1
ATOM 2775 N N . LYS B 1 37 ? 25.430 43.465 65.960 1.00 10.72 101 LYS B N 1
ATOM 2776 C CA . LYS B 1 37 ? 24.916 42.271 66.624 1.00 10.93 101 LYS B CA 1
ATOM 2777 C C . LYS B 1 37 ? 23.512 41.863 66.187 1.00 10.12 101 LYS B C 1
ATOM 2778 O O . LYS B 1 37 ? 22.630 42.696 65.970 1.00 9.23 101 LYS B O 1
ATOM 2784 N N . TRP B 1 38 ? 23.319 40.553 66.089 1.00 9.73 102 TRP B N 1
ATOM 2785 C CA . TRP B 1 38 ? 22.017 39.965 65.803 1.00 9.48 102 TRP B CA 1
ATOM 2786 C C . TRP B 1 38 ? 21.199 40.185 67.060 1.00 10.11 102 TRP B C 1
ATOM 2787 O O . TRP B 1 38 ? 21.638 39.818 68.148 1.00 11.61 102 TRP B O 1
ATOM 2798 N N . GLY B 1 39 ? 20.030 40.795 66.926 1.00 9.84 103 GLY B N 1
ATOM 2799 C CA . GLY B 1 39 ? 19.183 41.066 68.075 1.00 9.49 103 GLY B CA 1
ATOM 2800 C C . GLY B 1 39 ? 19.140 42.518 68.518 1.00 9.17 103 GLY B C 1
ATOM 2801 O O . GLY B 1 39 ? 18.654 42.818 69.601 1.00 9.46 103 GLY B O 1
ATOM 2802 N N . LEU B 1 40 ? 19.664 43.419 67.692 1.00 8.89 104 LEU B N 1
ATOM 2803 C CA . LEU B 1 40 ? 19.594 44.858 67.942 1.00 8.74 104 LEU B CA 1
ATOM 2804 C C . LEU B 1 40 ? 18.175 45.258 68.368 1.00 8.33 104 LEU B C 1
ATOM 2805 O O . LEU B 1 40 ? 17.193 44.749 67.836 1.00 8.32 104 LEU B O 1
ATOM 2810 N N . HIS B 1 41 ? 18.076 46.197 69.301 1.00 8.05 105 HIS B N 1
ATOM 2811 C CA . HIS B 1 41 ? 16.785 46.695 69.778 1.00 7.96 105 HIS B CA 1
ATOM 2812 C C . HIS B 1 41 ? 16.226 47.711 68.784 1.00 7.78 105 HIS B C 1
ATOM 2813 O O . HIS B 1 41 ? 16.136 48.900 69.070 1.00 8.02 105 HIS B O 1
ATOM 2820 N N . VAL B 1 42 ? 15.791 47.212 67.636 1.00 7.81 106 VAL B N 1
ATOM 2821 C CA . VAL B 1 42 ? 15.360 48.065 66.532 1.00 7.85 106 VAL B CA 1
ATOM 2822 C C . VAL B 1 42 ? 14.087 48.871 66.826 1.00 8.01 106 VAL B C 1
ATOM 2823 O O . VAL B 1 42 ? 13.965 49.995 66.366 1.00 7.92 106 VAL B O 1
ATOM 2827 N N . PHE B 1 43 ? 13.150 48.310 67.587 1.00 7.80 107 PHE B N 1
ATOM 2828 C CA . PHE B 1 43 ? 11.938 49.053 67.934 1.00 7.90 107 PHE B CA 1
ATOM 2829 C C . PHE B 1 43 ? 12.249 50.208 68.881 1.00 8.35 107 PHE B C 1
ATOM 2830 O O . PHE B 1 43 ? 11.669 51.289 68.761 1.00 8.24 107 PHE B O 1
ATOM 2838 N N . ARG B 1 44 ? 13.167 49.989 69.817 1.00 7.78 108 ARG B N 1
ATOM 2839 C CA . ARG B 1 44 ? 13.582 51.059 70.713 1.00 7.98 108 ARG B CA 1
ATOM 2840 C C . ARG B 1 44 ? 14.256 52.164 69.913 1.00 7.93 108 ARG B C 1
ATOM 2841 O O . ARG B 1 44 ? 13.994 53.336 70.134 1.00 8.15 108 ARG B O 1
ATOM 2849 N N . ILE B 1 45 ? 15.110 51.778 68.970 1.00 8.20 109 ILE B N 1
ATOM 2850 C CA . ILE B 1 45 ? 15.811 52.748 68.126 1.00 8.20 109 ILE B CA 1
ATOM 2851 C C . ILE B 1 45 ? 14.813 53.554 67.299 1.00 8.34 109 ILE B C 1
ATOM 2852 O O . ILE B 1 45 ? 14.994 54.755 67.114 1.00 8.51 109 ILE B O 1
ATOM 2857 N N . ALA B 1 46 ? 13.749 52.904 66.835 1.00 8.60 110 ALA B N 1
ATOM 2858 C CA . ALA B 1 46 ? 12.712 53.593 66.078 1.00 8.88 110 ALA B CA 1
ATOM 2859 C C . ALA B 1 46 ? 12.094 54.715 66.920 1.00 9.10 110 ALA B C 1
ATOM 2860 O O . ALA B 1 46 ? 11.932 55.831 66.445 1.00 9.45 110 ALA B O 1
ATOM 2862 N N . GLU B 1 47 ? 11.771 54.422 68.177 1.00 9.23 111 GLU B N 1
ATOM 2863 C CA . GLU B 1 47 ? 11.186 55.421 69.064 1.00 9.81 111 GLU B CA 1
ATOM 2864 C C . GLU B 1 47 ? 12.195 56.503 69.454 1.00 9.39 111 GLU B C 1
ATOM 2865 O O . GLU B 1 47 ? 11.895 57.697 69.387 1.00 9.50 111 GLU B O 1
ATOM 2871 N N . LEU B 1 48 ? 13.391 56.087 69.859 1.00 8.75 112 LEU B N 1
ATOM 2872 C CA . LEU B 1 48 ? 14.421 57.016 70.337 1.00 8.76 112 LEU B CA 1
ATOM 2873 C C . LEU B 1 48 ? 14.915 57.995 69.277 1.00 8.75 112 LEU B C 1
ATOM 2874 O O . LEU B 1 48 ? 15.338 59.099 69.601 1.00 8.52 112 LEU B O 1
ATOM 2879 N N . SER B 1 49 ? 14.868 57.574 68.018 1.00 8.37 113 SER B N 1
ATOM 2880 C CA . SER B 1 49 ? 15.317 58.398 66.899 1.00 8.42 113 SER B CA 1
ATOM 2881 C C . SER B 1 49 ? 14.212 59.293 66.335 1.00 8.38 113 SER B C 1
ATOM 2882 O O . SER B 1 49 ? 14.430 59.968 65.336 1.00 8.42 113 SER B O 1
ATOM 2885 N N . GLY B 1 50 ? 13.035 59.300 66.961 1.00 8.29 114 GLY B N 1
ATOM 2886 C CA . GLY B 1 50 ? 11.910 60.090 66.478 1.00 8.47 114 GLY B CA 1
ATOM 2887 C C . GLY B 1 50 ? 11.362 59.530 65.176 1.00 8.67 114 GLY B C 1
ATOM 2888 O O . GLY B 1 50 ? 11.109 60.265 64.223 1.00 8.91 114 GLY B O 1
ATOM 2889 N N . ASN B 1 51 ? 11.155 58.219 65.157 1.00 8.77 115 ASN B N 1
ATOM 2890 C CA . ASN B 1 51 ? 10.697 57.487 63.980 1.00 9.19 115 ASN B CA 1
ATOM 2891 C C . ASN B 1 51 ? 11.629 57.606 62.773 1.00 8.87 115 ASN B C 1
ATOM 2892 O O . ASN B 1 51 ? 11.178 57.726 61.635 1.00 9.60 115 ASN B O 1
ATOM 2897 N N . ARG B 1 52 ? 12.932 57.572 63.034 1.00 8.21 116 ARG B N 1
ATOM 2898 C CA . ARG B 1 52 ? 13.937 57.585 61.978 1.00 8.01 116 ARG B CA 1
ATOM 2899 C C . ARG B 1 52 ? 14.888 56.392 62.084 1.00 7.64 116 ARG B C 1
ATOM 2900 O O . ARG B 1 52 ? 16.092 56.564 61.925 1.00 7.40 116 ARG B O 1
ATOM 2908 N N . PRO B 1 53 ? 14.373 55.178 62.315 1.00 7.43 117 PRO B N 1
ATOM 2909 C CA . PRO B 1 53 ? 15.257 54.012 62.432 1.00 7.20 117 PRO B CA 1
ATOM 2910 C C . PRO B 1 53 ? 16.057 53.735 61.164 1.00 7.23 117 PRO B C 1
ATOM 2911 O O . PRO B 1 53 ? 17.233 53.407 61.256 1.00 7.17 117 PRO B O 1
ATOM 2915 N N . LEU B 1 54 ? 15.439 53.871 59.996 1.00 7.21 118 LEU B N 1
ATOM 2916 C CA . LEU B 1 54 ? 16.153 53.605 58.750 1.00 7.30 118 LEU B CA 1
ATOM 2917 C C . LEU B 1 54 ? 17.293 54.603 58.541 1.00 7.39 118 LEU B C 1
ATOM 2918 O O . LEU B 1 54 ? 18.395 54.223 58.165 1.00 7.15 118 LEU B O 1
ATOM 2923 N N . THR B 1 55 ? 17.036 55.879 58.802 1.00 7.10 119 THR B N 1
ATOM 2924 C CA . THR B 1 55 ? 18.053 56.909 58.631 1.00 7.38 119 THR B CA 1
ATOM 2925 C C . THR B 1 55 ? 19.241 56.723 59.576 1.00 7.08 119 THR B C 1
ATOM 2926 O O . THR B 1 55 ? 20.383 56.739 59.138 1.00 7.55 119 THR B O 1
ATOM 2930 N N . VAL B 1 56 ? 18.981 56.541 60.869 1.00 7.13 120 VAL B N 1
ATOM 2931 C CA . VAL B 1 56 ? 20.083 56.433 61.831 1.00 7.53 120 VAL B CA 1
ATOM 2932 C C . VAL B 1 56 ? 20.854 55.121 61.710 1.00 7.30 120 VAL B C 1
ATOM 2933 O O . VAL B 1 56 ? 22.065 55.105 61.887 1.00 7.58 120 VAL B O 1
ATOM 2937 N N . ILE B 1 57 ? 20.164 54.029 61.402 1.00 7.43 121 ILE B N 1
ATOM 2938 C CA . ILE B 1 57 ? 20.834 52.738 61.252 1.00 7.50 121 ILE B CA 1
ATOM 2939 C C . ILE B 1 57 ? 21.666 52.727 59.968 1.00 7.38 121 ILE B C 1
ATOM 2940 O O . ILE B 1 57 ? 22.799 52.269 59.979 1.00 7.34 121 ILE B O 1
ATOM 2945 N N . MET B 1 58 ? 21.131 53.268 58.877 1.00 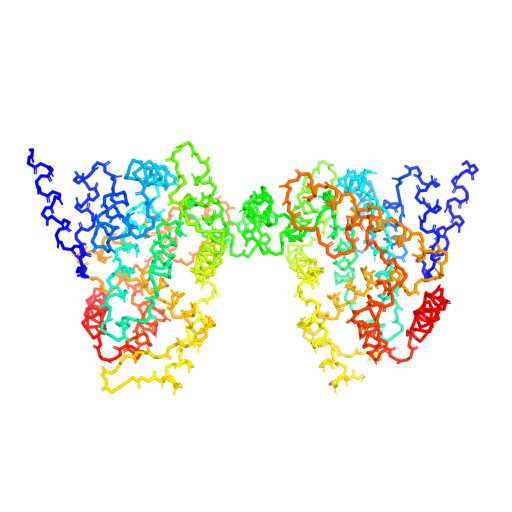7.31 122 MET B N 1
ATOM 2946 C CA . MET B 1 58 ? 21.904 53.345 57.634 1.00 7.36 122 MET B CA 1
ATOM 2947 C C . MET B 1 58 ? 23.125 54.244 57.818 1.00 7.55 122 MET B C 1
ATOM 2948 O O . MET B 1 58 ? 24.221 53.899 57.399 1.00 8.05 122 MET B O 1
ATOM 2953 N N . HIS B 1 59 ? 22.942 55.398 58.446 1.00 8.15 123 HIS B N 1
ATOM 2954 C CA . HIS B 1 59 ? 24.058 56.315 58.672 1.00 8.62 123 HIS B CA 1
ATOM 2955 C C . HIS B 1 59 ? 25.148 55.649 59.516 1.00 8.24 123 HIS B C 1
ATOM 2956 O O . HIS B 1 59 ? 26.331 55.725 59.194 1.00 8.35 123 HIS B O 1
ATOM 2963 N N . THR B 1 60 ? 24.737 54.989 60.592 1.00 8.20 124 THR B N 1
ATOM 2964 C CA . THR B 1 60 ? 25.663 54.291 61.477 1.00 8.41 124 THR B CA 1
ATOM 2965 C C . THR B 1 60 ? 26.459 53.226 60.726 1.00 8.08 124 THR B C 1
ATOM 2966 O O . THR B 1 60 ? 27.669 53.127 60.883 1.00 8.52 124 THR B O 1
ATOM 2970 N N . ILE B 1 61 ? 25.777 52.447 59.895 1.00 7.88 125 ILE B N 1
ATOM 2971 C CA . ILE B 1 61 ? 26.425 51.381 59.135 1.00 7.73 125 ILE B CA 1
ATOM 2972 C C . ILE B 1 61 ? 27.372 51.937 58.074 1.00 7.84 125 ILE B C 1
ATOM 2973 O O . ILE B 1 61 ? 28.460 51.406 57.868 1.00 7.58 125 ILE B O 1
ATOM 2978 N N . PHE B 1 62 ? 26.968 53.011 57.407 1.00 7.99 126 PHE B N 1
ATOM 2979 C CA . PHE B 1 62 ? 27.837 53.635 56.412 1.00 8.13 126 PHE B CA 1
ATOM 2980 C C . PHE B 1 62 ? 29.117 54.151 57.076 1.00 8.61 126 PHE B C 1
ATOM 2981 O O . PHE B 1 62 ? 30.194 54.041 56.505 1.00 8.97 126 PHE B O 1
ATOM 2989 N N . GLN B 1 63 ? 28.996 54.688 58.288 1.00 9.20 127 GLN B N 1
ATOM 2990 C CA . GLN B 1 63 ? 30.152 55.188 59.028 1.00 10.12 127 GLN B CA 1
ATOM 2991 C C . GLN B 1 63 ? 31.035 54.020 59.472 1.00 10.27 127 GLN B C 1
ATOM 2992 O O . GLN B 1 63 ? 32.254 54.083 59.342 1.00 10.32 127 GLN B O 1
ATOM 2998 N N . GLU B 1 64 ? 30.414 52.952 59.965 1.00 10.46 128 GLU B N 1
ATOM 2999 C CA . GLU B 1 64 ? 31.138 51.773 60.442 1.00 11.07 128 GLU B CA 1
ATOM 3000 C C . GLU B 1 64 ? 31.943 51.099 59.328 1.00 10.52 128 GLU B C 1
ATOM 3001 O O . GLU B 1 64 ? 33.055 50.628 59.561 1.00 10.93 128 GLU B O 1
ATOM 3007 N N . ARG B 1 65 ? 31.380 51.066 58.124 1.00 10.03 129 ARG B N 1
ATOM 3008 C CA . ARG B 1 65 ? 32.028 50.443 56.970 1.00 9.71 129 ARG B CA 1
ATOM 3009 C C . ARG B 1 65 ? 32.855 51.443 56.154 1.00 9.75 129 ARG B C 1
ATOM 3010 O O . ARG B 1 65 ? 33.435 51.081 55.125 1.00 10.00 129 ARG B O 1
ATOM 3018 N N . ASP B 1 66 ? 32.894 52.695 56.608 1.00 9.66 130 ASP B N 1
ATOM 3019 C CA . ASP B 1 66 ? 33.656 53.765 55.955 1.00 9.83 130 ASP B CA 1
ATOM 3020 C C . ASP B 1 66 ? 33.211 54.012 54.508 1.00 9.63 130 ASP B C 1
ATOM 3021 O O . ASP B 1 66 ? 34.006 54.429 53.668 1.00 9.47 130 ASP B O 1
ATOM 3026 N N . LEU B 1 67 ? 31.934 53.763 54.229 1.00 9.34 131 LEU B N 1
ATOM 3027 C CA . LEU B 1 67 ? 31.383 53.924 52.886 1.00 9.43 131 LEU B CA 1
ATOM 3028 C C . LEU B 1 67 ? 31.323 55.375 52.410 1.00 9.55 131 LEU B C 1
ATOM 3029 O O . LEU B 1 67 ? 31.386 55.623 51.211 1.00 9.09 131 LEU B O 1
ATOM 3034 N N . LEU B 1 68 ? 31.194 56.333 53.325 1.00 9.79 132 LEU B N 1
ATOM 3035 C CA . LEU B 1 68 ? 31.158 57.742 52.920 1.00 10.09 132 LEU B CA 1
ATOM 3036 C C . LEU B 1 68 ? 32.500 58.169 52.323 1.00 10.36 132 LEU B C 1
ATOM 3037 O O . LEU B 1 68 ? 32.536 58.858 51.313 1.00 10.16 132 LEU B O 1
ATOM 3042 N N . LYS B 1 69 ? 33.602 57.745 52.933 1.00 10.53 133 LYS B N 1
ATOM 3043 C CA . LYS B 1 69 ? 34.930 58.088 52.429 1.00 10.73 133 LYS B CA 1
ATOM 3044 C C . LYS B 1 69 ? 35.237 57.319 51.144 1.00 10.41 133 LYS B C 1
ATOM 3045 O O . LYS B 1 69 ? 35.701 57.895 50.165 1.00 10.44 133 LYS B O 1
ATOM 3051 N N . THR B 1 70 ? 34.966 56.020 51.153 1.00 10.26 134 THR B N 1
ATOM 3052 C CA . THR B 1 70 ? 35.240 55.158 50.004 1.00 10.09 134 THR B CA 1
ATOM 3053 C C . THR B 1 70 ? 34.553 55.631 48.724 1.00 9.64 134 THR B C 1
ATOM 3054 O O . THR B 1 70 ? 35.182 55.689 47.661 1.00 9.58 134 THR B O 1
ATOM 3058 N N . PHE B 1 71 ? 33.280 55.997 48.833 1.00 9.13 135 PHE B N 1
ATOM 3059 C CA . PHE B 1 71 ? 32.493 56.417 47.674 1.00 9.06 135 PHE B CA 1
ATOM 3060 C C . PHE B 1 71 ? 32.240 57.928 47.590 1.00 9.17 135 PHE B C 1
ATOM 3061 O O . PHE B 1 71 ? 31.412 58.384 46.797 1.00 9.11 135 PHE B O 1
ATOM 3069 N N . LYS B 1 72 ? 32.990 58.699 48.376 1.00 9.36 136 LYS B N 1
ATOM 3070 C CA . LYS B 1 72 ? 32.884 60.157 48.388 1.00 9.67 136 LYS B CA 1
ATOM 3071 C C . LYS B 1 72 ? 31.437 60.639 48.473 1.00 9.49 136 LYS B C 1
ATOM 3072 O O . LYS B 1 72 ? 30.995 61.465 47.679 1.00 9.70 136 LYS B O 1
ATOM 3078 N N . ILE B 1 73 ? 30.700 60.097 49.435 1.00 9.48 137 ILE B N 1
ATOM 3079 C CA . ILE B 1 73 ? 29.310 60.474 49.640 1.00 9.52 137 ILE B CA 1
ATOM 3080 C C . ILE B 1 73 ? 29.277 61.621 50.640 1.00 9.84 137 ILE B C 1
ATOM 3081 O O . ILE B 1 73 ? 29.699 61.438 51.787 1.00 10.17 137 ILE B O 1
ATOM 3086 N N . PRO B 1 74 ? 28.796 62.799 50.241 1.00 10.20 138 PRO B N 1
ATOM 3087 C CA . PRO B 1 74 ? 28.677 63.902 51.201 1.00 10.33 138 PRO B CA 1
ATOM 3088 C C . PRO B 1 74 ? 27.692 63.490 52.297 1.00 10.39 138 PRO B C 1
ATOM 3089 O O . PRO B 1 74 ? 26.658 62.890 51.986 1.00 10.20 138 PRO B O 1
ATOM 3093 N N . VAL B 1 75 ? 28.024 63.765 53.554 1.00 10.66 139 VAL B N 1
ATOM 3094 C CA . VAL B 1 75 ? 27.162 63.369 54.668 1.00 10.91 139 VAL B CA 1
ATOM 3095 C C . VAL B 1 75 ? 25.753 63.965 54.585 1.00 10.81 139 VAL B C 1
ATOM 3096 O O . VAL B 1 75 ? 24.780 63.267 54.850 1.00 10.67 139 VAL B O 1
ATOM 3100 N N . ASP B 1 76 ? 25.641 65.238 54.210 1.00 10.82 140 ASP B N 1
ATOM 3101 C CA . ASP B 1 76 ? 24.331 65.883 54.095 1.00 10.98 140 ASP B CA 1
ATOM 3102 C C . ASP B 1 76 ? 23.490 65.237 52.997 1.00 10.36 140 ASP B C 1
ATOM 3103 O O . ASP B 1 76 ? 22.269 65.161 53.119 1.00 10.05 140 ASP B O 1
ATOM 3108 N N . THR B 1 77 ? 24.144 64.785 51.929 1.00 9.61 141 THR B N 1
ATOM 3109 C CA . THR B 1 77 ? 23.466 64.094 50.834 1.00 9.44 141 THR B CA 1
ATOM 3110 C C . THR B 1 77 ? 22.919 62.747 51.311 1.00 9.02 141 THR B C 1
ATOM 3111 O O . THR B 1 77 ? 21.779 62.392 51.016 1.00 8.85 141 THR B O 1
ATOM 3115 N N . LEU B 1 78 ? 23.735 62.006 52.053 1.00 8.58 142 LEU B N 1
ATOM 3116 C CA . LEU B 1 78 ? 23.312 60.718 52.584 1.00 8.33 142 LEU B CA 1
ATOM 3117 C C . LEU B 1 78 ? 22.093 60.885 53.488 1.00 8.49 142 LEU B C 1
ATOM 3118 O O . LEU B 1 78 ? 21.115 60.170 53.338 1.00 8.52 142 LEU B O 1
ATOM 3123 N N . ILE B 1 79 ? 22.144 61.843 54.407 1.00 8.36 143 ILE B N 1
ATOM 3124 C CA . ILE B 1 79 ? 21.035 62.057 55.341 1.00 8.41 143 ILE B CA 1
ATOM 3125 C C . ILE B 1 79 ? 19.776 62.525 54.607 1.00 8.04 143 ILE B C 1
ATOM 3126 O O . ILE B 1 79 ? 18.684 62.057 54.894 1.00 8.28 143 ILE B O 1
ATOM 3131 N N . THR B 1 80 ? 19.926 63.430 53.649 1.00 7.82 144 THR B N 1
ATOM 3132 C CA . THR B 1 80 ? 18.780 63.925 52.894 1.00 7.65 144 THR B CA 1
ATOM 3133 C C . THR B 1 80 ? 18.101 62.781 52.147 1.00 7.49 144 THR B C 1
ATOM 3134 O O . THR B 1 80 ? 16.878 62.645 52.194 1.00 7.30 144 THR B O 1
ATOM 3138 N N . TYR B 1 81 ? 18.889 61.948 51.468 1.00 7.14 145 TYR B N 1
ATOM 3139 C CA . TYR B 1 81 ? 18.323 60.820 50.743 1.00 6.95 145 TYR B CA 1
ATOM 3140 C C . TYR B 1 81 ? 17.635 59.841 51.699 1.00 6.86 145 TYR B C 1
ATOM 3141 O O . TYR B 1 81 ? 16.521 59.402 51.438 1.00 6.62 145 TYR B O 1
ATOM 3150 N N . LEU B 1 82 ? 18.302 59.503 52.799 1.00 6.79 146 LEU B N 1
ATOM 3151 C CA . LEU B 1 82 ? 17.759 58.547 53.763 1.00 6.94 146 LEU B CA 1
ATOM 3152 C C . LEU B 1 82 ? 16.429 59.008 54.343 1.00 6.89 146 LEU B C 1
ATOM 3153 O O . LEU B 1 82 ? 15.499 58.224 54.457 1.00 7.05 146 LEU B O 1
ATOM 3158 N N . MET B 1 83 ? 16.338 60.282 54.696 1.00 7.00 147 MET B N 1
ATOM 3159 C CA . MET B 1 83 ? 15.100 60.812 55.264 1.00 7.29 147 MET B CA 1
ATOM 3160 C C . MET B 1 83 ? 13.994 60.804 54.219 1.00 7.32 147 MET B C 1
ATOM 3161 O O . MET B 1 83 ? 12.845 60.520 54.530 1.00 7.46 147 MET B O 1
ATOM 3169 N N . THR B 1 84 ? 14.351 61.109 52.976 1.00 7.33 148 THR B N 1
ATOM 3170 C CA . THR B 1 84 ? 13.396 61.095 51.876 1.00 7.47 148 THR B CA 1
ATOM 3171 C C . THR B 1 84 ? 12.885 59.674 51.632 1.00 7.31 148 THR B C 1
ATOM 3172 O O . THR B 1 84 ? 11.684 59.447 51.482 1.00 7.42 148 THR B O 1
ATOM 3176 N N . LEU B 1 85 ? 13.815 58.728 51.587 1.00 7.38 149 LEU B N 1
ATOM 3177 C CA . LEU B 1 85 ? 13.494 57.318 51.417 1.00 7.35 149 LEU B CA 1
ATOM 3178 C C . LEU B 1 85 ? 12.585 56.842 52.553 1.00 7.34 149 LEU B C 1
ATOM 3179 O O . LEU B 1 85 ? 11.557 56.215 52.317 1.00 7.59 149 LEU B O 1
ATOM 3184 N N . GLU B 1 86 ? 12.971 57.153 53.786 1.00 7.31 150 GLU B N 1
ATOM 3185 C CA . GLU B 1 86 ? 12.204 56.744 54.953 1.00 7.51 150 GLU B CA 1
ATOM 3186 C C . GLU B 1 86 ? 10.776 57.307 54.915 1.00 7.58 150 GLU B C 1
ATOM 3187 O O . GLU B 1 86 ? 9.817 56.606 55.259 1.00 7.98 150 GLU B O 1
ATOM 3193 N N . ASP B 1 87 ? 10.635 58.557 54.472 1.00 7.40 151 ASP B N 1
ATOM 3194 C CA . ASP B 1 87 ? 9.323 59.195 54.330 1.00 7.50 151 ASP B CA 1
ATOM 3195 C C . ASP B 1 87 ? 8.408 58.432 53.379 1.00 7.09 151 ASP B C 1
ATOM 3196 O O . ASP B 1 87 ? 7.196 58.561 53.467 1.00 7.45 151 ASP B O 1
ATOM 3201 N N . HIS B 1 88 ? 8.986 57.683 52.440 1.00 7.09 152 HIS B N 1
ATOM 3202 C CA . HIS B 1 88 ? 8.195 56.928 51.472 1.00 7.33 152 HIS B CA 1
ATOM 3203 C C . HIS B 1 88 ? 7.755 55.540 51.939 1.00 7.19 152 HIS B C 1
ATOM 3204 O O . HIS B 1 88 ? 7.072 54.840 51.212 1.00 7.68 152 HIS B O 1
ATOM 3211 N N . TYR B 1 89 ? 8.165 55.142 53.140 1.00 7.35 153 TYR B N 1
ATOM 3212 C CA . TYR B 1 89 ? 7.589 53.967 53.795 1.00 7.47 153 TYR B CA 1
ATOM 3213 C C . TYR B 1 89 ? 6.327 54.499 54.477 1.00 8.03 153 TYR B C 1
ATOM 3214 O O . TYR B 1 89 ? 6.298 55.644 54.925 1.00 8.16 153 TYR B O 1
ATOM 3223 N N . HIS B 1 90 ? 5.294 53.673 54.559 1.00 8.58 154 HIS B N 1
ATOM 3224 C CA . HIS B 1 90 ? 4.000 54.096 55.086 1.00 9.11 154 HIS B CA 1
ATOM 3225 C C . HIS B 1 90 ? 3.921 53.953 56.598 1.00 10.03 154 HIS B C 1
ATOM 3226 O O . HIS B 1 90 ? 4.162 52.878 57.134 1.00 10.18 154 HIS B O 1
ATOM 3233 N N . ALA B 1 91 ? 3.547 55.037 57.271 1.00 11.31 155 ALA B N 1
ATOM 3234 C CA . ALA B 1 91 ? 3.435 55.048 58.724 1.00 11.76 155 ALA B CA 1
ATOM 3235 C C . ALA B 1 91 ? 2.312 54.168 59.256 1.00 11.86 155 ALA B C 1
ATOM 3236 O O . ALA B 1 91 ? 2.392 53.690 60.388 1.00 12.58 155 ALA B O 1
ATOM 3238 N N . ASP B 1 92 ? 1.275 53.955 58.448 1.00 11.61 156 ASP B N 1
ATOM 3239 C CA . ASP B 1 92 ? 0.104 53.178 58.866 1.00 11.72 156 ASP B CA 1
ATOM 3240 C C . ASP B 1 92 ? 0.066 51.712 58.408 1.00 11.39 156 ASP B C 1
ATOM 3241 O O . ASP B 1 92 ? -0.973 51.049 58.510 1.00 12.49 156 ASP B O 1
ATOM 3246 N N . VAL B 1 93 ? 1.192 51.208 57.914 1.00 10.43 157 VAL B N 1
ATOM 3247 C CA . VAL B 1 93 ? 1.318 49.807 57.525 1.00 10.38 157 VAL B CA 1
ATOM 3248 C C . VAL B 1 93 ? 2.069 49.174 58.697 1.00 9.83 157 VAL B C 1
ATOM 3249 O O . VAL B 1 93 ? 3.174 49.600 59.011 1.00 10.72 157 VAL B O 1
ATOM 3253 N N . ALA B 1 94 ? 1.484 48.157 59.325 1.00 8.75 158 ALA B N 1
ATOM 3254 C CA . ALA B 1 94 ? 2.032 47.604 60.572 1.00 8.44 158 ALA B CA 1
ATOM 3255 C C . ALA B 1 94 ? 3.360 46.870 60.474 1.00 8.16 158 ALA B C 1
ATOM 3256 O O . ALA B 1 94 ? 4.163 46.921 61.409 1.00 8.19 158 ALA B O 1
ATOM 3258 N N . TYR B 1 95 ? 3.582 46.167 59.373 1.00 7.66 159 TYR B N 1
ATOM 3259 C CA . TYR B 1 95 ? 4.824 45.416 59.198 1.00 7.51 159 TYR B CA 1
ATOM 3260 C C . TYR B 1 95 ? 5.768 46.016 58.153 1.00 7.61 159 TYR B C 1
ATOM 3261 O O . TYR B 1 95 ? 6.930 46.284 58.455 1.00 7.57 159 TYR B O 1
ATOM 3270 N N . HIS B 1 96 ? 5.273 46.212 56.935 1.00 7.70 160 HIS B N 1
ATOM 3271 C CA . HIS B 1 96 ? 6.104 46.690 55.818 1.00 7.84 160 HIS B CA 1
ATOM 3272 C C . HIS B 1 96 ? 6.309 48.195 55.834 1.00 8.47 160 HIS B C 1
ATOM 3273 O O . HIS B 1 96 ? 5.887 48.918 54.934 1.00 9.25 160 HIS B O 1
ATOM 3280 N N . ASN B 1 97 ? 7.020 48.639 56.859 1.00 8.24 161 ASN B N 1
ATOM 3281 C CA . ASN B 1 97 ? 7.287 50.043 57.116 1.00 8.03 161 ASN B CA 1
ATOM 3282 C C . ASN B 1 97 ? 8.794 50.274 57.289 1.00 7.81 161 ASN B C 1
ATOM 3283 O O . ASN B 1 97 ? 9.612 49.386 57.034 1.00 7.95 161 ASN B O 1
ATOM 3288 N N . ASN B 1 98 ? 9.148 51.484 57.696 1.00 7.83 162 ASN B N 1
ATOM 3289 C CA . ASN B 1 98 ? 10.541 51.879 57.879 1.00 7.93 162 ASN B CA 1
ATOM 3290 C C . ASN B 1 98 ? 11.305 51.079 58.933 1.00 7.64 162 ASN B C 1
ATOM 3291 O O . ASN B 1 98 ? 12.518 50.969 58.845 1.00 8.01 162 ASN B O 1
ATOM 3296 N N . ILE B 1 99 ? 10.601 50.538 59.926 1.00 7.32 163 ILE B N 1
ATOM 3297 C CA . ILE B 1 99 ? 11.258 49.711 60.944 1.00 7.36 163 ILE B CA 1
ATOM 3298 C C . ILE B 1 99 ? 11.706 48.388 60.312 1.00 7.49 163 ILE B C 1
ATOM 3299 O O . ILE B 1 99 ? 12.814 47.930 60.563 1.00 7.54 163 ILE B O 1
ATOM 3304 N N . HIS B 1 100 ? 10.845 47.789 59.488 1.00 7.09 164 HIS B N 1
ATOM 3305 C CA . HIS B 1 100 ? 11.209 46.563 58.774 1.00 6.95 164 HIS B CA 1
ATOM 3306 C C . HIS B 1 100 ? 12.401 46.834 57.853 1.00 6.78 164 HIS B C 1
ATOM 3307 O O . HIS B 1 100 ? 13.331 46.038 57.796 1.00 7.11 164 HIS B O 1
ATOM 3314 N N . ALA B 1 101 ? 12.387 47.958 57.139 1.00 6.60 165 ALA B N 1
ATOM 3315 C CA . ALA B 1 101 ? 13.501 48.294 56.255 1.00 6.80 165 ALA B CA 1
ATOM 3316 C C . ALA B 1 101 ? 14.796 48.401 57.053 1.00 6.82 165 ALA B C 1
ATOM 3317 O O . ALA B 1 101 ? 15.816 47.855 56.662 1.00 6.71 165 ALA B O 1
ATOM 3319 N N . ALA B 1 102 ? 14.743 49.099 58.180 1.00 6.79 166 ALA B N 1
ATOM 3320 C CA . ALA B 1 102 ? 15.922 49.276 59.025 1.00 6.53 166 ALA B CA 1
ATOM 3321 C C . ALA B 1 102 ? 16.436 47.934 59.523 1.00 6.84 166 ALA B C 1
ATOM 3322 O O . ALA B 1 102 ? 17.642 47.705 59.579 1.00 7.08 166 ALA B O 1
ATOM 3324 N N . ASP B 1 103 ? 15.511 47.052 59.885 1.00 7.04 167 ASP B N 1
ATOM 3325 C CA . ASP B 1 103 ? 15.844 45.724 60.382 1.00 7.15 167 ASP B CA 1
ATOM 3326 C C . ASP B 1 103 ? 16.517 44.875 59.299 1.00 7.27 167 ASP B C 1
ATOM 3327 O O . ASP B 1 103 ? 17.505 44.203 59.566 1.00 7.18 167 ASP B O 1
ATOM 3332 N N . VAL B 1 104 ? 16.008 44.924 58.072 1.00 7.07 168 VAL B N 1
ATOM 3333 C CA . VAL B 1 104 ? 16.606 44.145 56.983 1.00 7.16 168 VAL B CA 1
ATOM 3334 C C . VAL B 1 104 ? 18.011 44.693 56.650 1.00 7.27 168 VAL B C 1
ATOM 3335 O O . VAL B 1 104 ? 18.939 43.934 56.421 1.00 7.41 168 VAL B O 1
ATOM 3339 N N . VAL B 1 105 ? 18.159 46.016 56.645 1.00 7.30 169 VAL B N 1
ATOM 3340 C CA . VAL B 1 105 ? 19.453 46.657 56.436 1.00 7.09 169 VAL B CA 1
ATOM 3341 C C . VAL B 1 105 ? 20.454 46.156 57.475 1.00 6.99 169 VAL B C 1
ATOM 3342 O O . VAL B 1 105 ? 21.557 45.707 57.141 1.00 7.00 169 VAL B O 1
ATOM 3346 N N . GLN B 1 106 ? 20.067 46.222 58.743 1.00 7.07 170 GLN B N 1
ATOM 3347 C CA . GLN B 1 106 ? 20.975 45.838 59.815 1.00 6.92 170 GLN B CA 1
ATOM 3348 C C . GLN B 1 106 ? 21.304 44.353 59.791 1.00 6.79 170 GLN B C 1
ATOM 3349 O O . GLN B 1 106 ? 22.434 43.960 60.055 1.00 6.77 170 GLN B O 1
ATOM 3355 N N . SER B 1 107 ? 20.318 43.537 59.441 1.00 6.73 171 SER B N 1
ATOM 3356 C CA . SER B 1 107 ? 20.500 42.093 59.382 1.00 7.02 171 SER B CA 1
ATOM 3357 C C . SER B 1 107 ? 21.451 41.744 58.232 1.00 7.10 171 SER B C 1
ATOM 3358 O O . SER B 1 107 ? 22.334 40.916 58.395 1.00 7.23 171 SER B O 1
ATOM 3361 N N . THR B 1 108 ? 21.289 42.406 57.090 1.00 7.11 172 THR B N 1
ATOM 3362 C CA . THR B 1 108 ? 22.183 42.219 55.958 1.00 7.40 172 THR B CA 1
ATOM 3363 C C . THR B 1 108 ? 23.596 42.639 56.363 1.00 7.08 172 THR B C 1
ATOM 3364 O O . THR B 1 108 ? 24.571 41.962 56.035 1.00 7.43 172 THR B O 1
ATOM 3368 N N . HIS B 1 109 ? 23.701 43.757 57.077 1.00 7.23 173 HIS B N 1
ATOM 3369 C CA . HIS B 1 109 ? 24.993 44.255 57.548 1.00 7.14 173 HIS B CA 1
ATOM 3370 C C . HIS B 1 109 ? 25.719 43.202 58.397 1.00 7.00 173 HIS B C 1
ATOM 3371 O O . HIS B 1 109 ? 26.917 42.998 58.242 1.00 6.88 173 HIS B O 1
ATOM 3378 N N . VAL B 1 110 ? 24.992 42.508 59.269 1.00 6.77 174 VAL B N 1
ATOM 3379 C CA . VAL B 1 110 ? 25.601 41.468 60.097 1.00 6.81 174 VAL B CA 1
ATOM 3380 C C . VAL B 1 110 ? 25.994 40.254 59.242 1.00 6.71 174 VAL B C 1
ATOM 3381 O O . VAL B 1 110 ? 27.093 39.711 59.390 1.00 7.14 174 VAL B O 1
ATOM 3385 N N . LEU B 1 111 ? 25.108 39.842 58.338 1.00 6.75 175 LEU B N 1
ATOM 3386 C CA . LEU B 1 111 ? 25.391 38.700 57.474 1.00 7.09 175 LEU B CA 1
ATOM 3387 C C . LEU B 1 111 ? 26.619 38.937 56.588 1.00 7.04 175 LEU B C 1
ATOM 3388 O O . LEU B 1 111 ? 27.398 38.011 56.352 1.00 7.03 175 LEU B O 1
ATOM 3393 N N . LEU B 1 112 ? 26.807 40.178 56.135 1.00 7.49 176 LEU B N 1
ATOM 3394 C CA . LEU B 1 112 ? 27.959 40.548 55.303 1.00 8.19 176 LEU B CA 1
ATOM 3395 C C . LEU B 1 112 ? 29.279 40.387 56.055 1.00 8.97 176 LEU B C 1
ATOM 3396 O O . LEU B 1 112 ? 30.316 40.142 55.444 1.00 9.04 176 LEU B O 1
ATOM 3401 N N . SER B 1 113 ? 29.229 40.540 57.377 1.00 9.75 177 SER B N 1
ATOM 3402 C CA . SER B 1 113 ? 30.405 40.438 58.244 1.00 10.74 177 SER B CA 1
ATOM 3403 C C . SER B 1 113 ? 30.741 39.011 58.685 1.00 10.73 177 SER B C 1
ATOM 3404 O O . SER B 1 113 ? 31.662 38.816 59.473 1.00 10.84 177 SER B O 1
ATOM 3407 N N . THR B 1 114 ? 30.004 38.015 58.199 1.00 10.57 178 THR B N 1
ATOM 3408 C CA . THR B 1 114 ? 30.246 36.637 58.620 1.00 11.10 178 THR B CA 1
ATOM 3409 C C . THR B 1 114 ? 31.673 36.198 58.238 1.00 10.45 178 THR B C 1
ATOM 3410 O O . THR B 1 114 ? 32.126 36.497 57.139 1.00 9.84 178 THR B O 1
ATOM 3414 N N . PRO B 1 115 ? 32.396 35.547 59.154 1.00 10.29 179 PRO B N 1
ATOM 3415 C CA . PRO B 1 115 ? 33.777 35.116 58.888 1.00 10.26 179 PRO B CA 1
ATOM 3416 C C . PRO B 1 115 ? 33.994 34.369 57.570 1.00 10.33 179 PRO B C 1
ATOM 3417 O O . PRO B 1 115 ? 35.011 34.594 56.921 1.00 10.26 179 PRO B O 1
ATOM 3421 N N . ALA B 1 116 ? 33.050 33.519 57.179 1.00 10.27 180 ALA B N 1
ATOM 3422 C CA . ALA B 1 116 ? 33.172 32.722 55.960 1.00 10.47 180 ALA B CA 1
ATOM 3423 C C . ALA B 1 116 ? 33.174 33.565 54.686 1.00 10.75 180 ALA B C 1
ATOM 3424 O O . ALA B 1 116 ? 33.601 33.089 53.645 1.00 10.86 180 ALA B O 1
ATOM 3426 N N . LEU B 1 117 ? 32.685 34.800 54.764 1.00 11.06 181 LEU B N 1
ATOM 3427 C CA . LEU B 1 117 ? 32.652 35.701 53.613 1.00 11.53 181 LEU B CA 1
ATOM 3428 C C . LEU B 1 117 ? 33.665 36.847 53.715 1.00 11.66 181 LEU B C 1
ATOM 3429 O O . LEU B 1 117 ? 33.574 37.822 52.969 1.00 11.45 181 LEU B O 1
ATOM 3434 N N . GLU B 1 118 ? 34.641 36.725 54.614 1.00 11.94 182 GLU B N 1
ATOM 3435 C CA . GLU B 1 118 ? 35.642 37.776 54.796 1.00 12.36 182 GLU B CA 1
ATOM 3436 C C . GLU B 1 118 ? 36.424 38.016 53.501 1.00 12.29 182 GLU B C 1
ATOM 3437 O O . GLU B 1 118 ? 36.939 37.077 52.894 1.00 12.34 182 GLU B O 1
ATOM 3443 N N . ALA B 1 119 ? 36.468 39.279 53.077 1.00 12.32 183 ALA B N 1
ATOM 3444 C CA . ALA B 1 119 ? 37.186 39.704 51.870 1.00 12.45 183 ALA B CA 1
ATOM 3445 C C . ALA B 1 119 ? 36.635 39.140 50.549 1.00 12.23 183 ALA B C 1
ATOM 3446 O O . ALA B 1 119 ? 37.288 39.252 49.514 1.00 12.52 183 ALA B O 1
ATOM 3448 N N . VAL B 1 120 ? 35.436 38.564 50.576 1.00 11.73 184 VAL B N 1
ATOM 3449 C CA . VAL B 1 120 ? 34.826 37.971 49.382 1.00 11.52 184 VAL B CA 1
ATOM 3450 C C . VAL B 1 120 ? 34.181 39.010 48.461 1.00 11.09 184 VAL B C 1
ATOM 3451 O O . VAL B 1 120 ? 34.347 38.949 47.245 1.00 11.44 184 VAL B O 1
ATOM 3455 N N . PHE B 1 121 ? 33.453 39.958 49.041 1.00 10.73 185 PHE B N 1
ATOM 3456 C CA . PHE B 1 121 ? 32.744 40.974 48.265 1.00 10.45 185 PHE B CA 1
ATOM 3457 C C . PHE B 1 121 ? 33.502 42.292 48.162 1.00 10.44 185 PHE B C 1
ATOM 3458 O O . PHE B 1 121 ? 34.236 42.678 49.079 1.00 10.97 185 PHE B O 1
ATOM 3466 N N . THR B 1 122 ? 33.325 42.975 47.032 1.00 10.05 186 THR B N 1
ATOM 3467 C CA . THR B 1 122 ? 33.949 44.275 46.811 1.00 10.01 186 THR B CA 1
ATOM 3468 C C . THR B 1 122 ? 33.157 45.328 47.557 1.00 9.91 186 THR B C 1
ATOM 3469 O O . THR B 1 122 ? 32.039 45.075 48.000 1.00 9.68 186 THR B O 1
ATOM 3473 N N . ASP B 1 123 ? 33.732 46.517 47.678 1.00 9.90 187 ASP B N 1
ATOM 3474 C CA . ASP B 1 123 ? 33.059 47.621 48.346 1.00 9.82 187 ASP B CA 1
ATOM 3475 C C . ASP B 1 123 ? 31.764 47.980 47.616 1.00 9.23 187 ASP B C 1
ATOM 3476 O O . ASP B 1 123 ? 30.768 48.300 48.256 1.00 8.84 187 ASP B O 1
ATOM 3481 N N . LEU B 1 124 ? 31.775 47.904 46.286 1.00 8.81 188 LEU B N 1
ATOM 3482 C CA . LEU B 1 124 ? 30.584 48.219 45.493 1.00 8.45 188 LEU B CA 1
ATOM 3483 C C . LEU B 1 124 ? 29.475 47.188 45.715 1.00 8.11 188 LEU B C 1
ATOM 3484 O O . LEU B 1 124 ? 28.295 47.547 45.776 1.00 8.32 188 LEU B O 1
ATOM 3489 N N . GLU B 1 125 ? 29.847 45.916 45.848 1.00 7.96 189 GLU B N 1
ATOM 3490 C CA . GLU B 1 125 ? 28.878 44.846 46.108 1.00 8.02 189 GLU B CA 1
ATOM 3491 C C . GLU B 1 125 ? 28.260 45.007 47.503 1.00 7.99 189 GLU B C 1
ATOM 3492 O O . GLU B 1 125 ? 27.062 44.787 47.691 1.00 7.76 189 GLU B O 1
ATOM 3498 N N . ILE B 1 126 ? 29.085 45.396 48.469 1.00 7.95 190 ILE B N 1
ATOM 3499 C CA . ILE B 1 126 ? 28.636 45.644 49.829 1.00 8.22 190 ILE B CA 1
ATOM 3500 C C . ILE B 1 126 ? 27.644 46.806 49.813 1.00 7.85 190 ILE B C 1
ATOM 3501 O O . ILE B 1 126 ? 26.570 46.711 50.392 1.00 7.73 190 ILE B O 1
ATOM 3506 N N . LEU B 1 127 ? 28.001 47.883 49.117 1.00 7.79 191 LEU B N 1
ATOM 3507 C CA . LEU B 1 127 ? 27.139 49.053 48.985 1.00 7.64 191 LEU B CA 1
ATOM 3508 C C . LEU B 1 127 ? 25.811 48.663 48.343 1.00 7.72 191 LEU B C 1
ATOM 3509 O O . LEU B 1 127 ? 24.753 49.097 48.781 1.00 7.97 191 LEU B O 1
ATOM 3514 N N . ALA B 1 128 ? 25.878 47.840 47.302 1.00 7.24 192 ALA B N 1
ATOM 3515 C CA . ALA B 1 128 ? 24.681 47.392 46.599 1.00 7.12 192 ALA B CA 1
ATOM 3516 C C . ALA B 1 128 ? 23.735 46.612 47.512 1.00 7.09 192 ALA B C 1
ATOM 3517 O O . ALA B 1 128 ? 22.533 46.860 47.528 1.00 7.32 192 ALA B O 1
ATOM 3519 N N . ALA B 1 129 ? 24.280 45.686 48.293 1.00 7.18 193 ALA B N 1
ATOM 3520 C CA . ALA B 1 129 ? 23.462 44.851 49.166 1.00 7.07 193 ALA B CA 1
ATOM 3521 C C . ALA B 1 129 ? 22.781 45.667 50.266 1.00 6.84 193 ALA B C 1
ATOM 3522 O O . ALA B 1 129 ? 21.620 45.429 50.587 1.00 7.16 193 ALA B O 1
ATOM 3524 N N . ILE B 1 130 ? 23.499 46.631 50.833 1.00 7.09 194 ILE B N 1
ATOM 3525 C CA . ILE B 1 130 ? 22.955 47.478 51.888 1.00 7.29 194 ILE B CA 1
ATOM 3526 C C . ILE B 1 130 ? 21.915 48.448 51.319 1.00 6.67 194 ILE B C 1
ATOM 3527 O O . ILE B 1 130 ? 20.844 48.612 51.899 1.00 7.21 194 ILE B O 1
ATOM 3532 N N . PHE B 1 131 ? 22.212 49.080 50.186 1.00 6.92 195 PHE B N 1
ATOM 3533 C CA . PHE B 1 131 ? 21.254 49.987 49.552 1.00 6.85 195 PHE B CA 1
ATOM 3534 C C . PHE B 1 131 ? 19.992 49.226 49.136 1.00 6.84 195 PHE B C 1
ATOM 3535 O O . PHE B 1 131 ? 18.879 49.691 49.368 1.00 6.93 195 PHE B O 1
ATOM 3543 N N . ALA B 1 132 ? 20.165 48.046 48.543 1.00 6.71 196 ALA B N 1
ATOM 3544 C CA . ALA B 1 132 ? 19.027 47.213 48.148 1.00 6.83 196 ALA B CA 1
ATOM 3545 C C . ALA B 1 132 ? 18.150 46.928 49.354 1.00 6.91 196 ALA B C 1
ATOM 3546 O O . ALA B 1 132 ? 16.938 47.047 49.279 1.00 6.43 196 ALA B O 1
ATOM 3548 N N . SER B 1 133 ? 18.767 46.565 50.473 1.00 6.80 197 SER B N 1
ATOM 3549 C CA . SER B 1 133 ? 18.028 46.284 51.700 1.00 6.92 197 SER B CA 1
ATOM 3550 C C . SER B 1 133 ? 17.230 47.499 52.152 1.00 6.79 197 SER B C 1
ATOM 3551 O O . SER B 1 133 ? 16.084 47.368 52.570 1.00 6.59 197 SER B O 1
ATOM 3554 N N . ALA B 1 134 ? 17.824 48.682 52.051 1.00 6.46 198 ALA B N 1
ATOM 3555 C CA . ALA B 1 134 ? 17.172 49.911 52.503 1.00 6.85 198 ALA B CA 1
ATOM 3556 C C . ALA B 1 134 ? 15.923 50.255 51.699 1.00 6.71 198 ALA B C 1
ATOM 3557 O O . ALA B 1 134 ? 14.919 50.713 52.251 1.00 7.02 198 ALA B O 1
ATOM 3559 N N . ILE B 1 135 ? 15.980 50.033 50.390 1.00 6.80 199 ILE B N 1
ATOM 3560 C CA . ILE B 1 135 ? 14.858 50.387 49.519 1.00 6.61 199 ILE B CA 1
ATOM 3561 C C . ILE B 1 135 ? 13.921 49.234 49.220 1.00 6.85 199 ILE B C 1
ATOM 3562 O O . ILE B 1 135 ? 12.900 49.439 48.566 1.00 6.88 199 ILE B O 1
ATOM 3567 N N . HIS B 1 136 ? 14.215 48.041 49.732 1.00 6.64 200 HIS B N 1
ATOM 3568 C CA . HIS B 1 136 ? 13.553 46.835 49.218 1.00 6.54 200 HIS B CA 1
ATOM 3569 C C . HIS B 1 136 ? 12.029 46.738 49.353 1.00 6.65 200 HIS B C 1
ATOM 3570 O O . HIS B 1 136 ? 11.424 45.976 48.609 1.00 6.66 200 HIS B O 1
ATOM 3577 N N . ASP B 1 137 ? 11.426 47.477 50.287 1.00 6.69 201 ASP B N 1
ATOM 3578 C CA . ASP B 1 137 ? 9.967 47.490 50.467 1.00 6.85 201 ASP B CA 1
ATOM 3579 C C . ASP B 1 137 ? 9.393 48.912 50.451 1.00 6.40 201 ASP B C 1
ATOM 3580 O O . ASP B 1 137 ? 8.278 49.129 50.924 1.00 7.06 201 ASP B O 1
ATOM 3585 N N . VAL B 1 138 ? 10.116 49.877 49.887 1.00 6.62 202 VAL B N 1
ATOM 3586 C CA . VAL B 1 138 ? 9.651 51.266 49.939 1.00 6.56 202 VAL B CA 1
ATOM 3587 C C . VAL B 1 138 ? 8.304 51.475 49.232 1.00 6.68 202 VAL B C 1
ATOM 3588 O O . VAL B 1 138 ? 8.049 50.922 48.165 1.00 7.29 202 VAL B O 1
ATOM 3592 N N . ASP B 1 139 ? 7.430 52.242 49.877 1.00 6.98 203 ASP B N 1
ATOM 3593 C CA . ASP B 1 139 ? 6.095 52.544 49.353 1.00 6.87 203 ASP B CA 1
ATOM 3594 C C . ASP B 1 139 ? 5.193 51.308 49.303 1.00 7.22 203 ASP B C 1
ATOM 3595 O O . ASP B 1 139 ? 4.277 51.228 48.492 1.00 7.86 203 ASP B O 1
ATOM 3600 N N . HIS B 1 140 ? 5.450 50.350 50.188 1.00 7.24 204 HIS B N 1
ATOM 3601 C CA . HIS B 1 140 ? 4.621 49.155 50.297 1.00 7.23 204 HIS B CA 1
ATOM 3602 C C . HIS B 1 140 ? 3.240 49.571 50.823 1.00 7.60 204 HIS B C 1
ATOM 3603 O O . HIS B 1 140 ? 3.162 50.273 51.826 1.00 7.71 204 HIS B O 1
ATOM 3610 N N . PRO B 1 141 ? 2.164 49.182 50.138 1.00 7.89 205 PRO B N 1
ATOM 3611 C CA . PRO B 1 141 ? 0.802 49.544 50.557 1.00 8.14 205 PRO B CA 1
ATOM 3612 C C . PRO B 1 141 ? 0.181 48.667 51.645 1.00 8.01 205 PRO B C 1
ATOM 3613 O O . PRO B 1 141 ? -0.928 48.969 52.085 1.00 8.57 205 PRO B O 1
ATOM 3617 N N . GLY B 1 142 ? 0.862 47.610 52.070 1.00 7.90 206 GLY B N 1
ATOM 3618 C CA . GLY B 1 142 ? 0.340 46.745 53.114 1.00 8.28 206 GLY B CA 1
ATOM 3619 C C . GLY B 1 142 ? -0.544 45.617 52.617 1.00 8.25 206 GLY B C 1
ATOM 3620 O O . GLY B 1 142 ? -1.262 45.001 53.404 1.00 8.95 206 GLY B O 1
ATOM 3621 N N . VAL B 1 143 ? -0.500 45.361 51.314 1.00 8.13 207 VAL B N 1
ATOM 3622 C CA . VAL B 1 143 ? -1.234 44.258 50.693 1.00 8.35 207 VAL B CA 1
ATOM 3623 C C . VAL B 1 143 ? -0.265 43.524 49.764 1.00 8.65 207 VAL B C 1
ATOM 3624 O O . VAL B 1 143 ? 0.675 44.117 49.247 1.00 8.79 207 VAL B O 1
ATOM 3628 N N . SER B 1 144 ? -0.515 42.238 49.558 1.00 8.72 208 SER B N 1
ATOM 3629 C CA . SER B 1 144 ? 0.369 41.371 48.784 1.00 8.66 208 SER B CA 1
ATOM 3630 C C . SER B 1 144 ? 0.254 41.536 47.277 1.00 8.37 208 SER B C 1
ATOM 3631 O O . SER B 1 144 ? -0.685 42.134 46.762 1.00 8.13 208 SER B O 1
ATOM 3634 N N . ASN B 1 145 ? 1.231 40.975 46.577 1.00 8.29 209 ASN B N 1
ATOM 3635 C CA . ASN B 1 145 ? 1.211 40.949 45.123 1.00 8.30 209 ASN B CA 1
ATOM 3636 C C . ASN B 1 145 ? -0.072 40.287 44.628 1.00 8.51 209 ASN B C 1
ATOM 3637 O O . ASN B 1 145 ? -0.710 40.788 43.714 1.00 8.67 209 ASN B O 1
ATOM 3642 N N . GLN B 1 146 ? -0.470 39.182 45.257 1.00 8.80 210 GLN B N 1
ATOM 3643 C CA . GLN B 1 146 ? -1.674 38.475 44.821 1.00 9.12 210 GLN B CA 1
ATOM 3644 C C . GLN B 1 146 ? -2.926 39.332 44.989 1.00 8.60 210 GLN B C 1
ATOM 3645 O O . GLN B 1 146 ? -3.790 39.316 44.130 1.00 8.70 210 GLN B O 1
ATOM 3651 N N . PHE B 1 147 ? -3.018 40.079 46.089 1.00 8.36 211 PHE B N 1
ATOM 3652 C CA . PHE B 1 147 ? -4.148 40.978 46.297 1.00 7.95 211 PHE B CA 1
ATOM 3653 C C . PHE B 1 147 ? -4.163 42.051 45.209 1.00 7.78 211 PHE B C 1
ATOM 3654 O O . PHE B 1 147 ? -5.213 42.354 44.647 1.00 7.66 211 PHE B O 1
ATOM 3662 N N . LEU B 1 148 ? -2.991 42.612 44.912 1.00 7.76 212 LEU B N 1
ATOM 3663 C CA . LEU B 1 148 ? -2.880 43.647 43.887 1.00 7.87 212 LEU B CA 1
ATOM 3664 C C . LEU B 1 148 ? -3.303 43.116 42.515 1.00 7.96 212 LEU B C 1
ATOM 3665 O O . LEU B 1 148 ? -3.946 43.827 41.745 1.00 8.15 212 LEU B O 1
ATOM 3670 N N . ILE B 1 149 ? -2.964 41.862 42.233 1.00 8.21 213 ILE B N 1
ATOM 3671 C CA . ILE B 1 149 ? -3.321 41.231 40.963 1.00 8.73 213 ILE B CA 1
ATOM 3672 C C . ILE B 1 149 ? -4.816 40.920 40.913 1.00 9.52 213 ILE B C 1
ATOM 3673 O O . ILE B 1 149 ? -5.475 41.210 39.925 1.00 9.70 213 ILE B O 1
ATOM 3678 N N . ASN B 1 150 ? -5.338 40.333 41.986 1.00 10.29 214 ASN B N 1
ATOM 3679 C CA . ASN B 1 150 ? -6.745 39.934 42.065 1.00 11.18 214 ASN B CA 1
ATOM 3680 C C . ASN B 1 150 ? -7.727 41.102 42.037 1.00 11.47 214 ASN B C 1
ATOM 3681 O O . ASN B 1 150 ? -8.875 40.926 41.625 1.00 12.31 214 ASN B O 1
ATOM 3686 N N . THR B 1 151 ? -7.286 42.282 42.476 1.00 11.64 215 THR B N 1
ATOM 3687 C CA . THR B 1 151 ? -8.149 43.467 42.508 1.00 11.68 215 THR B CA 1
ATOM 3688 C C . THR B 1 151 ? -7.933 44.385 41.307 1.00 11.82 215 THR B C 1
ATOM 3689 O O . THR B 1 151 ? -8.451 45.497 41.280 1.00 12.06 215 THR B O 1
ATOM 3693 N N . ASN B 1 152 ? -7.164 43.922 40.324 1.00 12.29 216 ASN B N 1
ATOM 3694 C CA . ASN B 1 152 ? -6.901 44.696 39.111 1.00 12.44 216 ASN B CA 1
ATOM 3695 C C . ASN B 1 152 ? -6.376 46.098 39.421 1.00 11.98 216 ASN B C 1
ATOM 3696 O O . ASN B 1 152 ? -6.764 47.076 38.792 1.00 12.52 216 ASN B O 1
ATOM 3701 N N . SER B 1 153 ? -5.485 46.171 40.404 1.00 11.12 217 SER B N 1
ATOM 3702 C CA . SER B 1 153 ? -4.889 47.424 40.853 1.00 10.61 217 SER B CA 1
ATOM 3703 C C . SER B 1 153 ? -4.037 48.116 39.798 1.00 10.45 217 SER B C 1
ATOM 3704 O O . SER B 1 153 ? -3.587 47.493 38.841 1.00 10.08 217 SER B O 1
ATOM 3707 N N . GLU B 1 154 ? -3.801 49.406 40.002 1.00 10.46 218 GLU B N 1
ATOM 3708 C CA . GLU B 1 154 ? -2.954 50.197 39.119 1.00 10.86 218 GLU B CA 1
ATOM 3709 C C . GLU B 1 154 ? -1.536 49.632 39.085 1.00 10.10 218 GLU B C 1
ATOM 3710 O O . GLU B 1 154 ? -0.909 49.610 38.032 1.00 9.72 218 GLU B O 1
ATOM 3716 N N . LEU B 1 155 ? -1.043 49.152 40.223 1.00 9.44 219 LEU B N 1
ATOM 3717 C CA . LEU B 1 155 ? 0.306 48.592 40.292 1.00 9.20 219 LEU B CA 1
ATOM 3718 C C . LEU B 1 155 ? 0.423 47.322 39.453 1.00 8.08 219 LEU B C 1
ATOM 3719 O O . LEU B 1 155 ? 1.390 47.154 38.719 1.00 7.31 219 LEU B O 1
ATOM 3724 N N . ALA B 1 156 ? -0.554 46.431 39.569 1.00 6.92 220 ALA B N 1
ATOM 3725 C CA . ALA B 1 156 ? -0.539 45.176 38.818 1.00 6.71 220 ALA B CA 1
ATOM 3726 C C . ALA B 1 156 ? -0.701 45.429 37.316 1.00 6.51 220 ALA B C 1
ATOM 3727 O O . ALA B 1 156 ? -0.136 44.704 36.491 1.00 6.27 220 ALA B O 1
ATOM 3729 N N . LEU B 1 157 ? -1.470 46.454 36.954 1.00 6.58 221 LEU B N 1
ATOM 3730 C CA . LEU B 1 157 ? -1.645 46.824 35.552 1.00 6.88 221 LEU B CA 1
ATOM 3731 C C . LEU B 1 157 ? -0.343 47.391 34.990 1.00 6.58 221 LEU B C 1
ATOM 3732 O O . LEU B 1 157 ? 0.028 47.104 33.857 1.00 6.72 221 LEU B O 1
ATOM 3737 N N . MET B 1 158 ? 0.353 48.188 35.787 1.00 6.21 222 MET B N 1
ATOM 3738 C CA . MET B 1 158 ? 1.620 48.761 35.360 1.00 6.05 222 MET B CA 1
ATOM 3739 C C . MET B 1 158 ? 2.667 47.678 35.122 1.00 5.77 222 MET B C 1
ATOM 3740 O O . MET B 1 158 ? 3.386 47.719 34.128 1.00 5.39 222 MET B O 1
ATOM 3748 N N . TYR B 1 159 ? 2.723 46.704 36.026 1.00 5.72 223 TYR B N 1
ATOM 3749 C CA . TYR B 1 159 ? 3.785 45.706 36.032 1.00 5.60 223 TYR B CA 1
ATOM 3750 C C . TYR B 1 159 ? 3.424 44.325 35.495 1.00 5.48 223 TYR B C 1
ATOM 3751 O O . TYR B 1 159 ? 4.209 43.392 35.631 1.00 5.74 223 TYR B O 1
ATOM 3760 N N . ASN B 1 160 ? 2.258 44.205 34.873 1.00 5.18 224 ASN B N 1
ATOM 3761 C CA . ASN B 1 160 ? 1.867 42.963 34.207 1.00 4.92 224 ASN B CA 1
ATOM 3762 C C . ASN B 1 160 ? 1.931 41.728 35.114 1.00 5.42 224 ASN B C 1
ATOM 3763 O O . ASN B 1 160 ? 2.409 40.665 34.710 1.00 5.68 224 ASN B O 1
ATOM 3768 N N . ASP B 1 161 ? 1.439 41.903 36.343 1.00 5.45 225 ASP B N 1
ATOM 3769 C CA . ASP B 1 161 ? 1.344 40.847 37.356 1.00 5.97 225 ASP B CA 1
ATOM 3770 C C . ASP B 1 161 ? 2.666 40.174 37.732 1.00 6.79 225 ASP B C 1
ATOM 3771 O O . ASP B 1 161 ? 2.655 39.161 38.434 1.00 7.94 225 ASP B O 1
ATOM 3776 N N . SER B 1 162 ? 3.788 40.758 37.321 1.00 7.52 226 SER B N 1
ATOM 3777 C CA . SER B 1 162 ? 5.107 40.155 37.500 1.00 8.32 226 SER B CA 1
ATOM 3778 C C . SER B 1 162 ? 5.953 40.957 38.493 1.00 8.16 226 SER B C 1
ATOM 3779 O O . SER B 1 162 ? 6.353 42.080 38.192 1.00 8.69 226 SER B O 1
ATOM 3784 N N . SER B 1 163 ? 6.243 40.357 39.649 1.00 8.49 227 SER B N 1
ATOM 3785 C CA . SER B 1 163 ? 6.992 41.008 40.722 1.00 8.31 227 SER B CA 1
ATOM 3786 C C . SER B 1 163 ? 6.489 42.444 40.866 1.00 7.90 227 SER B C 1
ATOM 3787 O O . SER B 1 163 ? 7.267 43.393 40.846 1.00 7.17 227 SER B O 1
ATOM 3790 N N . VAL B 1 164 ? 5.180 42.582 41.045 1.00 7.41 228 VAL B N 1
ATOM 3791 C CA . VAL B 1 164 ? 4.524 43.885 41.040 1.00 7.5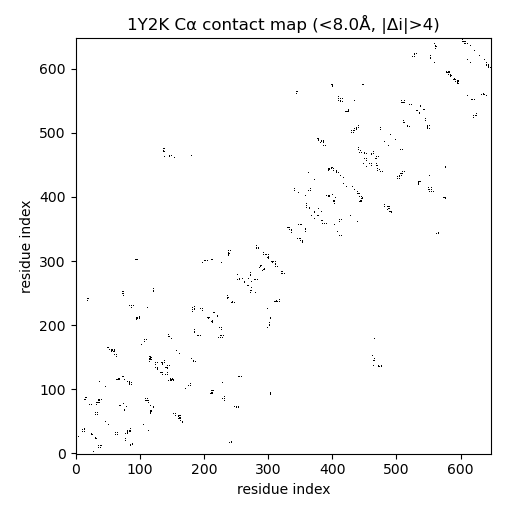5 228 VAL B CA 1
ATOM 3792 C C . VAL B 1 164 ? 5.122 44.843 42.062 1.00 7.68 228 VAL B C 1
ATOM 3793 O O . VAL B 1 164 ? 5.632 45.898 41.713 1.00 7.45 228 VAL B O 1
ATOM 3797 N N . LEU B 1 165 ? 5.092 44.450 43.323 1.00 7.86 229 LEU B N 1
ATOM 3798 C CA . LEU B 1 165 ? 5.614 45.306 44.381 1.00 8.32 229 LEU B CA 1
ATOM 3799 C C . LEU B 1 165 ? 7.109 45.536 44.275 1.00 7.83 229 LEU B C 1
ATOM 3800 O O . LEU B 1 165 ? 7.586 46.652 44.441 1.00 7.87 229 LEU B O 1
ATOM 3805 N N . GLU B 1 166 ? 7.848 44.478 43.978 1.00 7.56 230 GLU B N 1
ATOM 3806 C CA . GLU B 1 166 ? 9.306 44.545 43.961 1.00 7.76 230 GLU B CA 1
ATOM 3807 C C . GLU B 1 166 ? 9.814 45.482 42.859 1.00 7.41 230 GLU B C 1
ATOM 3808 O O . GLU B 1 166 ? 10.764 46.234 43.064 1.00 7.40 230 GLU B O 1
ATOM 3814 N N . ASN B 1 167 ? 9.164 45.454 41.700 1.00 7.13 231 ASN B N 1
ATOM 3815 C CA . ASN B 1 167 ? 9.489 46.386 40.630 1.00 6.97 231 ASN B CA 1
ATOM 3816 C C . ASN B 1 167 ? 9.230 47.816 41.099 1.00 6.89 231 ASN B C 1
ATOM 3817 O O . ASN B 1 167 ? 10.009 48.721 40.818 1.00 7.42 231 ASN B O 1
ATOM 3822 N N . HIS B 1 168 ? 8.121 48.009 41.802 1.00 6.85 232 HIS B N 1
ATOM 3823 C CA . HIS B 1 168 ? 7.756 49.323 42.324 1.00 6.73 232 HIS B CA 1
ATOM 3824 C C . HIS B 1 168 ? 8.736 49.833 43.385 1.00 6.91 232 HIS B C 1
ATOM 3825 O O . HIS B 1 168 ? 9.104 51.002 43.364 1.00 6.61 232 HIS B O 1
ATOM 3832 N N . HIS B 1 169 ? 9.159 48.966 44.305 1.00 6.55 233 HIS B N 1
ATOM 3833 C CA . HIS B 1 169 ? 10.096 49.368 45.356 1.00 6.37 233 HIS B CA 1
ATOM 3834 C C . HIS B 1 169 ? 11.386 49.890 44.705 1.00 6.51 233 HIS B C 1
ATOM 3835 O O . HIS B 1 169 ? 11.938 50.905 45.116 1.00 6.80 233 HIS B O 1
ATOM 3842 N N . LEU B 1 170 ? 11.856 49.175 43.691 1.00 6.53 234 LEU B N 1
ATOM 3843 C CA . LEU B 1 170 ? 13.055 49.569 42.964 1.00 6.32 234 LEU B CA 1
ATOM 3844 C C . LEU B 1 170 ? 12.871 50.917 42.278 1.00 6.55 234 LEU B C 1
ATOM 3845 O O . LEU B 1 170 ? 13.707 51.797 42.410 1.00 7.00 234 LEU B O 1
ATOM 3850 N N . ALA B 1 171 ? 11.781 51.066 41.538 1.00 6.88 235 ALA B N 1
ATOM 3851 C CA . ALA B 1 171 ? 11.517 52.301 40.807 1.00 6.76 235 ALA B CA 1
ATOM 3852 C C . ALA B 1 171 ? 11.487 53.500 41.747 1.00 7.17 235 ALA B C 1
ATOM 3853 O O . ALA B 1 171 ? 12.071 54.528 41.454 1.00 7.40 235 ALA B O 1
ATOM 3855 N N . VAL B 1 172 ? 10.822 53.362 42.883 1.00 7.01 236 VAL B N 1
ATOM 3856 C CA . VAL B 1 172 ? 10.743 54.452 43.846 1.00 7.06 236 VAL B CA 1
ATOM 3857 C C . VAL B 1 172 ? 12.120 54.718 44.467 1.00 7.17 236 VAL B C 1
ATOM 3858 O O . VAL B 1 172 ? 12.547 55.860 44.553 1.00 6.84 236 VAL B O 1
ATOM 3862 N N . GLY B 1 173 ? 12.802 53.665 44.919 1.00 7.25 237 GLY B N 1
ATOM 3863 C CA . GLY B 1 173 ? 14.108 53.807 45.543 1.00 7.44 237 GLY B CA 1
ATOM 3864 C C . GLY B 1 173 ? 15.106 54.535 44.656 1.00 7.65 237 GLY B C 1
ATOM 3865 O O . GLY B 1 173 ? 15.874 55.366 45.134 1.00 7.69 237 GLY B O 1
ATOM 3866 N N . PHE B 1 174 ? 15.094 54.227 43.364 1.00 7.83 238 PHE B N 1
ATOM 3867 C CA . PHE B 1 174 ? 15.986 54.876 42.414 1.00 8.08 238 PHE B CA 1
ATOM 3868 C C . PHE B 1 174 ? 15.511 56.291 42.076 1.00 8.23 238 PHE B C 1
ATOM 3869 O O . PHE B 1 174 ? 16.317 57.204 41.970 1.00 8.40 238 PHE B O 1
ATOM 3877 N N . LYS B 1 175 ? 14.205 56.471 41.899 1.00 8.45 239 LYS B N 1
ATOM 3878 C CA . LYS B 1 175 ? 13.648 57.776 41.534 1.00 9.06 239 LYS B CA 1
ATOM 3879 C C . LYS B 1 175 ? 13.988 58.839 42.579 1.00 8.57 239 LYS B C 1
ATOM 3880 O O . LYS B 1 175 ? 14.262 59.982 42.236 1.00 8.51 239 LYS B O 1
ATOM 3886 N N . LEU B 1 176 ? 13.997 58.456 43.850 1.00 8.05 240 LEU B N 1
ATOM 3887 C CA . LEU B 1 176 ? 14.264 59.412 44.924 1.00 8.06 240 LEU B CA 1
ATOM 3888 C C . LEU B 1 176 ? 15.698 59.949 44.928 1.00 8.37 240 LEU B C 1
ATOM 3889 O O . LEU B 1 176 ? 15.963 60.994 45.518 1.00 8.21 240 LEU B O 1
ATOM 3894 N N . LEU B 1 177 ? 16.615 59.248 44.271 1.00 8.67 241 LEU B N 1
ATOM 3895 C CA . LEU B 1 177 ? 17.993 59.725 44.138 1.00 8.95 241 LEU B CA 1
ATOM 3896 C C . LEU B 1 177 ? 18.065 61.025 43.334 1.00 9.57 241 LEU B C 1
ATOM 3897 O O . LEU B 1 177 ? 19.046 61.761 43.420 1.00 9.63 241 LEU B O 1
ATOM 3902 N N . GLN B 1 178 ? 17.026 61.290 42.545 1.00 10.11 242 GLN B N 1
ATOM 3903 C CA . GLN B 1 178 ? 16.964 62.473 41.687 1.00 10.89 242 GLN B CA 1
ATOM 3904 C C . GLN B 1 178 ? 16.455 63.743 42.378 1.00 11.06 242 GLN B C 1
ATOM 3905 O O . GLN B 1 178 ? 16.467 64.816 41.773 1.00 11.27 242 GLN B O 1
ATOM 3911 N N . GLU B 1 179 ? 16.005 63.631 43.626 1.00 11.23 243 GLU B N 1
ATOM 3912 C CA . GLU B 1 179 ? 15.541 64.799 44.382 1.00 11.45 243 GLU B CA 1
ATOM 3913 C C . GLU B 1 179 ? 16.741 65.663 44.782 1.00 11.36 243 GLU B C 1
ATOM 3914 O O . GLU B 1 179 ? 17.878 65.197 44.749 1.00 10.99 243 GLU B O 1
ATOM 3920 N N . GLU B 1 180 ? 16.490 66.922 45.141 1.00 11.19 244 GLU B N 1
ATOM 3921 C CA . GLU B 1 180 ? 17.568 67.851 45.490 1.00 11.44 244 GLU B CA 1
ATOM 3922 C C . GLU B 1 180 ? 18.442 67.318 46.620 1.00 11.19 244 GLU B C 1
ATOM 3923 O O . GLU B 1 180 ? 17.948 66.959 47.692 1.00 10.77 244 GLU B O 1
ATOM 3929 N N . ASN B 1 181 ? 19.744 67.275 46.352 1.00 10.94 245 ASN B N 1
ATOM 3930 C CA . ASN B 1 181 ? 20.758 66.802 47.286 1.00 10.89 245 ASN B CA 1
ATOM 3931 C C . ASN B 1 181 ? 20.508 65.381 47.791 1.00 10.20 245 ASN B C 1
ATOM 3932 O O . ASN B 1 181 ? 20.759 65.076 48.948 1.00 10.11 245 ASN B O 1
ATOM 3937 N N . CYS B 1 182 ? 20.042 64.515 46.898 1.00 9.57 246 CYS B N 1
ATOM 3938 C CA . CYS B 1 182 ? 19.748 63.125 47.243 1.00 9.13 246 CYS B CA 1
ATOM 3939 C C . CYS B 1 182 ? 20.588 62.109 46.480 1.00 8.61 246 CYS B C 1
ATOM 3940 O O . CYS B 1 182 ? 20.480 60.924 46.746 1.00 8.27 246 CYS B O 1
ATOM 3943 N N . ASP B 1 183 ? 21.423 62.544 45.537 1.00 8.78 247 ASP B N 1
ATOM 3944 C CA . ASP B 1 183 ? 22.196 61.576 44.764 1.00 8.76 247 ASP B CA 1
ATOM 3945 C C . ASP B 1 183 ? 23.441 61.115 45.510 1.00 8.67 247 ASP B C 1
ATOM 3946 O O . ASP B 1 183 ? 24.530 61.653 45.321 1.00 8.82 247 ASP B O 1
ATOM 3951 N N . ILE B 1 184 ? 23.269 60.079 46.328 1.00 8.44 248 ILE B N 1
ATOM 3952 C CA . ILE B 1 184 ? 24.366 59.534 47.122 1.00 8.48 248 ILE B CA 1
ATOM 3953 C C . ILE B 1 184 ? 25.439 58.843 46.274 1.00 8.37 248 ILE B C 1
ATOM 3954 O O . ILE B 1 184 ? 26.519 58.557 46.773 1.00 8.91 248 ILE B O 1
ATOM 3959 N N . PHE B 1 185 ? 25.135 58.572 45.006 1.00 8.26 249 PHE B N 1
ATOM 3960 C CA . PHE B 1 185 ? 26.082 57.929 44.098 1.00 8.27 249 PHE B CA 1
ATOM 3961 C C . PHE B 1 185 ? 26.703 58.924 43.107 1.00 8.35 249 PHE B C 1
ATOM 3962 O O . PHE B 1 185 ? 27.327 58.511 42.133 1.00 8.47 249 PHE B O 1
ATOM 3970 N N . GLN B 1 186 ? 26.567 60.221 43.379 1.00 8.39 250 GLN B N 1
ATOM 3971 C CA . GLN B 1 186 ? 27.056 61.275 42.479 1.00 8.56 250 GLN B CA 1
ATOM 3972 C C . GLN B 1 186 ? 28.544 61.192 42.124 1.00 8.67 250 GLN B C 1
ATOM 3973 O O . GLN B 1 186 ? 28.942 61.627 41.045 1.00 8.57 250 GLN B O 1
ATOM 3979 N N . ASN B 1 187 ? 29.358 60.651 43.025 1.00 8.58 251 ASN B N 1
ATOM 3980 C CA . ASN B 1 187 ? 30.800 60.560 42.802 1.00 8.82 251 ASN B CA 1
ATOM 3981 C C . ASN B 1 187 ? 31.296 59.179 42.370 1.00 9.29 251 ASN B C 1
ATOM 3982 O O . ASN B 1 187 ? 32.501 58.947 42.287 1.00 9.78 251 ASN B O 1
ATOM 3987 N N . LEU B 1 188 ? 30.368 58.265 42.097 1.00 9.36 252 LEU B N 1
ATOM 3988 C CA . LEU B 1 188 ? 30.721 56.971 41.529 1.00 9.69 252 LEU B CA 1
ATOM 3989 C C . LEU B 1 188 ? 30.961 57.210 40.035 1.00 9.85 252 LEU B C 1
ATOM 3990 O O . LEU B 1 188 ? 30.380 58.129 39.443 1.00 9.69 252 LEU B O 1
ATOM 3995 N N . THR B 1 189 ? 31.815 56.391 39.430 1.00 9.98 253 THR B N 1
ATOM 3996 C CA . THR B 1 189 ? 32.056 56.476 37.991 1.00 10.26 253 THR B CA 1
ATOM 3997 C C . THR B 1 189 ? 30.829 55.907 37.293 1.00 10.31 253 THR B C 1
ATOM 3998 O O . THR B 1 189 ? 30.005 55.234 37.926 1.00 9.47 253 THR B O 1
ATOM 4002 N N . LYS B 1 190 ? 30.700 56.183 36.001 1.00 11.04 254 LYS B N 1
ATOM 4003 C CA . LYS B 1 190 ? 29.574 55.678 35.212 1.00 11.55 254 LYS B CA 1
ATOM 4004 C C . LYS B 1 190 ? 29.505 54.156 35.274 1.00 11.43 254 LYS B C 1
ATOM 4005 O O . LYS B 1 190 ? 28.426 53.588 35.427 1.00 10.89 254 LYS B O 1
ATOM 4011 N N . LYS B 1 191 ? 30.662 53.509 35.163 1.00 11.28 255 LYS B N 1
ATOM 4012 C CA . LYS B 1 191 ? 30.766 52.054 35.216 1.00 11.46 255 LYS B CA 1
ATOM 4013 C C . LYS B 1 191 ? 30.287 51.524 36.567 1.00 10.81 255 LYS B C 1
ATOM 4014 O O . LYS B 1 191 ? 29.586 50.516 36.628 1.00 10.65 255 LYS B O 1
ATOM 4020 N N . GLN B 1 192 ? 30.671 52.203 37.645 1.00 10.16 256 GLN B N 1
ATOM 4021 C CA . GLN B 1 192 ? 30.246 51.809 38.990 1.00 10.01 256 GLN B CA 1
ATOM 4022 C C . GLN B 1 192 ? 28.735 51.977 39.167 1.00 9.53 256 GLN B C 1
ATOM 4023 O O . GLN B 1 192 ? 28.083 51.123 39.756 1.00 9.23 256 GLN B O 1
ATOM 4029 N N . ARG B 1 193 ? 28.180 53.074 38.660 1.00 9.10 257 ARG B N 1
ATOM 4030 C CA . ARG B 1 193 ? 26.741 53.317 38.765 1.00 9.06 257 ARG B CA 1
ATOM 4031 C C . ARG B 1 193 ? 25.958 52.265 37.981 1.00 8.81 257 ARG B C 1
ATOM 4032 O O . ARG B 1 193 ? 24.925 51.790 38.439 1.00 8.26 257 ARG B O 1
ATOM 4040 N N . GLN B 1 194 ? 26.462 51.892 36.811 1.00 8.75 258 GLN B N 1
ATOM 4041 C CA . GLN B 1 194 ? 25.801 50.894 35.976 1.00 9.13 258 GLN B CA 1
ATOM 4042 C C . GLN B 1 194 ? 25.801 49.543 36.683 1.00 8.62 258 GLN B C 1
ATOM 4043 O O . GLN B 1 194 ? 24.780 48.866 36.732 1.00 8.64 258 GLN B O 1
ATOM 4049 N N . SER B 1 195 ? 26.951 49.165 37.235 1.00 8.21 259 SER B N 1
ATOM 4050 C CA . SER B 1 195 ? 27.094 47.897 37.941 1.00 7.93 259 SER B CA 1
ATOM 4051 C C . SER B 1 195 ? 26.211 47.855 39.187 1.00 7.92 259 SER B C 1
ATOM 4052 O O . SER B 1 195 ? 25.501 46.879 39.425 1.00 7.61 259 SER B O 1
ATOM 4055 N N . LEU B 1 196 ? 26.246 48.921 39.980 1.00 7.74 260 LEU B N 1
ATOM 4056 C CA . LEU B 1 196 ? 25.449 48.984 41.199 1.00 8.22 260 LEU B CA 1
ATOM 4057 C C . LEU B 1 196 ? 23.964 48.893 40.880 1.00 7.64 260 LEU B C 1
ATOM 4058 O O . LEU B 1 196 ? 23.227 48.189 41.562 1.00 7.42 260 LEU B O 1
ATOM 4063 N N . ARG B 1 197 ? 23.521 49.599 39.845 1.00 7.39 261 ARG B N 1
ATOM 4064 C CA . ARG B 1 197 ? 22.112 49.570 39.467 1.00 7.02 261 ARG B CA 1
ATOM 4065 C C . ARG B 1 197 ? 21.657 48.147 39.138 1.00 6.95 261 ARG B C 1
ATOM 4066 O O . ARG B 1 197 ? 20.612 47.697 39.607 1.00 7.06 261 ARG B O 1
ATOM 4074 N N . LYS B 1 198 ? 22.447 47.443 38.330 1.00 6.95 262 LYS B N 1
ATOM 4075 C CA . LYS B 1 198 ? 22.118 46.077 37.949 1.00 7.59 262 LYS B CA 1
ATOM 4076 C C . LYS B 1 198 ? 22.049 45.159 39.168 1.00 7.22 262 LYS B C 1
ATOM 4077 O O . LYS B 1 198 ? 21.118 44.379 39.304 1.00 7.36 262 LYS B O 1
ATOM 4083 N N . MET B 1 199 ? 23.037 45.265 40.054 1.00 7.18 263 MET B N 1
ATOM 4084 C CA . MET B 1 199 ? 23.092 44.424 41.244 1.00 7.11 263 MET B CA 1
ATOM 4085 C C . MET B 1 199 ? 21.904 44.677 42.163 1.00 7.04 263 MET B C 1
ATOM 4086 O O . MET B 1 199 ? 21.313 43.743 42.686 1.00 6.97 263 MET B O 1
ATOM 4091 N N . VAL B 1 200 ? 21.557 45.945 42.357 1.00 6.84 264 VAL B N 1
ATOM 4092 C CA . VAL B 1 200 ? 20.441 46.313 43.218 1.00 6.89 264 VAL B CA 1
ATOM 4093 C C . VAL B 1 200 ? 19.118 45.772 42.661 1.00 6.71 264 VAL B C 1
ATOM 4094 O O . VAL B 1 200 ? 18.298 45.239 43.403 1.00 6.97 264 VAL B O 1
ATOM 4098 N N . ILE B 1 201 ? 18.908 45.905 41.356 1.00 6.90 265 ILE B N 1
ATOM 4099 C CA . ILE B 1 201 ? 17.711 45.364 40.716 1.00 7.14 265 ILE B CA 1
ATOM 4100 C C . ILE B 1 201 ? 17.665 43.844 40.913 1.00 7.46 265 ILE B C 1
ATOM 4101 O O . ILE B 1 201 ? 16.643 43.298 41.318 1.00 7.49 265 ILE B O 1
ATOM 4106 N N . ASP B 1 202 ? 18.786 43.171 40.650 1.00 7.85 266 ASP B N 1
ATOM 4107 C CA . ASP B 1 202 ? 18.854 41.715 40.797 1.00 8.41 266 ASP B CA 1
ATOM 4108 C C . ASP B 1 202 ? 18.539 41.270 42.219 1.00 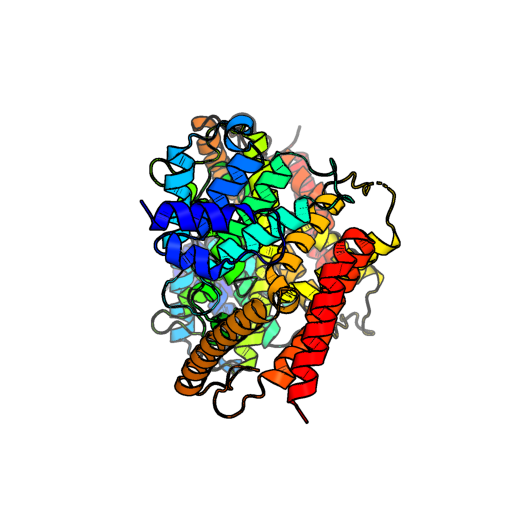8.52 266 ASP B C 1
ATOM 4109 O O . ASP B 1 202 ? 17.878 40.257 42.429 1.00 8.87 266 ASP B O 1
ATOM 4114 N N . ILE B 1 203 ? 18.987 42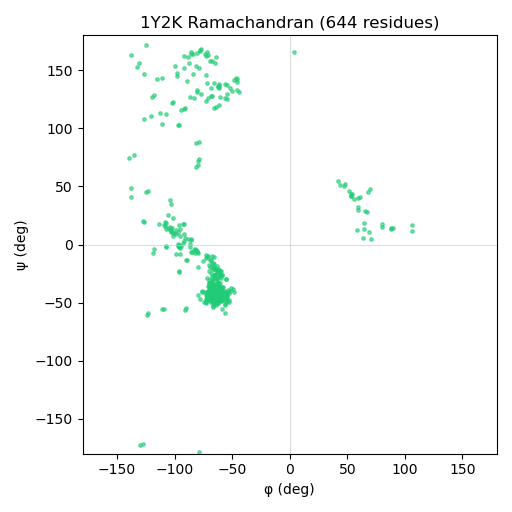.046 43.197 1.00 7.90 267 ILE B N 1
ATOM 4115 C CA . ILE B 1 203 ? 18.763 41.695 44.594 1.00 8.09 267 ILE B CA 1
ATOM 4116 C C . ILE B 1 203 ? 17.315 41.939 45.018 1.00 8.33 267 ILE B C 1
ATOM 4117 O O . ILE B 1 203 ? 16.684 41.064 45.604 1.00 8.52 267 ILE B O 1
ATOM 4122 N N . VAL B 1 204 ? 16.768 43.115 44.732 1.00 8.04 268 VAL B N 1
ATOM 4123 C CA . VAL B 1 204 ? 15.402 43.406 45.166 1.00 7.90 268 VAL B CA 1
ATOM 4124 C C . VAL B 1 204 ? 14.379 42.513 44.457 1.00 8.24 268 VAL B C 1
ATOM 4125 O O . VAL B 1 204 ? 13.406 42.083 45.067 1.00 8.01 268 VAL B O 1
ATOM 4129 N N . LEU B 1 205 ? 14.595 42.196 43.189 1.00 8.48 269 LEU B N 1
ATOM 4130 C CA . LEU B 1 205 ? 13.650 41.325 42.494 1.00 8.99 269 LEU B CA 1
ATOM 4131 C C . LEU B 1 205 ? 13.641 39.929 43.117 1.00 9.27 269 LEU B C 1
ATOM 4132 O O . LEU B 1 205 ? 12.622 39.247 43.085 1.00 10.06 269 LEU B O 1
ATOM 4137 N N . ALA B 1 206 ? 14.770 39.520 43.696 1.00 9.25 270 ALA B N 1
ATOM 4138 C CA . ALA B 1 206 ? 14.875 38.222 44.362 1.00 9.81 270 ALA B CA 1
ATOM 4139 C C . ALA B 1 206 ? 14.135 38.152 45.709 1.00 10.10 270 ALA B C 1
ATOM 4140 O O . ALA B 1 206 ? 14.040 37.073 46.291 1.00 10.70 270 ALA B O 1
ATOM 4142 N N . THR B 1 207 ? 13.636 39.285 46.219 1.00 9.85 271 THR B N 1
ATOM 4143 C CA . THR B 1 207 ? 12.833 39.288 47.454 1.00 9.63 271 THR B CA 1
ATOM 4144 C C . THR B 1 207 ? 11.364 38.950 47.194 1.00 9.77 271 THR B C 1
ATOM 4145 O O . THR B 1 207 ? 10.579 38.847 48.138 1.00 10.23 271 THR B O 1
ATOM 4149 N N . ASP B 1 208 ? 10.989 38.806 45.925 1.00 9.65 272 ASP B N 1
ATOM 4150 C CA . ASP B 1 208 ? 9.644 38.375 45.542 1.00 9.90 272 ASP B CA 1
ATOM 4151 C C . ASP B 1 208 ? 9.496 36.935 46.040 1.00 10.15 272 ASP B C 1
ATOM 4152 O O . ASP B 1 208 ? 10.242 36.053 45.617 1.00 10.06 272 ASP B O 1
ATOM 4157 N N . MET B 1 209 ? 8.549 36.705 46.950 1.00 10.77 273 MET B N 1
ATOM 4158 C CA . MET B 1 209 ? 8.371 35.390 47.565 1.00 11.36 273 MET B CA 1
ATOM 4159 C C . MET B 1 209 ? 8.034 34.273 46.585 1.00 11.50 273 MET B C 1
ATOM 4160 O O . MET B 1 209 ? 8.281 33.107 46.876 1.00 11.80 273 MET B O 1
ATOM 4165 N N . SER B 1 210 ? 7.483 34.613 45.425 1.00 11.73 274 SER B N 1
ATOM 4166 C CA . SER B 1 210 ? 7.178 33.595 44.421 1.00 12.07 274 SER B CA 1
ATOM 4167 C C . SER B 1 210 ? 8.458 32.966 43.837 1.00 12.00 274 SER B C 1
ATOM 4168 O O . SER B 1 210 ? 8.403 31.904 43.218 1.00 12.54 274 SER B O 1
ATOM 4171 N N . LYS B 1 211 ? 9.601 33.623 44.045 1.00 11.58 275 LYS B N 1
ATOM 4172 C CA . LYS B 1 211 ? 10.902 33.146 43.573 1.00 11.40 275 LYS B CA 1
ATOM 4173 C C . LYS B 1 211 ? 11.682 32.387 44.642 1.00 10.91 275 LYS B C 1
ATOM 4174 O O . LYS B 1 211 ? 12.780 31.913 44.376 1.00 10.79 275 LYS B O 1
ATOM 4180 N N . HIS B 1 212 ? 11.112 32.265 45.836 1.00 10.32 276 HIS B N 1
ATOM 4181 C CA . HIS B 1 212 ? 11.791 31.631 46.965 1.00 10.19 276 HIS B CA 1
ATOM 4182 C C . HIS B 1 212 ? 12.299 30.222 46.675 1.00 10.42 276 HIS B C 1
ATOM 4183 O O . HIS B 1 212 ? 13.452 29.916 46.952 1.00 9.72 276 HIS B O 1
ATOM 4190 N N . MET B 1 213 ? 11.445 29.369 46.123 1.00 10.92 277 MET B N 1
ATOM 4191 C CA . MET B 1 213 ? 11.831 27.983 45.870 1.00 11.87 277 MET B CA 1
ATOM 4192 C C . MET B 1 213 ? 12.987 27.868 44.882 1.00 12.12 277 MET B C 1
ATOM 4193 O O . MET B 1 213 ? 13.888 27.060 45.083 1.00 11.86 277 MET B O 1
ATOM 4198 N N . ASN B 1 214 ? 12.972 28.682 43.831 1.00 12.64 278 ASN B N 1
ATOM 4199 C CA . ASN B 1 214 ? 14.049 28.654 42.842 1.00 13.32 278 ASN B CA 1
ATOM 4200 C C . ASN B 1 214 ? 15.349 29.189 43.436 1.00 12.85 278 ASN B C 1
ATOM 4201 O O . ASN B 1 214 ? 16.419 28.641 43.190 1.00 13.41 278 ASN B O 1
ATOM 4206 N N . LEU B 1 215 ? 15.245 30.243 44.237 1.00 12.61 279 LEU B N 1
ATOM 4207 C CA . LEU B 1 215 ? 16.400 30.841 44.887 1.00 12.23 279 LEU B CA 1
ATOM 4208 C C . LEU B 1 215 ? 17.054 29.843 45.848 1.00 11.63 279 LEU B C 1
ATOM 4209 O O . LEU B 1 215 ? 18.272 29.697 45.864 1.00 11.44 279 LEU B O 1
ATOM 4214 N N . LEU B 1 216 ? 16.234 29.140 46.627 1.00 10.71 280 LEU B N 1
ATOM 4215 C CA . LEU B 1 216 ? 16.720 28.151 47.582 1.00 10.21 280 LEU B CA 1
ATOM 4216 C C . LEU B 1 216 ? 17.371 26.963 46.876 1.00 10.20 280 LEU B C 1
ATOM 4217 O O . LEU B 1 216 ? 18.406 26.469 47.317 1.00 9.26 280 LEU B O 1
ATOM 4222 N N . ALA B 1 217 ? 16.766 26.508 45.782 1.00 10.44 281 ALA B N 1
ATOM 4223 C CA . ALA B 1 217 ? 17.317 25.391 45.015 1.00 11.00 281 ALA B CA 1
ATOM 4224 C C . ALA B 1 217 ? 18.719 25.747 44.545 1.00 11.40 281 ALA B C 1
ATOM 4225 O O . ALA B 1 217 ? 19.632 24.929 44.621 1.00 11.13 281 ALA B O 1
ATOM 4227 N N . ASP B 1 218 ? 18.891 26.982 44.088 1.00 11.86 282 ASP B N 1
ATOM 4228 C CA . ASP B 1 218 ? 20.186 27.452 43.612 1.00 12.59 282 ASP B CA 1
ATOM 4229 C C . ASP B 1 218 ? 21.197 27.617 44.748 1.00 12.09 282 ASP B C 1
ATOM 4230 O O . ASP B 1 218 ? 22.388 27.384 44.549 1.00 12.68 282 ASP B O 1
ATOM 4235 N N . LEU B 1 219 ? 20.730 27.998 45.935 1.00 11.43 283 LEU B N 1
ATOM 4236 C CA . LEU B 1 219 ? 21.606 28.123 47.094 1.00 10.74 283 LEU B CA 1
ATOM 4237 C C . LEU B 1 219 ? 22.109 26.737 47.502 1.00 10.54 283 LEU B C 1
ATOM 4238 O O . LEU B 1 219 ? 23.277 26.568 47.840 1.00 10.20 283 LEU B O 1
ATOM 4243 N N . LYS B 1 220 ? 21.223 25.746 47.455 1.00 10.17 284 LYS B N 1
ATOM 4244 C CA . LYS B 1 220 ? 21.581 24.374 47.805 1.00 10.06 284 LYS B CA 1
ATOM 4245 C C . LYS B 1 220 ? 22.635 23.824 46.841 1.00 9.83 284 LYS B C 1
ATOM 4246 O O . LYS B 1 220 ? 23.541 23.107 47.251 1.00 9.30 284 LYS B O 1
ATOM 4252 N N . THR B 1 221 ? 22.503 24.165 45.565 1.00 9.88 285 THR B N 1
ATOM 4253 C CA . THR B 1 221 ? 23.467 23.756 44.549 1.00 10.21 285 THR B CA 1
ATOM 4254 C C . THR B 1 221 ? 24.828 24.393 44.842 1.00 10.56 285 THR B C 1
ATOM 4255 O O . THR B 1 221 ? 25.855 23.746 44.692 1.00 10.30 285 THR B O 1
ATOM 4259 N N . MET B 1 222 ? 24.832 25.654 45.275 1.00 10.91 286 MET B N 1
ATOM 4260 C CA . MET B 1 222 ? 26.082 26.343 45.618 1.00 11.44 286 MET B CA 1
ATOM 4261 C C . MET B 1 222 ? 26.750 25.698 46.841 1.00 10.94 286 MET B C 1
ATOM 4262 O O . MET B 1 222 ? 27.973 25.579 46.892 1.00 11.02 286 MET B O 1
ATOM 4267 N N . VAL B 1 223 ? 25.948 25.262 47.811 1.00 10.26 287 VAL B N 1
ATOM 4268 C CA . VAL B 1 223 ? 26.464 24.588 49.000 1.00 10.26 287 VAL B CA 1
ATOM 4269 C C . VAL B 1 223 ? 27.075 23.229 48.629 1.00 10.24 287 VAL B C 1
ATOM 4270 O O . VAL B 1 223 ? 28.133 22.847 49.139 1.00 9.79 287 VAL B O 1
ATOM 4274 N N . GLU B 1 224 ? 26.414 22.514 47.723 1.00 10.17 288 GLU B N 1
ATOM 4275 C CA . GLU B 1 224 ? 26.866 21.188 47.294 1.00 10.55 288 GLU B CA 1
ATOM 4276 C C . GLU B 1 224 ? 28.150 21.216 46.455 1.00 10.14 288 GLU B C 1
ATO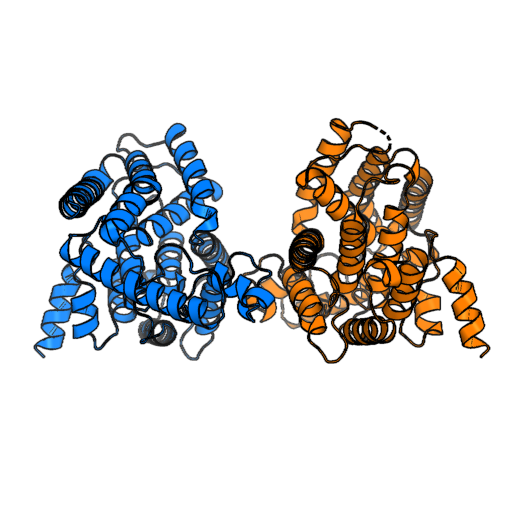M 4277 O O . GLU B 1 224 ? 28.865 20.213 46.387 1.00 10.55 288 GLU B O 1
ATOM 4283 N N . THR B 1 225 ? 28.431 22.354 45.823 1.00 9.89 289 THR B N 1
ATOM 4284 C CA . THR B 1 225 ? 29.623 22.512 44.982 1.00 9.71 289 THR B CA 1
ATOM 4285 C C . THR B 1 225 ? 30.591 23.526 45.588 1.00 10.14 289 THR B C 1
ATOM 4286 O O . THR B 1 225 ? 31.495 24.025 44.915 1.00 10.04 289 THR B O 1
ATOM 4290 N N . LYS B 1 226 ? 30.403 23.801 46.875 1.00 10.53 290 LYS B N 1
ATOM 4291 C CA . LYS B 1 226 ? 31.195 24.778 47.608 1.00 11.26 290 LYS B CA 1
ATOM 4292 C C . LYS B 1 226 ? 32.702 24.514 47.572 1.00 11.33 290 LYS B C 1
ATOM 4293 O O . LYS B 1 226 ? 33.152 23.378 47.698 1.00 11.28 290 LYS B O 1
ATOM 4299 N N . LYS B 1 227 ? 33.455 25.594 47.390 1.00 11.73 291 LYS B N 1
ATOM 4300 C CA . LYS B 1 227 ? 34.912 25.573 47.423 1.00 12.26 291 LYS B CA 1
ATOM 4301 C C . LYS B 1 227 ? 35.374 26.629 48.423 1.00 12.60 291 LYS B C 1
ATOM 4302 O O . LYS B 1 227 ? 34.727 27.668 48.577 1.00 12.97 291 LYS B O 1
ATOM 4308 N N . VAL B 1 228 ? 36.487 26.359 49.100 1.00 13.40 292 VAL B N 1
ATOM 4309 C CA . VAL B 1 228 ? 37.043 27.277 50.094 1.00 13.78 292 VAL B CA 1
ATOM 4310 C C . VAL B 1 228 ? 38.498 27.635 49.781 1.00 13.87 292 VAL B C 1
ATOM 4311 O O . VAL B 1 228 ? 39.219 26.869 49.138 1.00 14.29 292 VAL B O 1
ATOM 4315 N N . VAL B 1 233 ? 37.855 31.037 53.650 1.00 24.05 297 VAL B N 1
ATOM 4316 C CA . VAL B 1 233 ? 36.651 31.725 53.199 1.00 24.08 297 VAL B CA 1
ATOM 4317 C C . VAL B 1 233 ? 36.116 31.105 51.912 1.00 24.04 297 VAL B C 1
ATOM 4318 O O . VAL B 1 233 ? 36.813 30.341 51.243 1.00 23.98 297 VAL B O 1
ATOM 4322 N N . LEU B 1 234 ? 34.878 31.452 51.569 1.00 23.91 298 LEU B N 1
ATOM 4323 C CA . LEU B 1 234 ? 34.223 30.931 50.374 1.00 23.95 298 LEU B CA 1
ATOM 4324 C C . LEU B 1 234 ? 34.807 31.551 49.112 1.00 23.81 298 LEU B C 1
ATOM 4325 O O . LEU B 1 234 ? 35.187 32.723 49.102 1.00 23.72 298 LEU B O 1
ATOM 4330 N N . LEU B 1 235 ? 34.855 30.755 48.048 1.00 23.75 299 LEU B N 1
ATOM 4331 C CA . LEU B 1 235 ? 35.398 31.183 46.767 1.00 23.60 299 LEU B CA 1
ATOM 4332 C C . LEU B 1 235 ? 34.271 31.391 45.759 1.00 23.61 299 LEU B C 1
ATOM 4333 O O . LEU B 1 235 ? 33.605 30.435 45.357 1.00 23.62 299 LEU B O 1
ATOM 4338 N N . LEU B 1 236 ? 34.057 32.649 45.377 1.00 23.53 300 LEU B N 1
ATOM 4339 C CA . LEU B 1 236 ? 33.059 33.031 44.382 1.00 23.74 300 LEU B CA 1
ATOM 4340 C C . LEU B 1 236 ? 33.778 33.862 43.315 1.00 23.97 300 LEU B C 1
ATOM 4341 O O . LEU B 1 236 ? 34.163 34.997 43.576 1.00 24.25 300 LEU B O 1
ATOM 4346 N N . ASP B 1 237 ? 33.966 33.292 42.125 1.00 24.19 301 ASP B N 1
ATOM 4347 C CA . ASP B 1 237 ? 34.695 33.960 41.043 1.00 24.21 301 ASP B CA 1
ATOM 4348 C C . ASP B 1 237 ? 33.810 34.796 40.118 1.00 23.91 301 ASP B C 1
ATOM 4349 O O . ASP B 1 237 ? 34.066 35.987 39.920 1.00 24.23 301 ASP B O 1
ATOM 4354 N N . ASN B 1 238 ? 32.777 34.171 39.555 1.00 23.16 302 ASN B N 1
ATOM 4355 C CA . ASN B 1 238 ? 31.903 34.832 38.575 1.00 22.60 302 ASN B CA 1
ATOM 4356 C C . ASN B 1 238 ? 30.754 35.640 39.176 1.00 21.82 302 ASN B C 1
ATOM 4357 O O . ASN B 1 238 ? 30.408 35.472 40.346 1.00 22.01 302 ASN B O 1
ATOM 4362 N N . TYR B 1 239 ? 30.157 36.508 38.359 1.00 20.80 303 TYR B N 1
ATOM 4363 C CA . TYR B 1 239 ? 29.046 37.348 38.810 1.00 19.99 303 TYR B CA 1
ATOM 4364 C C . TYR B 1 239 ? 27.830 36.526 39.228 1.00 19.35 303 TYR B C 1
ATOM 4365 O O . TYR B 1 239 ? 27.148 36.894 40.172 1.00 19.03 303 TYR B O 1
ATOM 4374 N N . SER B 1 240 ? 27.562 35.417 38.543 1.00 18.39 304 SER B N 1
ATOM 4375 C CA . SER B 1 240 ? 26.401 34.594 38.874 1.00 17.92 304 SER B CA 1
ATOM 4376 C C . SER B 1 240 ? 26.449 34.057 40.304 1.00 16.76 304 SER B C 1
ATOM 4377 O O . SER B 1 240 ? 25.438 34.077 40.994 1.00 17.12 304 SER B O 1
ATOM 4380 N N . ASP B 1 241 ? 27.617 33.601 40.752 1.00 15.62 305 ASP B N 1
ATOM 4381 C CA . ASP B 1 241 ? 27.754 33.052 42.105 1.00 14.82 305 ASP B CA 1
ATOM 4382 C C . ASP B 1 241 ? 27.679 34.149 43.169 1.00 13.86 305 ASP B C 1
ATOM 4383 O O . ASP B 1 241 ? 26.987 33.994 44.174 1.00 12.67 305 ASP B O 1
ATOM 4388 N N . ARG B 1 242 ? 28.383 35.252 42.934 1.00 13.09 306 ARG B N 1
ATOM 4389 C CA . ARG B 1 242 ? 28.421 36.375 43.871 1.00 13.09 306 ARG B CA 1
ATOM 4390 C C . ARG B 1 242 ? 27.038 36.973 44.064 1.00 12.05 306 ARG B C 1
ATOM 4391 O O . ARG B 1 242 ? 26.591 37.173 45.198 1.00 11.39 306 ARG B O 1
ATOM 4399 N N . ILE B 1 243 ? 26.357 37.264 42.959 1.00 11.17 307 ILE B N 1
ATOM 4400 C CA . ILE B 1 243 ? 25.023 37.856 43.030 1.00 10.85 307 ILE B CA 1
ATOM 4401 C C . ILE B 1 243 ? 24.017 36.892 43.644 1.00 10.26 307 ILE B C 1
ATOM 4402 O O . ILE B 1 243 ? 23.138 37.330 44.365 1.00 8.95 307 ILE B O 1
ATOM 4407 N N . GLN B 1 244 ? 24.154 35.592 43.386 1.00 9.92 308 GLN B N 1
ATOM 4408 C CA . GLN B 1 244 ? 23.245 34.595 43.960 1.00 10.24 308 GLN B CA 1
ATOM 4409 C C . GLN B 1 244 ? 23.373 34.575 45.483 1.00 9.63 308 GLN B C 1
ATOM 4410 O O . GLN B 1 244 ? 22.371 34.488 46.201 1.00 8.90 308 GLN B O 1
ATOM 4416 N N . VAL B 1 245 ? 24.602 34.683 45.977 1.00 8.88 309 VAL B N 1
ATOM 4417 C CA . VAL B 1 245 ? 24.833 34.718 47.415 1.00 8.76 309 VAL B CA 1
ATOM 4418 C C . VAL B 1 245 ? 24.247 36.001 48.005 1.00 8.51 309 VAL B C 1
ATOM 4419 O O . VAL B 1 245 ? 23.635 35.951 49.062 1.00 7.84 309 VAL B O 1
ATOM 4423 N N . LEU B 1 246 ? 24.417 37.133 47.326 1.00 8.19 310 LEU B N 1
ATOM 4424 C CA . LEU B 1 246 ? 23.867 38.395 47.823 1.00 8.30 310 LEU B CA 1
ATOM 4425 C C . LEU B 1 246 ? 22.339 38.373 47.790 1.00 8.05 310 LEU B C 1
ATOM 4426 O O . LEU B 1 246 ? 21.696 38.891 48.697 1.00 7.80 310 LEU B O 1
ATOM 4431 N N . GLN B 1 247 ? 21.754 37.769 46.758 1.00 7.74 311 GLN B N 1
ATOM 4432 C CA . GLN B 1 247 ? 20.300 37.657 46.655 1.00 7.63 311 GLN B CA 1
ATOM 4433 C C . GLN B 1 247 ? 19.788 36.841 47.825 1.00 7.62 311 GLN B C 1
ATOM 4434 O O . GLN B 1 247 ? 18.840 37.230 48.493 1.00 7.81 311 GLN B O 1
ATOM 4440 N N . ASN B 1 248 ? 20.428 35.705 48.076 1.00 7.58 312 ASN B N 1
ATOM 4441 C CA . ASN B 1 248 ? 20.018 34.833 49.171 1.00 7.75 312 ASN B CA 1
ATOM 4442 C C . ASN B 1 248 ? 20.264 35.478 50.526 1.00 7.94 312 ASN B C 1
ATOM 4443 O O . ASN B 1 248 ? 19.488 35.276 51.449 1.00 8.13 312 ASN B O 1
ATOM 4448 N N . MET B 1 249 ? 21.319 36.276 50.630 1.00 7.66 313 MET B N 1
ATOM 4449 C CA . MET B 1 249 ? 21.655 36.958 51.875 1.00 7.55 313 MET B CA 1
ATOM 4450 C C . MET B 1 249 ? 20.563 37.949 52.266 1.00 7.26 313 MET B C 1
ATOM 4451 O O . MET B 1 249 ? 20.098 37.954 53.400 1.00 6.97 313 MET B O 1
ATOM 4456 N N . VAL B 1 250 ? 20.156 38.791 51.327 1.00 6.94 314 VAL B N 1
ATOM 4457 C CA . VAL B 1 250 ? 19.118 39.779 51.591 1.00 7.12 314 VAL B CA 1
ATOM 4458 C C . VAL B 1 250 ? 17.771 39.075 51.800 1.00 7.18 314 VAL B C 1
ATOM 4459 O O . VAL B 1 250 ? 16.993 39.511 52.621 1.00 7.39 314 VAL B O 1
ATOM 4463 N N . HIS B 1 251 ? 17.521 37.968 51.097 1.00 7.33 315 HIS B N 1
ATOM 4464 C CA . HIS B 1 251 ? 16.294 37.180 51.279 1.00 7.60 315 HIS B CA 1
ATOM 4465 C C . HIS B 1 251 ? 16.268 36.607 52.713 1.00 7.32 315 HIS B C 1
ATOM 4466 O O . HIS B 1 251 ? 15.231 36.620 53.382 1.00 7.48 315 HIS B O 1
ATOM 4473 N N . CYS B 1 252 ? 17.415 36.119 53.187 1.00 7.41 316 CYS B N 1
ATOM 4474 C CA . CYS B 1 252 ? 17.541 35.610 54.558 1.00 7.55 316 CYS B CA 1
ATOM 4475 C C . CYS B 1 252 ? 17.266 36.734 55.562 1.00 7.44 316 CYS B C 1
ATOM 4476 O O . CYS B 1 252 ? 16.580 36.523 56.560 1.00 7.68 316 CYS B O 1
ATOM 4479 N N . ALA B 1 253 ? 17.805 37.925 55.300 1.00 6.96 317 ALA B N 1
ATOM 4480 C CA . ALA B 1 253 ? 17.598 39.086 56.168 1.00 7.25 317 ALA B CA 1
ATOM 4481 C C . ALA B 1 253 ? 16.112 39.447 56.203 1.00 7.51 317 ALA B C 1
ATOM 4482 O O . ALA B 1 253 ? 15.546 39.751 57.249 1.00 7.46 317 ALA B O 1
ATOM 4484 N N . ASP B 1 254 ? 15.475 39.389 55.044 1.00 7.30 318 ASP B N 1
ATOM 4485 C CA . ASP B 1 254 ? 14.047 39.667 54.904 1.00 7.70 318 ASP B CA 1
ATOM 4486 C C . ASP B 1 254 ? 13.229 38.656 55.729 1.00 7.92 318 ASP B C 1
ATOM 4487 O O . ASP B 1 254 ? 12.217 39.000 56.347 1.00 8.49 318 ASP B O 1
ATOM 4496 N N . LEU B 1 255 ? 13.691 37.408 55.742 1.00 7.77 319 LEU B N 1
ATOM 4497 C CA . LEU B 1 255 ? 13.034 36.308 56.450 1.00 7.94 319 LEU B CA 1
ATOM 4498 C C . LEU B 1 255 ? 13.763 35.970 57.755 1.00 7.97 319 LEU B C 1
ATOM 4499 O O . LEU B 1 255 ? 13.790 34.814 58.180 1.00 8.71 319 LEU B O 1
ATOM 4504 N N . SER B 1 256 ? 14.316 36.981 58.419 1.00 7.62 320 SER B N 1
ATOM 4505 C CA . SER B 1 256 ? 15.097 36.751 59.635 1.00 7.57 320 SER B CA 1
ATOM 4506 C C . SER B 1 256 ? 14.327 36.898 60.944 1.00 7.32 320 SER B C 1
ATOM 4507 O O . SER B 1 256 ? 14.866 36.555 61.990 1.00 6.95 320 SER B O 1
ATOM 4510 N N . ASN B 1 257 ? 13.088 37.381 60.909 1.00 7.19 321 ASN B N 1
ATOM 4511 C CA . ASN B 1 257 ? 12.342 37.606 62.156 1.00 7.49 321 ASN B CA 1
ATOM 4512 C C . ASN B 1 257 ? 12.297 36.388 63.075 1.00 7.08 321 ASN B C 1
ATOM 4513 O O . ASN B 1 257 ? 12.536 36.534 64.270 1.00 6.93 321 ASN B O 1
ATOM 4518 N N . PRO B 1 258 ? 11.948 35.206 62.563 1.00 7.08 322 PRO B N 1
ATOM 4519 C CA . PRO B 1 258 ? 11.893 34.014 63.426 1.00 6.82 322 PRO B CA 1
ATOM 4520 C C . PRO B 1 258 ? 13.236 33.549 64.001 1.00 6.82 322 PRO B C 1
ATOM 4521 O O . PRO B 1 258 ? 13.240 32.670 64.872 1.00 6.51 322 PRO B O 1
ATOM 4525 N N . THR B 1 259 ? 14.342 34.113 63.516 1.00 6.86 323 THR B N 1
ATOM 4526 C CA . THR B 1 259 ? 15.683 33.784 64.023 1.00 7.10 323 THR B CA 1
ATOM 4527 C C . THR B 1 259 ? 16.187 34.760 65.081 1.00 7.07 323 THR B C 1
ATOM 4528 O O . THR B 1 259 ? 17.285 34.581 65.591 1.00 7.62 323 THR B O 1
ATOM 4532 N N . LYS B 1 260 ? 15.407 35.793 65.378 1.00 7.17 324 LYS B N 1
ATOM 4533 C CA . LYS B 1 260 ? 15.773 36.811 66.358 1.00 7.04 324 LYS B CA 1
ATOM 4534 C C . LYS B 1 260 ? 15.318 36.411 67.755 1.00 6.96 324 LYS B C 1
ATOM 4535 O O . LYS B 1 260 ? 14.465 35.541 67.906 1.00 6.99 324 LYS B O 1
ATOM 4541 N N . PRO B 1 261 ? 15.896 37.025 68.789 1.00 7.12 325 PRO B N 1
ATOM 4542 C CA . PRO B 1 261 ? 15.421 36.792 70.153 1.00 7.18 325 PRO B CA 1
ATOM 4543 C C . PRO B 1 261 ? 13.895 36.893 70.194 1.00 6.76 325 PRO B C 1
ATOM 4544 O O . PRO B 1 261 ? 13.300 37.738 69.520 1.00 6.63 325 PRO B O 1
ATOM 4548 N N . LEU B 1 262 ? 13.274 36.049 71.007 1.00 6.54 326 LEU B N 1
ATOM 4549 C CA . LEU B 1 262 ? 11.822 35.902 71.006 1.00 6.68 326 LEU B CA 1
ATOM 4550 C C . LEU B 1 262 ? 11.017 37.186 71.175 1.00 6.84 326 LEU B C 1
ATOM 4551 O O . LEU B 1 262 ? 9.966 37.342 70.556 1.00 6.95 326 LEU B O 1
ATOM 4556 N N . GLN B 1 263 ? 11.470 38.093 72.028 1.00 6.97 327 GLN B N 1
ATOM 4557 C CA . GLN B 1 263 ? 10.724 39.334 72.241 1.00 6.96 327 GLN B CA 1
ATOM 4558 C C . GLN B 1 263 ? 10.630 40.162 70.949 1.00 7.38 327 GLN B C 1
ATOM 4559 O O . GLN B 1 263 ? 9.617 40.836 70.715 1.00 8.90 327 GLN B O 1
ATOM 4565 N N . LEU B 1 264 ? 11.668 40.103 70.116 1.00 7.24 328 LEU B N 1
ATOM 4566 C CA . LEU B 1 264 ? 11.645 40.762 68.810 1.00 7.14 328 LEU B CA 1
ATOM 4567 C C . LEU B 1 264 ? 10.735 39.998 67.854 1.00 7.22 328 LEU B C 1
ATOM 4568 O O . LEU B 1 264 ? 9.873 40.588 67.217 1.00 7.09 328 LEU B O 1
ATOM 4573 N N . TYR B 1 265 ? 10.915 38.684 67.767 1.00 6.39 329 TYR B N 1
ATOM 4574 C CA . TYR B 1 265 ? 10.102 37.851 66.878 1.00 6.49 329 TYR B CA 1
ATOM 4575 C C . TYR B 1 265 ? 8.606 38.027 67.160 1.00 6.67 329 TYR B C 1
ATOM 4576 O O . TYR B 1 265 ? 7.819 38.210 66.227 1.00 6.57 329 TYR B O 1
ATOM 4585 N N . ARG B 1 266 ? 8.203 38.001 68.426 1.00 6.54 330 ARG B N 1
ATOM 4586 C CA . ARG B 1 266 ? 6.783 38.146 68.752 1.00 6.48 330 ARG B CA 1
ATOM 4587 C C . ARG B 1 266 ? 6.215 39.494 68.299 1.00 7.09 330 ARG B C 1
ATOM 4588 O O . ARG B 1 266 ? 5.070 39.558 67.871 1.00 7.59 330 ARG B O 1
ATOM 4596 N N . GLN B 1 267 ? 6.997 40.566 68.404 1.00 7.43 331 GLN B N 1
ATOM 4597 C CA . GLN B 1 267 ? 6.538 41.882 67.947 1.00 8.07 331 GLN B CA 1
ATOM 4598 C C . GLN B 1 267 ? 6.363 41.866 66.422 1.00 7.66 331 GLN B C 1
ATOM 4599 O O . GLN B 1 267 ? 5.373 42.394 65.904 1.00 8.17 331 GLN B O 1
ATOM 4605 N N . TRP B 1 268 ? 7.306 41.258 65.703 1.00 7.35 332 TRP B N 1
ATOM 4606 C CA . TRP B 1 268 ? 7.177 41.125 64.251 1.00 7.28 332 TRP B CA 1
ATOM 4607 C C . TRP B 1 268 ? 5.931 40.316 63.876 1.00 7.37 332 TRP B C 1
ATOM 4608 O O . TRP B 1 268 ? 5.236 40.666 62.931 1.00 7.45 332 TRP B O 1
ATOM 4619 N N . THR B 1 269 ? 5.642 39.246 64.613 1.00 7.08 333 THR B N 1
ATOM 4620 C CA . THR B 1 269 ? 4.460 38.428 64.351 1.00 7.18 333 THR B CA 1
ATOM 4621 C C . THR B 1 269 ? 3.190 39.230 64.603 1.00 7.18 333 THR B C 1
ATOM 4622 O O . THR B 1 269 ? 2.266 39.189 63.800 1.00 6.96 333 THR B O 1
ATOM 4626 N N . ASP B 1 270 ? 3.142 39.975 65.705 1.00 7.39 334 ASP B N 1
ATOM 4627 C CA . ASP B 1 270 ? 1.984 40.812 66.000 1.00 8.18 334 ASP B CA 1
ATOM 4628 C C . ASP B 1 270 ? 1.737 41.771 64.832 1.00 7.86 334 ASP B C 1
ATOM 4629 O O . ASP B 1 270 ? 0.599 41.989 64.423 1.00 8.35 334 ASP B O 1
ATOM 4634 N N . ARG B 1 271 ? 2.812 42.329 64.289 1.00 7.73 335 ARG B N 1
ATOM 4635 C CA . ARG B 1 271 ? 2.716 43.298 63.206 1.00 7.39 335 ARG B CA 1
ATOM 4636 C C . ARG B 1 271 ? 2.267 42.691 61.883 1.00 7.34 335 ARG B C 1
ATOM 4637 O O . ARG B 1 271 ? 1.385 43.252 61.227 1.00 7.47 335 ARG B O 1
ATOM 4645 N N . ILE B 1 272 ? 2.844 41.564 61.476 1.00 7.36 336 ILE B N 1
ATOM 4646 C CA . ILE B 1 272 ? 2.425 40.959 60.207 1.00 7.78 336 ILE B CA 1
ATOM 4647 C C . ILE B 1 272 ? 0.980 40.484 60.300 1.00 8.07 336 ILE B C 1
ATOM 4648 O O . ILE B 1 272 ? 0.246 40.583 59.327 1.00 8.13 336 ILE B O 1
ATOM 4653 N N . MET B 1 273 ? 0.553 39.991 61.460 1.00 8.05 337 MET B N 1
ATOM 4654 C CA . MET B 1 273 ? -0.834 39.548 61.600 1.00 8.51 337 MET B CA 1
ATOM 4655 C C . MET B 1 273 ? -1.794 40.729 61.484 1.00 8.55 337 MET B C 1
ATOM 4656 O O . MET B 1 273 ? -2.842 40.614 60.857 1.00 8.43 337 MET B O 1
ATOM 4661 N N . GLU B 1 274 ? -1.442 41.864 62.081 1.00 8.33 338 GLU B N 1
ATOM 4662 C CA . GLU B 1 274 ? -2.266 43.066 61.961 1.00 8.44 338 GLU B CA 1
ATOM 4663 C C . GLU B 1 274 ? -2.400 43.468 60.490 1.00 8.13 338 GLU B C 1
ATOM 4664 O O . GLU B 1 274 ? -3.495 43.741 60.012 1.00 8.19 338 GLU B O 1
ATOM 4675 N N . GLU B 1 275 ? -1.282 43.490 59.774 1.00 7.68 339 GLU B N 1
ATOM 4676 C CA . GLU B 1 275 ? -1.293 43.860 58.365 1.00 7.80 339 GLU B CA 1
ATOM 4677 C C . GLU B 1 275 ? -2.118 42.871 57.531 1.00 7.85 339 GLU B C 1
ATOM 4678 O O . GLU B 1 275 ? -2.940 43.283 56.702 1.00 7.87 339 GLU B O 1
ATOM 4684 N N . PHE B 1 276 ? -1.915 41.578 57.771 1.00 7.78 340 PHE B N 1
ATOM 4685 C CA . PHE B 1 276 ? -2.643 40.519 57.067 1.00 8.13 340 PHE B CA 1
ATOM 4686 C C . PHE B 1 276 ? -4.148 40.612 57.346 1.00 8.24 340 PHE B C 1
ATOM 4687 O O . PHE B 1 276 ? -4.954 40.487 56.433 1.00 8.26 340 PHE B O 1
ATOM 4695 N N . PHE B 1 277 ? -4.526 40.834 58.605 1.00 7.86 341 PHE B N 1
ATOM 4696 C CA . PHE B 1 277 ? -5.934 40.944 58.974 1.00 8.44 341 PHE B CA 1
ATOM 4697 C C . PHE B 1 277 ? -6.590 42.139 58.282 1.00 8.50 341 PHE B C 1
ATOM 4698 O O . PHE B 1 277 ? -7.751 42.056 57.885 1.00 8.85 341 PHE B O 1
ATOM 4706 N N . ARG B 1 278 ? -5.858 43.241 58.132 1.00 8.86 342 ARG B N 1
ATOM 4707 C CA . ARG B 1 278 ? -6.396 44.413 57.436 1.00 9.30 342 ARG B CA 1
ATOM 4708 C C . ARG B 1 278 ? -6.611 44.101 55.954 1.00 9.28 342 ARG B C 1
ATOM 4709 O O . ARG B 1 278 ? -7.577 44.578 55.367 1.00 9.64 342 ARG B O 1
ATOM 4717 N N . GLN B 1 279 ? -5.729 43.298 55.355 1.00 9.09 343 GLN B N 1
ATOM 4718 C CA . GLN B 1 279 ? -5.908 42.882 53.962 1.00 8.99 343 GLN B CA 1
ATOM 4719 C C . GLN B 1 279 ? -7.151 42.002 53.862 1.00 9.36 343 GLN B C 1
ATOM 4720 O O . GLN B 1 279 ? -7.955 42.169 52.949 1.00 9.54 343 GLN B O 1
ATOM 4726 N N . GLY B 1 280 ? -7.307 41.073 54.802 1.00 9.79 344 GLY B N 1
ATOM 4727 C CA . GLY B 1 280 ? -8.467 40.199 54.841 1.00 10.28 344 GLY B CA 1
ATOM 4728 C C . GLY B 1 280 ? -9.762 40.969 55.002 1.00 10.61 344 GLY B C 1
ATOM 4729 O O . GLY B 1 280 ? -10.784 40.559 54.463 1.00 10.41 344 GLY B O 1
ATOM 4730 N N . ASP B 1 281 ? -9.719 42.087 55.727 1.00 10.93 345 ASP B N 1
ATOM 4731 C CA . ASP B 1 281 ? -10.898 42.929 55.925 1.00 11.72 345 ASP B CA 1
ATOM 4732 C C . ASP B 1 281 ? -11.297 43.562 54.592 1.00 11.82 345 ASP B C 1
ATOM 4733 O O . ASP B 1 281 ? -12.482 43.697 54.298 1.00 12.35 345 ASP B O 1
ATOM 4738 N N . ARG B 1 282 ? -10.303 43.956 53.798 1.00 12.14 346 ARG B N 1
ATOM 4739 C CA . ARG B 1 282 ? -10.547 44.525 52.472 1.00 12.57 346 ARG B CA 1
ATOM 4740 C C . ARG B 1 282 ? -11.098 43.455 51.535 1.00 12.69 346 ARG B C 1
ATOM 4741 O O . ARG B 1 282 ? -11.997 43.730 50.742 1.00 12.47 346 ARG B O 1
ATOM 4749 N N . GLU B 1 283 ? -10.562 42.241 51.629 1.00 12.63 347 GLU B N 1
ATOM 4750 C CA . GLU B 1 283 ? -11.025 41.117 50.817 1.00 12.82 347 GLU B CA 1
ATOM 4751 C C . GLU B 1 283 ? -12.476 40.768 51.158 1.00 13.29 347 GLU B C 1
ATOM 4752 O O . GLU B 1 283 ? -13.275 40.497 50.267 1.00 13.06 347 GLU B O 1
ATOM 4758 N N . ARG B 1 284 ? -12.818 40.813 52.442 1.00 13.82 348 ARG B N 1
ATOM 4759 C CA . ARG B 1 284 ? -14.175 40.500 52.896 1.00 14.63 348 ARG B CA 1
ATOM 4760 C C . ARG B 1 284 ? -15.179 41.540 52.400 1.00 15.39 348 ARG B C 1
ATOM 4761 O O . ARG B 1 284 ? -16.298 41.195 52.021 1.00 15.67 348 ARG B O 1
ATOM 4769 N N . GLU B 1 285 ? -14.773 42.807 52.410 1.00 16.46 349 GLU B N 1
ATOM 4770 C CA . GLU B 1 285 ? -15.614 43.905 51.935 1.00 17.40 349 GLU B CA 1
ATOM 4771 C C . GLU B 1 285 ? -15.893 43.786 50.435 1.00 17.68 349 GLU B C 1
ATOM 4772 O O . GLU B 1 285 ? -16.981 44.131 49.978 1.00 17.70 349 GLU B O 1
ATOM 4778 N N . ARG B 1 286 ? -14.910 43.292 49.682 1.00 18.12 350 ARG B N 1
ATOM 4779 C CA . ARG B 1 286 ? -15.026 43.123 48.231 1.00 18.46 350 ARG B CA 1
ATOM 4780 C C . ARG B 1 286 ? -15.753 41.836 47.829 1.00 18.55 350 ARG B C 1
ATOM 4781 O O . ARG B 1 286 ? -16.017 41.622 46.648 1.00 18.71 350 ARG B O 1
ATOM 4789 N N . GLY B 1 287 ? -16.057 40.977 48.799 1.00 18.66 351 GLY B N 1
ATOM 4790 C CA . GLY B 1 287 ? -16.728 39.716 48.534 1.00 18.76 351 GLY B CA 1
ATOM 4791 C C . GLY B 1 287 ? -15.784 38.635 48.036 1.00 18.92 351 GLY B C 1
ATOM 4792 O O . GLY B 1 287 ? -16.231 37.613 47.517 1.00 19.16 351 GLY B O 1
ATOM 4793 N N . MET B 1 288 ? -14.479 38.860 48.193 1.00 18.94 352 MET B N 1
ATOM 4794 C CA . MET B 1 288 ? -13.460 37.904 47.769 1.00 19.09 352 MET B CA 1
ATOM 4795 C C . MET B 1 288 ? -13.230 36.842 48.833 1.00 19.15 352 MET B C 1
ATOM 4796 O O . MET B 1 288 ? -13.616 37.014 49.995 1.00 19.20 352 MET B O 1
ATOM 4801 N N . GLU B 1 289 ? -12.587 35.749 48.432 1.00 19.19 353 GLU B N 1
ATOM 4802 C CA . GLU B 1 289 ? -12.200 34.706 49.372 1.00 19.36 353 GLU B CA 1
ATOM 4803 C C . GLU B 1 289 ? -11.058 35.304 50.180 1.00 18.93 353 GLU B C 1
ATOM 4804 O O . GLU B 1 289 ? -10.199 35.986 49.621 1.00 18.91 353 GLU B O 1
ATOM 4810 N N . ILE B 1 290 ? -11.052 35.061 51.485 1.00 18.51 354 ILE B N 1
ATOM 4811 C CA . ILE B 1 290 ? -10.007 35.613 52.341 1.00 18.18 354 ILE B CA 1
ATOM 4812 C C . ILE B 1 290 ? -8.750 34.759 52.227 1.00 17.95 354 ILE B C 1
ATOM 4813 O O . ILE B 1 290 ? -8.808 33.533 52.324 1.00 18.14 354 ILE B O 1
ATOM 4818 N N . SER B 1 291 ? -7.616 35.420 52.019 1.00 17.56 355 SER B N 1
ATOM 4819 C CA . SER B 1 291 ? -6.335 34.747 51.848 1.00 17.34 355 SER B CA 1
ATOM 4820 C C . SER B 1 291 ? -5.879 34.075 53.137 1.00 17.39 355 SER B C 1
ATOM 4821 O O . SER B 1 291 ? -6.324 34.455 54.222 1.00 17.23 355 SER B O 1
ATOM 4824 N N . PRO B 1 292 ? -5.005 33.072 53.026 1.00 17.30 356 PRO B N 1
ATOM 4825 C CA . PRO B 1 292 ? -4.464 32.395 54.211 1.00 16.94 356 PRO B CA 1
ATOM 4826 C C . PRO B 1 292 ? -3.825 33.384 55.186 1.00 16.22 356 PRO B C 1
ATOM 4827 O O . PRO B 1 292 ? -3.138 34.306 54.744 1.00 16.29 356 PRO B O 1
ATOM 4831 N N . MET B 1 293 ? -4.082 33.196 56.482 1.00 15.47 357 MET B N 1
ATOM 4832 C CA . MET B 1 293 ? -3.558 34.048 57.559 1.00 14.69 357 MET B CA 1
ATOM 4833 C C . MET B 1 293 ? -4.169 35.458 57.614 1.00 13.90 357 MET B C 1
ATOM 4834 O O . MET B 1 293 ? -3.761 36.265 58.447 1.00 13.90 357 MET B O 1
ATOM 4839 N N . CYS B 1 294 ? -5.165 35.745 56.775 1.00 12.85 358 CYS B N 1
ATOM 4840 C CA . CYS B 1 294 ? -5.759 37.084 56.709 1.00 12.26 358 CYS B CA 1
ATOM 4841 C C . CYS B 1 294 ? -7.162 37.201 57.306 1.00 12.06 358 CYS B C 1
ATOM 4842 O O . CYS B 1 294 ? -7.721 38.294 57.346 1.00 11.28 358 CYS B O 1
ATOM 4845 N N . ASP B 1 295 ? -7.721 36.089 57.778 1.00 12.37 359 ASP B N 1
ATOM 4846 C CA . ASP B 1 295 ? -9.054 36.076 58.378 1.00 12.78 359 ASP B CA 1
ATOM 4847 C C . ASP B 1 295 ? -8.953 36.154 59.903 1.00 12.94 359 ASP B C 1
ATOM 4848 O O . ASP B 1 295 ? -8.649 35.161 60.564 1.00 12.88 359 ASP B O 1
ATOM 4853 N N . LYS B 1 296 ? -9.219 37.334 60.459 1.00 13.06 360 LYS B N 1
ATOM 4854 C CA . LYS B 1 296 ? -9.152 37.537 61.911 1.00 13.63 360 LYS B CA 1
ATOM 4855 C C . LYS B 1 296 ? -10.168 36.694 62.691 1.00 14.15 360 LYS B C 1
ATOM 4856 O O . LYS B 1 296 ? -10.010 36.502 63.893 1.00 14.32 360 LYS B O 1
ATOM 4862 N N . HIS B 1 297 ? -11.198 36.200 62.006 1.00 14.94 361 HIS B N 1
ATOM 4863 C CA . HIS B 1 297 ? -12.231 35.367 62.625 1.00 15.47 361 HIS B CA 1
ATOM 4864 C C . HIS B 1 297 ? -11.929 33.862 62.587 1.00 15.96 361 HIS B C 1
ATOM 4865 O O . HIS B 1 297 ? -12.592 33.087 63.279 1.00 16.07 361 HIS B O 1
ATOM 4872 N N . ASN B 1 298 ? -10.945 33.454 61.784 1.00 16.22 362 ASN B N 1
ATOM 4873 C CA . ASN B 1 298 ? -10.561 32.043 61.654 1.00 16.70 362 ASN B CA 1
ATOM 4874 C C . ASN B 1 298 ? -9.041 31.849 61.629 1.00 16.53 362 ASN B C 1
ATOM 4875 O O . ASN B 1 298 ? -8.523 31.028 60.867 1.00 17.49 362 ASN B O 1
ATOM 4880 N N . ALA B 1 299 ? -8.330 32.592 62.471 1.00 15.85 363 ALA B N 1
ATOM 4881 C CA . ALA B 1 299 ? -6.870 32.534 62.502 1.00 15.40 363 ALA B CA 1
ATOM 4882 C C . ALA B 1 299 ? -6.314 31.523 63.500 1.00 14.74 363 ALA B C 1
ATOM 4883 O O . ALA B 1 299 ? -6.937 31.208 64.516 1.00 14.98 363 ALA B O 1
ATOM 4885 N N . SER B 1 300 ? -5.131 31.014 63.170 1.00 13.81 364 SER B N 1
ATOM 4886 C CA . SER B 1 300 ? -4.367 30.114 64.025 1.00 13.39 364 SER B CA 1
ATOM 4887 C C . SER B 1 300 ? -2.940 30.646 63.951 1.00 12.30 364 SER B C 1
ATOM 4888 O O . SER B 1 300 ? -2.095 30.103 63.248 1.00 12.09 364 SER B O 1
ATOM 4891 N N . VAL B 1 301 ? -2.691 31.736 64.673 1.00 11.32 365 VAL B N 1
ATOM 4892 C CA . VAL B 1 301 ? -1.414 32.446 64.620 1.00 10.94 365 VAL B CA 1
ATOM 4893 C C . VAL B 1 301 ? -0.210 31.565 64.929 1.00 10.06 365 VAL B C 1
ATOM 4894 O O . VAL B 1 301 ? 0.799 31.618 64.234 1.00 9.48 365 VAL B O 1
ATOM 4898 N N . GLU B 1 302 ? -0.325 30.744 65.959 1.00 9.62 366 GLU B N 1
ATOM 4899 C CA . GLU B 1 302 ? 0.780 29.903 66.401 1.00 9.55 366 GLU B CA 1
ATOM 4900 C C . GLU B 1 302 ? 1.051 28.777 65.406 1.00 9.47 366 GLU B C 1
ATOM 4901 O O . GLU B 1 302 ? 2.200 28.530 65.041 1.00 8.86 366 GLU B O 1
ATOM 4907 N N . LYS B 1 303 ? -0.004 28.110 64.946 1.00 9.44 367 LYS B N 1
ATOM 4908 C CA . LYS B 1 303 ? 0.138 27.059 63.941 1.00 9.76 367 LYS B CA 1
ATOM 4909 C C . LYS B 1 303 ? 0.750 27.624 62.660 1.00 9.25 367 LYS B C 1
ATOM 4910 O O . LYS B 1 303 ? 1.570 26.976 62.013 1.00 8.86 367 LYS B O 1
ATOM 4916 N N . SER B 1 304 ? 0.353 28.837 62.298 1.00 8.93 368 SER B N 1
ATOM 4917 C CA . SER B 1 304 ? 0.862 29.476 61.091 1.00 9.12 368 SER B CA 1
ATOM 4918 C C . SER B 1 304 ? 2.345 29.824 61.197 1.00 8.87 368 SER B C 1
ATOM 4919 O O . SER B 1 304 ? 3.054 29.747 60.205 1.00 9.19 368 SER B O 1
ATOM 4922 N N . GLN B 1 305 ? 2.813 30.201 62.387 1.00 8.46 369 GLN B N 1
ATOM 4923 C CA . GLN B 1 305 ? 4.235 30.499 62.569 1.00 8.26 369 GLN B CA 1
ATOM 4924 C C . GLN B 1 305 ? 5.055 29.217 62.459 1.00 8.13 369 GLN B C 1
ATOM 4925 O O . GLN B 1 305 ? 6.116 29.208 61.834 1.00 8.09 369 GLN B O 1
ATOM 4931 N N . VAL B 1 306 ? 4.559 28.132 63.048 1.00 7.85 370 VAL B N 1
ATOM 4932 C CA . VAL B 1 306 ? 5.247 26.846 62.965 1.00 8.02 370 VAL B CA 1
ATOM 4933 C C . VAL B 1 306 ? 5.321 26.410 61.497 1.00 8.12 370 VAL B C 1
ATOM 4934 O O . VAL B 1 306 ? 6.373 25.962 61.041 1.00 8.01 370 VAL B O 1
ATOM 4938 N N . GLY B 1 307 ? 4.236 26.583 60.746 1.00 8.27 371 GLY B N 1
ATOM 4939 C CA . GLY B 1 307 ? 4.230 26.237 59.330 1.00 8.57 371 GLY B CA 1
ATOM 4940 C C . GLY B 1 307 ? 5.181 27.108 58.520 1.00 8.87 371 GLY B C 1
ATOM 4941 O O . GLY B 1 307 ? 5.891 26.621 57.641 1.00 9.32 371 GLY B O 1
ATOM 4942 N N . PHE B 1 308 ? 5.194 28.401 58.815 1.00 9.12 372 PHE B N 1
ATOM 4943 C CA . PHE B 1 308 ? 6.076 29.367 58.149 1.00 9.70 372 PHE B CA 1
ATOM 4944 C C . PHE B 1 308 ? 7.538 28.965 58.359 1.00 9.19 372 PHE B C 1
ATOM 4945 O O . PHE B 1 308 ? 8.326 28.963 57.420 1.00 9.28 372 PHE B O 1
ATOM 4953 N N . ILE B 1 309 ? 7.893 28.594 59.584 1.00 9.04 373 ILE B N 1
ATOM 4954 C CA . ILE B 1 309 ? 9.259 28.174 59.883 1.00 8.36 373 ILE B CA 1
ATOM 4955 C C . ILE B 1 309 ? 9.571 26.827 59.211 1.00 8.42 373 ILE B C 1
ATOM 4956 O O . ILE B 1 309 ? 10.590 26.669 58.548 1.00 7.99 373 ILE B O 1
ATOM 4961 N N . ASP B 1 310 ? 8.683 25.857 59.372 1.00 8.37 374 ASP B N 1
ATOM 4962 C CA . ASP B 1 310 ? 8.919 24.517 58.840 1.00 8.67 374 ASP B CA 1
ATOM 4963 C C . ASP B 1 310 ? 9.063 24.452 57.322 1.00 9.03 374 ASP B C 1
ATOM 4964 O O . ASP B 1 310 ? 9.910 23.728 56.808 1.00 9.32 374 ASP B O 1
ATOM 4969 N N . TYR B 1 311 ? 8.233 25.203 56.612 1.00 9.25 375 TYR B N 1
ATOM 4970 C CA . TYR B 1 311 ? 8.198 25.125 55.152 1.00 9.71 375 TYR B CA 1
ATOM 4971 C C . TYR B 1 311 ? 9.024 26.160 54.401 1.00 9.44 375 TYR B C 1
ATOM 4972 O O . TYR B 1 311 ? 9.412 25.912 53.258 1.00 9.80 375 TYR B O 1
ATOM 4981 N N . ILE B 1 312 ? 9.300 27.302 55.030 1.00 9.04 376 ILE B N 1
ATOM 4982 C CA . ILE B 1 312 ? 10.014 28.394 54.369 1.00 8.97 376 ILE B CA 1
ATOM 4983 C C . ILE B 1 312 ? 11.289 28.848 55.079 1.00 8.40 376 ILE B C 1
ATOM 4984 O O . ILE B 1 312 ? 12.373 28.794 54.508 1.00 8.13 376 ILE B O 1
ATOM 4989 N N . VAL B 1 313 ? 11.160 29.285 56.324 1.00 7.59 377 VAL B N 1
ATOM 4990 C CA . VAL B 1 313 ? 12.286 29.905 57.020 1.00 7.52 377 VAL B CA 1
ATOM 4991 C C . VAL B 1 313 ? 13.405 28.949 57.408 1.00 7.57 377 VAL B C 1
ATOM 4992 O O . VAL B 1 313 ? 14.573 29.253 57.176 1.00 7.39 377 VAL B O 1
ATOM 4996 N N . HIS B 1 314 ? 13.072 27.798 57.978 1.00 7.12 378 HIS B N 1
ATOM 4997 C CA . HIS B 1 314 ? 14.099 26.837 58.372 1.00 7.38 378 HIS B CA 1
ATOM 4998 C C . HIS B 1 314 ? 14.821 26.206 57.169 1.00 6.96 378 HIS B C 1
ATOM 4999 O O . HIS B 1 314 ? 16.049 26.114 57.196 1.00 6.77 378 HIS B O 1
ATOM 5006 N N . PRO B 1 315 ? 14.113 25.745 56.136 1.00 7.18 379 PRO B N 1
ATOM 5007 C CA . PRO B 1 315 ? 14.817 25.233 54.954 1.00 7.26 379 PRO B CA 1
ATOM 5008 C C . PRO B 1 315 ? 15.835 26.251 54.406 1.00 7.33 379 PRO B C 1
ATOM 5009 O O . PRO B 1 315 ? 16.956 25.873 54.059 1.00 7.61 379 PRO B O 1
ATOM 5013 N N . LEU B 1 316 ? 15.462 27.526 54.364 1.00 7.42 380 LEU B N 1
ATOM 5014 C CA . LEU B 1 316 ? 16.351 28.575 53.881 1.00 7.23 380 LEU B CA 1
ATOM 5015 C C . LEU B 1 316 ? 17.545 28.784 54.804 1.00 7.16 380 LEU B C 1
ATOM 5016 O O . LEU B 1 316 ? 18.686 28.750 54.360 1.00 6.77 380 LEU B O 1
ATOM 5021 N N . TRP B 1 317 ? 17.276 28.986 56.090 1.00 6.64 381 TRP B N 1
ATOM 5022 C CA . TRP B 1 317 ? 18.336 29.264 57.062 1.00 7.11 381 TRP B CA 1
ATOM 5023 C C . TRP B 1 317 ? 19.266 28.082 57.323 1.00 7.37 381 TRP B C 1
ATOM 5024 O O . TRP B 1 317 ? 20.452 28.274 57.574 1.00 7.09 381 TRP B O 1
ATOM 5035 N N . GLU B 1 318 ? 18.753 26.858 57.258 1.00 7.70 382 GLU B N 1
ATOM 5036 C CA . GLU B 1 318 ? 19.619 25.694 57.420 1.00 8.19 382 GLU B CA 1
ATOM 5037 C C . GLU B 1 318 ? 20.591 25.621 56.240 1.00 7.86 382 GLU B C 1
ATOM 5038 O O . GLU B 1 318 ? 21.736 25.210 56.405 1.00 7.96 382 GLU B O 1
ATOM 5044 N N . THR B 1 319 ? 20.128 26.022 55.057 1.00 7.56 383 THR B N 1
ATOM 5045 C CA . THR B 1 319 ? 20.965 26.016 53.855 1.00 7.55 383 THR B CA 1
ATOM 5046 C C . THR B 1 319 ? 22.007 27.133 53.929 1.00 7.53 383 THR B C 1
ATOM 5047 O O . THR B 1 319 ? 23.168 26.919 53.567 1.00 7.72 383 THR B O 1
ATOM 5051 N N . TRP B 1 320 ? 21.605 28.315 54.395 1.00 7.62 384 TRP B N 1
ATOM 5052 C CA . TRP B 1 320 ? 22.546 29.419 54.568 1.00 7.85 384 TRP B CA 1
ATOM 5053 C C . TRP B 1 320 ? 23.598 29.010 55.596 1.00 8.06 384 TRP B C 1
ATOM 5054 O O . TRP B 1 320 ? 24.784 29.227 55.395 1.00 8.17 384 TRP B O 1
ATOM 5065 N N . ALA B 1 321 ? 23.147 28.421 56.700 1.00 8.14 385 ALA B N 1
ATOM 5066 C CA . ALA B 1 321 ? 24.040 27.969 57.761 1.00 8.04 385 ALA B CA 1
ATOM 5067 C C . ALA B 1 321 ? 25.072 26.971 57.228 1.00 8.65 385 ALA B C 1
ATOM 5068 O O . ALA B 1 321 ? 26.223 26.986 57.651 1.00 9.11 385 ALA B O 1
ATOM 5070 N N . ASP B 1 322 ? 24.656 26.121 56.290 1.00 9.13 386 ASP B N 1
ATOM 5071 C CA . ASP B 1 322 ? 25.551 25.140 55.669 1.00 9.73 386 ASP B CA 1
ATOM 5072 C C . ASP B 1 322 ? 26.609 25.840 54.812 1.00 9.72 386 ASP B C 1
ATOM 5073 O O . ASP B 1 322 ? 27.778 25.442 54.809 1.00 9.77 386 ASP B O 1
ATOM 5082 N N . LEU B 1 323 ? 26.198 26.874 54.085 1.00 9.76 387 LEU B N 1
ATOM 5083 C CA . LEU B 1 323 ? 27.116 27.636 53.236 1.00 10.19 387 LEU B CA 1
ATOM 5084 C C . LEU B 1 323 ? 28.232 28.288 54.053 1.00 10.34 387 LEU B C 1
ATOM 5085 O O . LEU B 1 323 ? 29.398 28.266 53.645 1.00 10.67 387 LEU B O 1
ATOM 5090 N N . VAL B 1 324 ? 27.870 28.844 55.210 1.00 10.44 388 VAL B N 1
ATOM 5091 C CA . VAL B 1 324 ? 28.818 29.555 56.065 1.00 10.44 388 VAL B CA 1
ATOM 5092 C C . VAL B 1 324 ? 29.194 28.797 57.344 1.00 10.44 388 VAL B C 1
ATOM 5093 O O . VAL B 1 324 ? 29.729 29.396 58.267 1.00 10.25 388 VAL B O 1
ATOM 5097 N N . HIS B 1 325 ? 28.958 27.484 57.372 1.00 10.47 389 HIS B N 1
ATOM 5098 C CA . HIS B 1 325 ? 29.190 26.654 58.561 1.00 10.74 389 HIS B CA 1
ATOM 5099 C C . HIS B 1 325 ? 30.587 26.867 59.157 1.00 10.40 389 HIS B C 1
ATOM 5100 O O . HIS B 1 325 ? 31.568 26.817 58.412 1.00 10.65 389 HIS B O 1
ATOM 5107 N N . PRO B 1 326 ? 30.715 27.063 60.476 1.00 9.98 390 PRO B N 1
ATOM 5108 C CA . PRO B 1 326 ? 29.624 27.097 61.463 1.00 9.64 390 PRO B CA 1
ATOM 5109 C C . PRO B 1 326 ? 29.187 28.500 61.923 1.00 9.51 390 PRO B C 1
ATOM 5110 O O . PRO B 1 326 ? 28.585 28.627 62.991 1.00 9.17 390 PRO B O 1
ATOM 5114 N N . ASP B 1 327 ? 29.452 29.523 61.116 1.00 9.19 391 ASP B N 1
ATOM 5115 C CA . ASP B 1 327 ? 29.184 30.916 61.489 1.00 9.34 391 ASP B CA 1
ATOM 5116 C C . ASP B 1 327 ? 27.779 31.225 61.992 1.00 9.08 391 ASP B C 1
ATOM 5117 O O . ASP B 1 327 ? 27.606 32.049 62.889 1.00 9.14 391 ASP B O 1
ATOM 5122 N N . ALA B 1 328 ? 26.782 30.617 61.360 1.00 9.00 392 ALA B N 1
ATOM 5123 C CA . ALA B 1 328 ? 25.383 30.892 61.678 1.00 8.93 392 ALA B CA 1
ATOM 5124 C C . ALA B 1 328 ? 24.737 29.909 62.647 1.00 9.00 392 ALA B C 1
ATOM 5125 O O . ALA B 1 328 ? 23.518 29.893 62.767 1.00 8.58 392 ALA B O 1
ATOM 5127 N N . GLN B 1 329 ? 25.526 29.121 63.371 1.00 9.07 393 GLN B N 1
ATOM 5128 C CA . GLN B 1 329 ? 24.941 28.128 64.269 1.00 9.81 393 GLN B CA 1
ATOM 5129 C C . GLN B 1 329 ? 24.037 28.735 65.342 1.00 9.70 393 GLN B C 1
ATOM 5130 O O . GLN B 1 329 ? 22.987 28.171 65.641 1.00 9.91 393 GLN B O 1
ATOM 5136 N N . ASP B 1 330 ? 24.439 29.858 65.934 1.00 9.55 394 ASP B N 1
ATOM 5137 C CA . ASP B 1 330 ? 23.630 30.495 66.983 1.00 10.12 394 ASP B CA 1
ATOM 5138 C C . ASP B 1 330 ? 22.301 31.014 66.426 1.00 9.58 394 ASP B C 1
ATOM 5139 O O . ASP B 1 330 ? 21.276 30.972 67.103 1.00 8.90 394 ASP B O 1
ATOM 5144 N N . ILE B 1 331 ? 22.324 31.508 65.193 1.00 8.92 395 ILE B N 1
ATOM 5145 C CA . ILE B 1 331 ? 21.112 32.002 64.549 1.00 8.94 395 ILE B CA 1
ATOM 5146 C C . ILE B 1 331 ? 20.156 30.833 64.306 1.00 8.73 395 ILE B C 1
ATOM 5147 O O . ILE B 1 331 ? 18.965 30.922 64.613 1.00 8.36 395 ILE B O 1
ATOM 5152 N N . LEU B 1 332 ? 20.679 29.733 63.769 1.00 9.10 396 LEU B N 1
ATOM 5153 C CA . LEU B 1 332 ? 19.865 28.545 63.496 1.00 9.07 396 LEU B CA 1
ATOM 5154 C C . LEU B 1 332 ? 19.288 27.957 64.792 1.00 8.84 396 LEU B C 1
ATOM 5155 O O . LEU B 1 332 ? 18.126 27.543 64.825 1.00 8.92 396 LEU B O 1
ATOM 5160 N N . ASP B 1 333 ? 20.085 27.954 65.858 1.00 8.95 397 ASP B N 1
ATOM 5161 C CA . ASP B 1 333 ? 19.645 27.440 67.154 1.00 9.09 397 ASP B CA 1
ATOM 5162 C C . ASP B 1 333 ? 18.492 28.277 67.696 1.00 8.77 397 ASP B C 1
ATOM 5163 O O . ASP B 1 333 ? 17.541 27.731 68.245 1.00 9.18 397 ASP B O 1
ATOM 5168 N N . THR B 1 334 ? 18.578 29.599 67.544 1.00 8.34 398 THR B N 1
ATOM 5169 C CA . THR B 1 334 ? 17.522 30.497 68.013 1.00 8.06 398 THR B CA 1
ATOM 5170 C C . THR B 1 334 ? 16.245 30.245 67.221 1.00 7.85 398 THR B C 1
ATOM 5171 O O . THR B 1 334 ? 15.158 30.184 67.790 1.00 7.42 398 THR B O 1
ATOM 5175 N N . LEU B 1 335 ? 16.384 30.082 65.909 1.00 7.36 399 LEU B N 1
ATOM 5176 C CA . LEU B 1 335 ? 15.243 29.775 65.053 1.00 7.12 399 LEU B CA 1
ATOM 5177 C C . LEU B 1 335 ? 14.558 28.497 65.540 1.00 6.95 399 LEU B C 1
ATOM 5178 O O . LEU B 1 335 ? 13.333 28.450 65.659 1.00 6.67 399 LEU B O 1
ATOM 5183 N N . GLU B 1 336 ? 15.351 27.470 65.832 1.00 7.22 400 GLU B N 1
ATOM 5184 C CA . GLU B 1 336 ? 14.806 26.188 66.270 1.00 7.61 400 GLU B CA 1
ATOM 5185 C C . GLU B 1 336 ? 14.139 26.308 67.648 1.00 7.51 400 GLU B C 1
ATOM 5186 O O . GLU B 1 336 ? 13.095 25.705 67.883 1.00 7.75 400 GLU B O 1
ATOM 5192 N N . ASP B 1 337 ? 14.723 27.098 68.546 1.00 7.53 401 ASP B N 1
ATOM 5193 C CA . ASP B 1 337 ? 14.131 27.321 69.865 1.00 7.62 401 ASP B CA 1
ATOM 5194 C C . ASP B 1 337 ? 12.793 28.050 69.732 1.00 7.34 401 ASP B C 1
ATOM 5195 O O . ASP B 1 337 ? 11.842 27.750 70.447 1.00 7.42 401 ASP B O 1
ATOM 5200 N N . ASN B 1 338 ? 12.733 29.019 68.825 1.00 6.83 402 ASN B N 1
ATOM 5201 C CA . ASN B 1 338 ? 11.518 29.795 68.607 1.00 6.66 402 ASN B CA 1
ATOM 5202 C C . ASN B 1 338 ? 10.419 28.944 67.989 1.00 6.74 402 ASN B C 1
ATOM 5203 O O . ASN B 1 338 ? 9.256 29.094 68.338 1.00 7.05 402 ASN B O 1
ATOM 5208 N N . ARG B 1 339 ? 10.790 28.036 67.089 1.00 6.75 403 ARG B N 1
ATOM 5209 C CA . ARG B 1 339 ? 9.829 27.117 66.494 1.00 6.92 403 ARG B CA 1
ATOM 5210 C C . ARG B 1 339 ? 9.244 26.227 67.597 1.00 7.17 403 ARG B C 1
ATOM 5211 O O . ARG B 1 339 ? 8.031 26.041 67.662 1.00 7.02 403 ARG B O 1
ATOM 5219 N N . GLU B 1 340 ? 10.106 25.698 68.463 1.00 7.30 404 GLU B N 1
ATOM 5220 C CA . GLU B 1 340 ? 9.678 24.864 69.590 1.00 7.99 404 GLU B CA 1
ATOM 5221 C C . GLU B 1 340 ? 8.758 25.645 70.534 1.00 7.69 404 GLU B C 1
ATOM 5222 O O . GLU B 1 340 ? 7.777 25.099 71.035 1.00 7.76 404 GLU B O 1
ATOM 5228 N N . TRP B 1 341 ? 9.067 26.917 70.768 1.00 7.63 405 TRP B N 1
ATOM 5229 C CA . TRP B 1 341 ? 8.246 27.742 71.646 1.00 7.40 405 TRP B CA 1
ATOM 5230 C C . TRP B 1 341 ? 6.839 27.920 71.068 1.00 7.62 405 TRP B C 1
ATOM 5231 O O . TRP B 1 341 ? 5.854 27.675 71.757 1.00 7.33 405 TRP B O 1
ATOM 5242 N N . TYR B 1 342 ? 6.736 28.342 69.812 1.00 7.65 406 TYR B N 1
ATOM 5243 C CA . TYR B 1 342 ? 5.422 28.523 69.192 1.00 8.08 406 TYR B CA 1
ATOM 5244 C C . TYR B 1 342 ? 4.653 27.200 69.161 1.00 8.28 406 TYR B C 1
ATOM 5245 O O . TYR B 1 342 ? 3.452 27.169 69.446 1.00 8.52 406 TYR B O 1
ATOM 5254 N N . GLN B 1 343 ? 5.347 26.106 68.857 1.00 8.19 407 GLN B N 1
ATOM 5255 C CA . GLN B 1 343 ? 4.720 24.784 68.828 1.00 8.72 407 GLN B CA 1
ATOM 5256 C C . GLN B 1 343 ? 4.152 24.417 70.201 1.00 9.17 407 GLN B C 1
ATOM 5257 O O . GLN B 1 343 ? 3.053 23.878 70.298 1.00 9.53 407 GLN B O 1
ATOM 5263 N N . SER B 1 344 ? 4.895 24.738 71.259 1.00 9.70 408 SER B N 1
ATOM 5264 C CA . SER B 1 344 ? 4.492 24.410 72.630 1.00 10.53 408 SER B CA 1
ATOM 5265 C C . SER B 1 344 ? 3.226 25.127 73.091 1.00 11.49 408 SER B C 1
ATOM 5266 O O . SER B 1 344 ? 2.584 24.673 74.043 1.00 11.89 408 SER B O 1
ATOM 5269 N N . THR B 1 345 ? 2.871 26.236 72.442 1.00 12.82 409 THR B N 1
ATOM 5270 C CA . THR B 1 345 ? 1.656 26.971 72.809 1.00 14.17 409 THR B CA 1
ATOM 5271 C C . THR B 1 345 ? 0.392 26.337 72.230 1.00 15.27 409 THR B C 1
ATOM 5272 O O . THR B 1 345 ? -0.710 26.588 72.726 1.00 15.92 409 THR B O 1
ATOM 5276 N N . ILE B 1 346 ? 0.548 25.508 71.199 1.00 16.21 410 ILE B N 1
ATOM 5277 C CA . ILE B 1 346 ? -0.599 24.895 70.518 1.00 16.92 410 ILE B CA 1
ATOM 5278 C C . ILE B 1 346 ? -1.427 23.898 71.364 1.00 17.56 410 ILE B C 1
ATOM 5279 O O . ILE B 1 346 ? -2.651 24.030 71.407 1.00 18.57 410 ILE B O 1
ATOM 5284 N N . PRO B 1 347 ? -0.805 22.906 72.012 1.00 18.05 411 PRO B N 1
ATOM 5285 C CA . PRO B 1 347 ? -1.559 21.948 72.840 1.00 18.46 411 PRO B CA 1
ATOM 5286 C C . PRO B 1 347 ? -2.347 22.605 73.974 1.00 18.61 411 PRO B C 1
ATOM 5287 O O . PRO B 1 347 ? -3.152 21.920 74.607 1.00 19.13 411 PRO B O 1
#

Radius of gyration: 28.02 Å; Cα contacts (8 Å, |Δi|>4): 896; chains: 2; bounding box: 58×57×83 Å

Foldseek 3Di:
DVLVVVLVVLLVCLLPFFRPLVSNCVSVVNLLQLVSLLSLCVVLVVCVVLVFPPVQSNVQSVVQQVQFDPPQLFLHQSLLSQLLSQLSNVCVQPQAVVVDDSLLSVLLNLLSNLLQGNPPLDDLVLCVVVVHPQCVVVVSALSRLVVSLVVSVVSCPPPSHVRNVRPDPVSVVVSSVLSSLQSSLLRVVCQVVLLVVLLVCLVVFDGDPSNHGDDDDPVRSSSLSNLSSNLSSLQLLLHALVSNVSSLVRNLVSLLVNQVVCVVVVHDRDPSNPPVDHDSLVVLLVCCVPHNVSSLVSVCSSSPPRCVSSNVSSVVSSVVSVVVPD/DVLVVVLVVLCVCLLDFFRPLVSNCVSVVNLLQLVSLLSLCVVVVVCVVQVFPPVLSNVQSVVQQVQADPPQLFLHQSLLSQLLSQLSNVCPFPLCPPVDDSLLSVLLNLLSNLLQGNPPLADLVLCCVVVHPQCVVVVSQLSRLVVSLVVSVVSCPPPSHVRNVRPDPVSVVVSSVLSSLQSSLLRVVCQVVLLVVLLVCLVVFDGSTDDDDPVRSSSLSSLSSNLSSLQLLLHAPVSNVSSLVRNLVSLLVSQVVCVVVVHDRDPSNPPVDHDSLVVLLVCCVPGNLSSLVSVCSNSPPRCVSSNVSSVVSSVVSVVVPD